Protein AF-A0A2A6PN12-F1 (afdb_monomer_lite)

pLDDT: mean 74.89, std 29.72, range [22.55, 98.88]

Foldseek 3Di:
DDDDDYDDDDDDDDDDDDDDDDDDDDDDDDDDDDDDDDDDDDDDDDDDDDDDDDDDDDDDDDDDDDDDDDDDDDDDDDDDDDDDDDDDDYDDDDDDDDDDDDDDDDDDDDDDDDDDDDPPDDPDPPPDDPPDDDDDDQDDDDPVSLVVLVVLLVLLVVLLVVCLVQWDDDDQATWHWFWDFDQDPNDTDTDTGTADLFCFFHLLVLLLLLLLSCLPPVDPSSVSNSRRSLVVLLVVLPDPDDQWLALGPGNLVSLVSQLNSCVSNVNVVSNVSSVVSNLVSLPDDWDLQQQACGTHLLVNLQSLLQCCVVPVPVSSLVSSVVSLVSNLVQWDDDPQAIAGDHPFFDVDGFPFDGRTLLSNLLSLLSSCVVPNDVSSVSHSVNSVVVQVVQQDPVVLKGWGRGDPVPDDPPPTDAALFCNHMLLRNLLSLLVVCVSCVPDPCSVVSNVSNLVSLLVQLPPDDDQVDQAPFLGRGNLVSLVSLCSVCQQVVPVVSLVSSVVSSVSCCVSDVVVPHFHHWQDPPPTATSHCRTHSSVVSLSSSCNSPCPSRPDPSNVHDDPRPDPSVVDDDDDDDDDDDD

Radius of gyration: 33.31 Å; chains: 1; bounding box: 128×83×106 Å

Sequence (577 aa):
MLGRSGGLQPHRQCGRLSRSPLPAHCVAPAGTVAGRDRGASQARYTAVQRAAAGRHGRRGRSRIRGEFRPVAQPADRGRDRRCMGGRSRGSSGPPRCGRGAIFDQGNQPAAPLPGAGARRSLWLACRQGRDMMEQPHSALPGRADVAAKVRFLTVADTIGRTLVRDAIWHEDRCNWLIWTKEPVGGAFSSVYRAAGVDFYQGVGGIALFLAQLVAFTGDRYQRETLGGAVRQVMARLREPMQDRIGLYSGMLGAAKAVISSGEIADESEWIDFGLEQLETISRSSPEPSQIDLLSGCAGAIVALVEIAQRYGRQNLLQEAHRLAEFLLSRAQHARDTVSWPTNIGEGRNLLGLSHGTAGIALALLELNAVSPDKRYLDAARGALRYERQHFNALQNNWPDYRALHGAPHDATSFPIAWCHGSTGIGLSRLRIRQLLPDDPQILPELDVAIANAIRAINAPIHPLSTDFSLCHGVTGSGDFLLLVGMLFGRADGVMAAERLGDAGIEAFDKPRLPWICGVPDAGQTSSLMIGTAGIGHFYLRLYDPVAVPSILLPIGAKGSVDLSASKPDAPVRPSAN

Secondary structure (DSSP, 8-state):
----------------------------------------------------------------PPP-PPPPPP----------------------------------------------SS--SSS---S--------PPPHHHHHHHHHHHHHHHHHHHHHHHT-EEETTEEE-EEEEEEEETTEEEEEEEE--SSSSSSHHHHHHHHHHHHHHH--HHHHHHHHHHHHHHHHHHTS-------SSSSHHHHHHHHHHHHHHHT-HHHHHHHHHHHHHHTTSPPPTT--STTTSHHHHHHHHHHHHHHHT-HHHHHHHHHHHHHHHHTPEEETTEEE---TTSSSSPPPSSSSSHHHHHHHHHHHHHHS--HHHHHHHHHHHHHHHHT-BTTTTBPPP-S--TTS-TT-----BSSSSBHHHHHHHHHHHHHH-TT-TTHHHHHHHHHHHHHHHHTSPP-TTT----TTTSHHHHHHHHHHHHHHHT-HHHHHHHHHHHHHHIIIIITTTPPPP-SSTTT-----STTSHHHHHHHHHHHH-TTTS--SSS---SSSS----TTPPPP-PPPPP-

Structure (mmCIF, N/CA/C/O backbone):
data_AF-A0A2A6PN12-F1
#
_entry.id   AF-A0A2A6PN12-F1
#
loop_
_atom_site.group_PDB
_atom_site.id
_atom_site.type_symbol
_atom_site.label_atom_id
_atom_site.label_alt_id
_atom_site.label_comp_id
_atom_site.label_asym_id
_atom_site.label_entity_id
_atom_site.label_seq_id
_atom_site.pdbx_PDB_ins_code
_atom_site.Cartn_x
_atom_site.Cartn_y
_atom_site.Cartn_z
_atom_site.occupancy
_atom_site.B_iso_or_equiv
_atom_site.auth_seq_id
_atom_site.auth_comp_id
_atom_site.auth_asym_id
_atom_site.auth_atom_id
_atom_site.pdbx_PDB_model_num
ATOM 1 N N . MET A 1 1 ? 71.017 -7.044 -52.185 1.00 35.47 1 MET A N 1
ATOM 2 C CA . MET A 1 1 ? 71.400 -5.818 -51.445 1.00 35.47 1 MET A CA 1
ATOM 3 C C . MET A 1 1 ? 71.186 -6.145 -49.965 1.00 35.47 1 MET A C 1
ATOM 5 O O . MET A 1 1 ? 70.115 -6.640 -49.656 1.00 35.47 1 MET A O 1
ATOM 9 N N . LEU A 1 2 ? 72.233 -6.303 -49.138 1.00 33.41 2 LEU A N 1
ATOM 10 C CA . LEU A 1 2 ? 72.996 -5.241 -48.436 1.00 33.41 2 LEU A CA 1
ATOM 11 C C . LEU A 1 2 ? 72.087 -4.443 -47.471 1.00 33.41 2 LEU A C 1
ATOM 13 O O . LEU A 1 2 ? 71.155 -3.826 -47.967 1.00 33.41 2 LEU A O 1
ATOM 17 N N . GLY A 1 3 ? 72.274 -4.391 -46.139 1.00 30.91 3 GLY A N 1
ATOM 18 C CA . GLY A 1 3 ? 73.212 -5.043 -45.187 1.00 30.91 3 GLY A CA 1
ATOM 19 C C . GLY A 1 3 ? 72.623 -5.001 -43.744 1.00 30.91 3 GLY A C 1
ATOM 20 O O . GLY A 1 3 ? 71.633 -4.315 -43.533 1.00 30.91 3 GLY A O 1
ATOM 21 N N . ARG A 1 4 ? 73.001 -5.876 -42.789 1.00 36.28 4 ARG A N 1
ATOM 22 C CA . ARG A 1 4 ? 74.063 -5.716 -41.745 1.00 36.28 4 ARG A CA 1
ATOM 23 C C . ARG A 1 4 ? 73.959 -4.436 -40.864 1.00 36.28 4 ARG A C 1
ATOM 25 O O . ARG A 1 4 ? 73.763 -3.372 -41.424 1.00 36.28 4 ARG A O 1
ATOM 32 N N . SER A 1 5 ? 74.181 -4.434 -39.532 1.00 33.88 5 SER A N 1
ATOM 33 C CA . SER A 1 5 ? 74.449 -5.516 -38.538 1.00 33.88 5 SER A CA 1
ATOM 34 C C . SER A 1 5 ? 74.627 -4.996 -37.081 1.00 33.88 5 SER A C 1
ATOM 36 O O . SER A 1 5 ? 75.272 -3.969 -36.912 1.00 33.88 5 SER A O 1
ATOM 38 N N . GLY A 1 6 ? 74.245 -5.787 -36.056 1.00 28.97 6 GLY A N 1
ATOM 39 C CA . GLY A 1 6 ? 74.745 -5.713 -34.652 1.00 28.97 6 GLY A CA 1
ATOM 40 C C . GLY A 1 6 ? 74.152 -4.622 -33.723 1.00 28.97 6 GLY A C 1
ATOM 41 O O . GLY A 1 6 ? 73.546 -3.677 -34.205 1.00 28.97 6 GLY A O 1
ATOM 42 N N . GLY A 1 7 ? 74.277 -4.691 -32.383 1.00 29.00 7 GLY A N 1
ATOM 43 C CA . GLY A 1 7 ? 74.707 -5.816 -31.526 1.00 29.00 7 GLY A CA 1
ATOM 44 C C . GLY A 1 7 ? 75.133 -5.443 -30.078 1.00 29.00 7 GLY A C 1
ATOM 45 O O . GLY A 1 7 ? 76.001 -4.601 -29.912 1.00 29.00 7 GLY A O 1
ATOM 46 N N . LEU A 1 8 ? 74.603 -6.172 -29.075 1.00 30.59 8 LEU A N 1
ATOM 47 C CA . LEU A 1 8 ? 75.113 -6.392 -27.690 1.00 30.59 8 LEU A CA 1
ATOM 48 C C . LEU A 1 8 ? 75.142 -5.251 -26.621 1.00 30.59 8 LEU A C 1
ATOM 50 O O . LEU A 1 8 ? 75.440 -4.093 -26.878 1.00 30.59 8 LEU A O 1
ATOM 54 N N . GLN A 1 9 ? 74.866 -5.661 -25.369 1.00 31.84 9 GLN A N 1
ATOM 55 C CA . GLN A 1 9 ? 75.169 -5.013 -24.062 1.00 31.84 9 GLN A CA 1
ATOM 56 C C . GLN A 1 9 ? 76.481 -5.649 -23.469 1.00 31.84 9 GLN A C 1
ATOM 58 O O . GLN A 1 9 ? 76.993 -6.525 -24.172 1.00 31.84 9 GLN A O 1
ATOM 63 N N . PRO A 1 10 ? 77.037 -5.370 -22.239 1.00 50.38 10 PRO A N 1
ATOM 64 C CA . PRO A 1 10 ? 76.484 -4.668 -21.048 1.00 50.38 10 PRO A CA 1
ATOM 65 C C . PRO A 1 10 ? 77.454 -3.862 -20.101 1.00 50.38 10 PRO A C 1
ATOM 67 O O . PRO A 1 10 ? 78.655 -3.780 -20.313 1.00 50.38 10 PRO A O 1
ATOM 70 N N . HIS A 1 11 ? 76.895 -3.393 -18.962 1.00 31.00 11 HIS A N 1
ATOM 71 C CA . HIS A 1 11 ? 77.486 -3.236 -17.595 1.00 31.00 11 HIS A CA 1
ATOM 72 C C . HIS A 1 11 ? 78.353 -2.023 -17.102 1.00 31.00 11 HIS A C 1
ATOM 74 O O . HIS A 1 11 ? 79.485 -1.820 -17.511 1.00 31.00 11 HIS A O 1
ATOM 80 N N . ARG A 1 12 ? 77.856 -1.430 -15.984 1.00 30.81 12 ARG A N 1
ATOM 81 C CA . ARG A 1 12 ? 78.510 -1.008 -14.696 1.00 30.81 12 ARG A CA 1
ATOM 82 C C . ARG A 1 12 ? 79.404 0.265 -14.523 1.00 30.81 12 ARG A C 1
ATOM 84 O O . ARG A 1 12 ? 80.610 0.211 -14.691 1.00 30.81 12 ARG A O 1
ATOM 91 N N . GLN A 1 13 ? 78.801 1.249 -13.821 1.00 29.42 13 GLN A N 1
ATOM 92 C CA . GLN A 1 13 ? 79.214 1.902 -12.535 1.00 29.42 13 GLN A CA 1
ATOM 93 C C . GLN A 1 13 ? 80.332 2.987 -12.395 1.00 29.42 13 GLN A C 1
ATOM 95 O O . GLN A 1 13 ? 81.370 2.950 -13.037 1.00 29.42 13 GLN A O 1
ATOM 100 N N . CYS A 1 14 ? 80.102 3.845 -11.369 1.00 27.80 14 CYS A N 1
ATOM 101 C CA . CYS A 1 14 ? 80.969 4.832 -10.665 1.00 27.80 14 CYS A CA 1
ATOM 102 C C . CYS A 1 14 ? 81.265 6.204 -11.334 1.00 27.80 14 CYS A C 1
ATOM 104 O O . CYS A 1 14 ? 81.565 6.252 -12.515 1.00 27.80 14 CYS A O 1
ATOM 106 N N . GLY A 1 15 ? 81.261 7.356 -10.623 1.00 26.86 15 GLY A N 1
ATOM 107 C CA . GLY A 1 15 ? 80.715 7.679 -9.278 1.00 26.86 15 GLY A CA 1
ATOM 108 C C . GLY A 1 15 ? 81.364 8.888 -8.542 1.00 26.86 15 GLY A C 1
ATOM 109 O O . GLY A 1 15 ? 82.475 9.267 -8.886 1.00 26.86 15 GLY A O 1
ATOM 110 N N . ARG A 1 16 ? 80.724 9.369 -7.442 1.00 31.05 16 ARG A N 1
ATOM 111 C CA . ARG A 1 16 ? 81.258 10.264 -6.352 1.00 31.05 16 ARG A CA 1
ATOM 112 C C . ARG A 1 16 ? 81.543 11.746 -6.730 1.00 31.05 16 ARG A C 1
ATOM 114 O O . ARG A 1 16 ? 81.635 12.038 -7.909 1.00 31.05 16 ARG A O 1
ATOM 121 N N . LEU A 1 17 ? 81.680 12.754 -5.839 1.00 32.53 17 LEU A N 1
ATOM 122 C CA . LEU A 1 17 ? 81.499 13.029 -4.372 1.00 32.53 17 LEU A CA 1
ATOM 123 C C . LEU A 1 17 ? 81.339 14.591 -4.226 1.00 32.53 17 LEU A C 1
ATOM 125 O O . LEU A 1 17 ? 81.471 15.265 -5.239 1.00 32.53 17 LEU A O 1
ATOM 129 N N . SER A 1 18 ? 81.101 15.326 -3.117 1.00 28.58 18 SER A N 1
ATOM 130 C CA . SER A 1 18 ? 81.025 15.170 -1.634 1.00 28.58 18 SER A CA 1
ATOM 131 C C . SER A 1 18 ? 80.002 16.216 -1.065 1.00 28.58 18 SER A C 1
ATOM 133 O O . SER A 1 18 ? 79.100 16.548 -1.822 1.00 28.58 18 SER A O 1
ATOM 135 N N . ARG A 1 19 ? 79.957 16.786 0.166 1.00 26.48 19 ARG A N 1
ATOM 136 C CA . ARG A 1 19 ? 80.819 16.880 1.382 1.00 26.48 19 ARG A CA 1
ATOM 137 C C . ARG A 1 19 ? 79.967 17.286 2.623 1.00 26.48 19 ARG A C 1
ATOM 139 O O . ARG A 1 19 ? 78.782 17.570 2.481 1.00 26.48 19 ARG A O 1
ATOM 146 N N . SER A 1 20 ? 80.570 17.363 3.817 1.00 27.56 20 SER A N 1
ATOM 147 C CA . SER A 1 20 ? 79.982 17.887 5.082 1.00 27.56 20 SER A CA 1
ATOM 148 C C . SER A 1 20 ? 81.077 18.551 5.952 1.00 27.56 20 SER A C 1
ATOM 150 O O . SER A 1 20 ? 82.234 18.544 5.515 1.00 27.56 20 SER A O 1
ATOM 152 N N . PRO A 1 21 ? 80.766 19.129 7.138 1.00 45.94 21 PRO A N 1
ATOM 153 C CA . PRO A 1 21 ? 81.088 18.412 8.395 1.00 45.94 21 PRO A CA 1
ATOM 154 C C . PRO A 1 21 ? 80.112 18.632 9.596 1.00 45.94 21 PRO A C 1
ATOM 156 O O . PRO A 1 21 ? 79.045 19.218 9.451 1.00 45.94 21 PRO A O 1
ATOM 159 N N . LEU A 1 22 ? 80.501 18.086 10.762 1.00 31.11 22 LEU A N 1
ATOM 160 C CA . LEU A 1 22 ? 79.806 17.896 12.066 1.00 31.11 22 LEU A CA 1
ATOM 161 C C . LEU A 1 22 ? 80.544 18.676 13.206 1.00 31.11 22 LEU A C 1
ATOM 163 O O . LEU A 1 22 ? 81.426 19.451 12.821 1.00 31.11 22 LEU A O 1
ATOM 167 N N . PRO A 1 23 ? 80.310 18.532 14.552 1.00 45.56 23 PRO A N 1
ATOM 168 C CA . PRO A 1 23 ? 79.522 17.572 15.382 1.00 45.56 23 PRO A CA 1
ATOM 169 C C . PRO A 1 23 ? 78.421 18.265 16.248 1.00 45.56 23 PRO A C 1
ATOM 171 O O . PRO A 1 23 ? 78.036 19.373 15.896 1.00 45.56 23 PRO A O 1
ATOM 174 N N . ALA A 1 24 ? 77.794 17.742 17.325 1.00 27.66 24 ALA A N 1
ATOM 175 C CA . ALA A 1 24 ? 77.942 16.555 18.212 1.00 27.66 24 ALA A CA 1
ATOM 176 C C . ALA A 1 24 ? 76.529 16.095 18.738 1.00 27.66 24 ALA A C 1
ATOM 178 O O . ALA A 1 24 ? 75.543 16.508 18.141 1.00 27.66 24 ALA A O 1
ATOM 179 N N . HIS A 1 25 ? 76.269 15.275 19.783 1.00 25.98 25 HIS A N 1
ATOM 180 C CA . HIS A 1 25 ? 77.086 14.619 20.831 1.00 25.98 25 HIS A CA 1
ATOM 181 C C . HIS A 1 25 ? 76.441 13.284 21.351 1.00 25.98 25 HIS A C 1
ATOM 183 O O . HIS A 1 25 ? 75.975 12.494 20.537 1.00 25.98 25 HIS A O 1
ATOM 189 N N . CYS A 1 26 ? 76.440 13.001 22.672 1.00 24.03 26 CYS A N 1
ATOM 190 C CA . CYS A 1 26 ? 75.934 11.767 23.339 1.00 24.03 26 CYS A CA 1
ATOM 191 C C . CYS A 1 26 ? 74.790 12.107 24.354 1.00 24.03 26 CYS A C 1
ATOM 193 O O . CYS A 1 26 ? 74.530 13.291 24.537 1.00 24.03 26 CYS A O 1
ATOM 195 N N . VAL A 1 27 ? 74.037 11.228 25.053 1.00 26.09 27 VAL A N 1
ATOM 196 C CA . VAL A 1 27 ? 74.222 9.865 25.637 1.00 26.09 27 VAL A CA 1
ATOM 197 C C . VAL A 1 27 ? 72.847 9.130 25.741 1.00 26.09 27 VAL A C 1
ATOM 199 O O . VAL A 1 27 ? 71.811 9.786 25.709 1.00 26.09 27 VAL A O 1
ATOM 202 N N . ALA A 1 28 ? 72.814 7.796 25.921 1.00 24.05 28 ALA A N 1
ATOM 203 C CA . ALA A 1 28 ? 71.623 6.983 26.285 1.00 24.05 28 ALA A CA 1
ATOM 204 C C . ALA A 1 28 ? 71.891 6.123 27.552 1.00 24.05 28 ALA A C 1
ATOM 206 O O . ALA A 1 28 ? 73.065 5.974 27.903 1.00 24.05 28 ALA A O 1
ATOM 207 N N . PRO A 1 29 ? 70.875 5.540 28.241 1.00 41.28 29 PRO A N 1
ATOM 208 C CA . PRO A 1 29 ? 70.599 4.102 28.006 1.00 41.28 29 PRO A CA 1
ATOM 209 C C . PRO A 1 29 ? 69.168 3.570 28.328 1.00 41.28 29 PRO A C 1
ATOM 211 O O . PRO A 1 29 ? 68.397 4.202 29.038 1.00 41.28 29 PRO A O 1
ATOM 214 N N . ALA A 1 30 ? 68.928 2.309 27.917 1.00 26.50 30 ALA A N 1
ATOM 215 C CA . ALA A 1 30 ? 67.921 1.334 28.403 1.00 26.50 30 ALA A CA 1
ATOM 216 C C . ALA A 1 30 ? 66.406 1.641 28.207 1.00 26.50 30 ALA A C 1
ATOM 218 O O . ALA A 1 30 ? 65.973 2.782 28.231 1.00 26.50 30 ALA A O 1
ATOM 219 N N . GLY A 1 31 ? 65.523 0.648 28.009 1.00 24.33 31 GLY A N 1
ATOM 220 C CA . GLY A 1 31 ? 65.714 -0.812 27.917 1.00 24.33 31 GLY A CA 1
ATOM 221 C C . GLY A 1 31 ? 64.603 -1.504 27.100 1.00 24.33 31 GLY A C 1
ATOM 222 O O . GLY A 1 31 ? 63.555 -0.920 26.840 1.00 24.33 31 GLY A O 1
ATOM 223 N N . THR A 1 32 ? 64.852 -2.729 26.627 1.00 26.06 32 THR A N 1
ATOM 224 C CA . THR A 1 32 ? 64.162 -3.324 25.462 1.00 26.06 32 THR A CA 1
ATOM 225 C C . THR A 1 32 ? 63.134 -4.427 25.757 1.00 26.06 32 THR A C 1
ATOM 227 O O . THR A 1 32 ? 63.444 -5.368 26.474 1.00 26.06 32 THR A O 1
ATOM 230 N N . VAL A 1 33 ? 62.015 -4.377 25.013 1.00 27.89 33 VAL A N 1
ATOM 231 C CA . VAL A 1 33 ? 61.374 -5.496 24.269 1.00 27.89 33 VAL A CA 1
ATOM 232 C C . VAL A 1 33 ? 60.912 -6.755 25.030 1.00 27.89 33 VAL A C 1
ATOM 234 O O . VAL A 1 33 ? 61.728 -7.543 25.487 1.00 27.89 33 VAL A O 1
ATOM 237 N N . ALA A 1 34 ? 59.610 -7.070 24.915 1.00 26.67 34 ALA A N 1
ATOM 238 C CA . ALA A 1 34 ? 59.125 -8.346 24.349 1.00 26.67 34 ALA A CA 1
ATOM 239 C C . ALA A 1 34 ? 57.596 -8.331 24.133 1.00 26.67 34 ALA A C 1
ATOM 241 O O . ALA A 1 34 ? 56.836 -8.103 25.067 1.00 26.67 34 ALA A O 1
ATOM 242 N N . GLY A 1 35 ? 57.137 -8.643 22.919 1.00 27.48 35 GLY A N 1
ATOM 243 C CA . GLY A 1 35 ? 55.735 -8.967 22.630 1.00 27.48 35 GLY A CA 1
ATOM 244 C C . GLY A 1 35 ? 55.649 -10.240 21.789 1.00 27.48 35 GLY A C 1
ATOM 245 O O . GLY A 1 35 ? 56.589 -10.535 21.049 1.00 27.48 35 GLY A O 1
ATOM 246 N N . ARG A 1 36 ? 54.553 -11.006 21.900 1.00 28.30 36 ARG A N 1
ATOM 247 C CA . ARG A 1 36 ? 54.288 -12.176 21.042 1.00 28.30 36 ARG A CA 1
ATOM 248 C C . ARG A 1 36 ? 52.798 -12.547 20.947 1.00 28.30 36 ARG A C 1
ATOM 250 O O . ARG A 1 36 ? 52.174 -12.832 21.959 1.00 28.30 36 ARG A O 1
ATOM 257 N N . ASP A 1 37 ? 52.348 -12.670 19.697 1.00 28.73 37 ASP A N 1
ATOM 258 C CA . ASP A 1 37 ? 51.466 -13.724 19.160 1.00 28.73 37 ASP A CA 1
ATOM 259 C C . ASP A 1 37 ? 49.950 -13.848 19.489 1.00 28.73 37 ASP A C 1
ATOM 261 O O . ASP A 1 37 ? 49.543 -14.039 20.630 1.00 28.73 37 ASP A O 1
ATOM 265 N N . ARG A 1 38 ? 49.190 -14.038 18.383 1.00 27.33 38 ARG A N 1
ATOM 266 C CA . ARG A 1 38 ? 47.908 -14.784 18.178 1.00 27.33 38 ARG A CA 1
ATOM 267 C C . ARG A 1 38 ? 46.552 -14.068 18.355 1.00 27.33 38 ARG A C 1
ATOM 269 O O . ARG A 1 38 ? 46.385 -13.174 19.169 1.00 27.33 38 ARG A O 1
ATOM 276 N N . GLY A 1 39 ? 45.562 -14.576 17.595 1.00 24.94 39 GLY A N 1
ATOM 277 C CA . GLY A 1 39 ? 44.144 -14.160 17.566 1.00 24.94 39 GLY A CA 1
ATOM 278 C C . GLY A 1 39 ? 43.783 -13.446 16.252 1.00 24.94 39 GLY A C 1
ATOM 279 O O . GLY A 1 39 ? 44.047 -12.261 16.135 1.00 24.94 39 GLY A O 1
ATOM 280 N N . ALA A 1 40 ? 43.291 -14.069 15.172 1.00 25.94 40 ALA A N 1
ATOM 281 C CA . ALA A 1 40 ? 42.223 -15.072 15.027 1.00 25.94 40 ALA A CA 1
ATOM 282 C C . ALA A 1 40 ? 40.842 -14.550 15.478 1.00 25.94 40 ALA A C 1
ATOM 284 O O . ALA A 1 40 ? 40.398 -14.808 16.595 1.00 25.94 40 ALA A O 1
ATOM 285 N N . SER A 1 41 ? 40.163 -13.810 14.595 1.00 25.73 41 SER A N 1
ATOM 286 C CA . SER A 1 41 ? 38.808 -13.287 14.794 1.00 25.73 41 SER A CA 1
ATOM 287 C C . SER A 1 41 ? 37.748 -14.250 14.244 1.00 25.73 41 SER A C 1
ATOM 289 O O . SER A 1 41 ? 37.584 -14.404 13.036 1.00 25.73 41 SER A O 1
ATOM 291 N N . GLN A 1 42 ? 36.982 -14.879 15.138 1.00 26.75 42 GLN A N 1
ATOM 292 C CA . GLN A 1 42 ? 35.778 -15.637 14.783 1.00 26.75 42 GLN A CA 1
ATOM 293 C C . GLN A 1 42 ? 34.645 -15.324 15.774 1.00 26.75 42 GLN A C 1
ATOM 295 O O . GLN A 1 42 ? 34.892 -14.922 16.911 1.00 26.75 42 GLN A O 1
ATOM 300 N N . ALA A 1 43 ? 33.403 -15.436 15.303 1.00 28.17 43 ALA A N 1
ATOM 301 C CA . ALA A 1 43 ? 32.213 -14.851 15.920 1.00 28.17 43 ALA A CA 1
ATOM 302 C C . ALA A 1 43 ? 31.924 -15.286 17.370 1.00 28.17 43 ALA A C 1
ATOM 304 O O . ALA A 1 43 ? 32.185 -16.426 17.756 1.00 28.17 43 ALA A O 1
ATOM 305 N N . ARG A 1 44 ? 31.241 -14.405 18.121 1.00 24.98 44 ARG A N 1
ATOM 306 C CA . ARG A 1 44 ? 30.441 -14.762 19.307 1.00 24.98 44 ARG A CA 1
ATOM 307 C C . ARG A 1 44 ? 29.252 -13.821 19.514 1.00 24.98 44 ARG A C 1
ATOM 309 O O . ARG A 1 44 ? 29.392 -12.720 20.034 1.00 24.98 44 ARG A O 1
ATOM 316 N N . TYR A 1 45 ? 28.067 -14.315 19.166 1.00 25.77 45 TYR A N 1
ATOM 317 C CA . TYR A 1 45 ? 26.838 -13.956 19.874 1.00 25.77 45 TYR A CA 1
ATOM 318 C C . TYR A 1 45 ? 26.901 -14.552 21.287 1.00 25.77 45 TYR A C 1
ATOM 320 O O . TYR A 1 45 ? 27.216 -15.733 21.428 1.00 25.77 45 TYR A O 1
ATOM 328 N N . THR A 1 46 ? 26.507 -13.790 22.308 1.00 25.19 46 THR A N 1
ATOM 329 C CA . THR A 1 46 ? 26.031 -14.362 23.580 1.00 25.19 46 THR A CA 1
ATOM 330 C C . THR A 1 46 ? 25.085 -13.387 24.269 1.00 25.19 46 THR A C 1
ATOM 332 O O . THR A 1 46 ? 25.459 -12.247 24.530 1.00 25.19 46 THR A O 1
ATOM 335 N N . ALA A 1 47 ? 23.873 -13.839 24.588 1.00 27.06 47 ALA A N 1
ATOM 336 C CA . ALA A 1 47 ? 22.970 -13.124 25.485 1.00 27.06 47 ALA A CA 1
ATOM 337 C C . ALA A 1 47 ? 23.288 -13.479 26.946 1.00 27.06 47 ALA A C 1
ATOM 339 O O . ALA A 1 47 ? 23.704 -14.603 27.230 1.00 27.06 47 ALA A O 1
ATOM 340 N N . VAL A 1 48 ? 23.032 -12.558 27.881 1.00 25.00 48 VAL A N 1
ATOM 341 C CA . VAL A 1 48 ? 23.083 -12.841 29.324 1.00 25.00 48 VAL A CA 1
ATOM 342 C C . VAL A 1 48 ? 21.869 -12.228 30.019 1.00 25.00 48 VAL A C 1
ATOM 344 O O . VAL A 1 48 ? 21.779 -11.016 30.185 1.00 25.00 48 VAL A O 1
ATOM 347 N N . GLN A 1 49 ? 20.968 -13.084 30.501 1.00 24.75 49 GLN A N 1
ATOM 348 C CA . GLN A 1 49 ? 20.180 -12.780 31.695 1.00 24.75 49 GLN A CA 1
ATOM 349 C C . GLN A 1 49 ? 20.896 -13.367 32.912 1.00 24.75 49 GLN A C 1
ATOM 351 O O . GLN A 1 49 ? 21.173 -14.567 32.923 1.00 24.75 49 GLN A O 1
ATOM 356 N N . ARG A 1 50 ? 21.076 -12.570 33.972 1.00 25.27 50 ARG A N 1
ATOM 357 C CA . ARG A 1 50 ? 20.652 -12.904 35.350 1.00 25.27 50 ARG A CA 1
ATOM 358 C C . ARG A 1 50 ? 20.922 -11.739 36.302 1.00 25.27 50 ARG A C 1
ATOM 360 O O . ARG A 1 50 ? 21.724 -10.861 36.008 1.00 25.27 50 ARG A O 1
ATOM 367 N N . ALA A 1 51 ? 20.208 -11.729 37.425 1.00 25.56 51 ALA A N 1
ATOM 368 C CA . ALA A 1 51 ? 20.181 -10.622 38.373 1.00 25.56 51 ALA A CA 1
ATOM 369 C C . ALA A 1 51 ? 20.778 -10.996 39.737 1.00 25.56 51 ALA A C 1
ATOM 371 O O . ALA A 1 51 ? 20.587 -12.115 40.213 1.00 25.56 51 ALA A O 1
ATOM 372 N N . ALA A 1 52 ? 21.410 -10.014 40.382 1.00 23.66 52 ALA A N 1
ATOM 373 C CA . ALA A 1 52 ? 21.627 -9.908 41.826 1.00 23.66 52 ALA A CA 1
ATOM 374 C C . ALA A 1 52 ? 22.084 -8.467 42.160 1.00 23.66 52 ALA A C 1
ATOM 376 O O . ALA A 1 52 ? 22.686 -7.824 41.308 1.00 23.66 52 ALA A O 1
ATOM 377 N N . ALA A 1 53 ? 21.910 -7.902 43.358 1.00 25.66 53 ALA A N 1
ATOM 378 C CA . ALA A 1 53 ? 20.873 -8.082 44.379 1.00 25.66 53 ALA A CA 1
ATOM 379 C C . ALA A 1 53 ? 21.020 -6.965 45.442 1.00 25.66 53 ALA A C 1
ATOM 381 O O . ALA A 1 53 ? 22.105 -6.782 45.981 1.00 25.66 53 ALA A O 1
ATOM 382 N N . GLY A 1 54 ? 19.919 -6.299 45.811 1.00 24.02 54 GLY A N 1
ATOM 383 C CA . GLY A 1 54 ? 19.718 -5.695 47.139 1.00 24.02 54 GLY A CA 1
ATOM 384 C C . GLY A 1 54 ? 20.461 -4.402 47.537 1.00 24.02 54 GLY A C 1
ATOM 385 O O . GLY A 1 54 ? 21.666 -4.386 47.762 1.00 24.02 54 GLY A O 1
ATOM 386 N N . ARG A 1 55 ? 19.672 -3.377 47.891 1.00 27.25 55 ARG A N 1
ATOM 387 C CA . ARG A 1 55 ? 19.745 -2.700 49.207 1.00 27.25 55 ARG A CA 1
ATOM 388 C C . ARG A 1 55 ? 18.350 -2.187 49.600 1.00 27.25 55 ARG A C 1
ATOM 390 O O . ARG A 1 55 ? 17.452 -2.135 48.765 1.00 27.25 55 ARG A O 1
ATOM 397 N N . HIS A 1 56 ? 18.127 -1.937 50.890 1.00 28.59 56 HIS A N 1
ATOM 398 C CA . HIS A 1 56 ? 16.782 -1.758 51.456 1.00 28.59 56 HIS A CA 1
ATOM 399 C C . HIS A 1 56 ? 16.304 -0.301 51.529 1.00 28.59 56 HIS A C 1
ATOM 401 O O . HIS A 1 56 ? 17.042 0.573 51.972 1.00 28.59 56 HIS A O 1
ATOM 407 N N . GLY A 1 57 ? 15.003 -0.106 51.285 1.00 26.00 57 GLY A N 1
ATOM 408 C CA . GLY A 1 57 ? 14.214 1.029 51.770 1.00 26.00 57 GLY A CA 1
ATOM 409 C C . GLY A 1 57 ? 12.876 0.537 52.337 1.00 26.00 57 GLY A C 1
ATOM 410 O O . GLY A 1 57 ? 12.114 -0.134 51.647 1.00 26.00 57 GLY A O 1
ATOM 411 N N . ARG A 1 58 ? 12.595 0.824 53.614 1.00 28.38 58 ARG A N 1
ATOM 412 C CA . ARG A 1 58 ? 11.246 0.707 54.218 1.00 28.38 58 ARG A CA 1
ATOM 413 C C . ARG A 1 58 ? 10.473 2.006 53.870 1.00 28.38 58 ARG A C 1
ATOM 415 O O . ARG A 1 58 ? 11.117 2.995 53.557 1.00 28.38 58 ARG A O 1
ATOM 422 N N . ARG A 1 59 ? 9.141 2.128 53.937 1.00 27.75 59 ARG A N 1
ATOM 423 C CA . ARG A 1 59 ? 8.114 1.429 54.738 1.00 27.75 59 ARG A CA 1
ATOM 424 C C . ARG A 1 59 ? 6.731 1.753 54.132 1.00 27.75 59 ARG A C 1
ATOM 426 O O . ARG A 1 59 ? 6.528 2.883 53.714 1.00 27.75 59 ARG A O 1
ATOM 433 N N . GLY A 1 60 ? 5.766 0.833 54.164 1.00 27.48 60 GLY A N 1
ATOM 434 C CA . GLY A 1 60 ? 4.376 1.133 53.778 1.00 27.48 60 GLY A CA 1
ATOM 435 C C . GLY A 1 60 ? 3.550 -0.133 53.558 1.00 27.48 60 GLY A C 1
ATOM 436 O O . GLY A 1 60 ? 3.885 -0.942 52.702 1.00 27.48 60 GLY A O 1
ATOM 437 N N . ARG A 1 61 ? 2.500 -0.345 54.359 1.00 27.86 61 ARG A N 1
ATOM 438 C CA . ARG A 1 61 ? 1.554 -1.463 54.202 1.00 27.86 61 ARG A CA 1
ATOM 439 C C . ARG A 1 61 ? 0.132 -0.918 54.158 1.00 27.86 61 ARG A C 1
ATOM 441 O O . ARG A 1 61 ? -0.309 -0.334 55.140 1.00 27.86 61 ARG A O 1
ATOM 448 N N . SER A 1 62 ? -0.612 -1.280 53.124 1.00 29.70 62 SER A N 1
ATOM 449 C CA . SER A 1 62 ? -2.019 -1.651 53.274 1.00 29.70 62 SER A CA 1
ATOM 450 C C . SER A 1 62 ? -2.167 -3.124 52.867 1.00 29.70 62 SER A C 1
ATOM 452 O O . SER A 1 62 ? -1.292 -3.696 52.212 1.00 29.70 62 SER A O 1
ATOM 454 N N . ARG A 1 63 ? -3.224 -3.787 53.340 1.00 28.02 63 ARG A N 1
ATOM 455 C CA . ARG A 1 63 ? -3.568 -5.166 52.973 1.00 28.02 63 ARG A CA 1
ATOM 456 C C . ARG A 1 63 ? -5.030 -5.183 52.562 1.00 28.02 63 ARG A C 1
ATOM 458 O O . ARG A 1 63 ? -5.883 -4.974 53.416 1.00 28.02 63 ARG A O 1
ATOM 465 N N . ILE A 1 64 ? -5.303 -5.535 51.314 1.00 31.02 64 ILE A N 1
ATOM 466 C CA . ILE A 1 64 ? -6.599 -6.076 50.905 1.00 31.02 64 ILE A CA 1
ATOM 467 C C . ILE A 1 64 ? -6.299 -7.399 50.199 1.00 31.02 64 ILE A C 1
ATOM 469 O O . ILE A 1 64 ? -5.458 -7.453 49.304 1.00 31.02 64 ILE A O 1
ATOM 473 N N . ARG A 1 65 ? -6.924 -8.485 50.662 1.00 27.05 65 ARG A N 1
ATOM 474 C CA . ARG A 1 65 ? -6.926 -9.781 49.973 1.00 27.05 65 ARG A CA 1
ATOM 475 C C . ARG A 1 65 ? -8.222 -9.867 49.173 1.00 27.05 65 ARG A C 1
ATOM 477 O O . ARG A 1 65 ? -9.287 -9.810 49.775 1.00 27.05 65 ARG A O 1
ATOM 484 N N . GLY A 1 66 ? -8.117 -10.029 47.858 1.00 28.06 66 GLY A N 1
ATOM 485 C CA . GLY A 1 66 ? -9.187 -10.566 47.017 1.00 28.06 66 GLY A CA 1
ATOM 486 C C . GLY A 1 66 ? -8.866 -12.022 46.687 1.00 28.06 66 GLY A C 1
ATOM 487 O O . GLY A 1 66 ? -7.707 -12.345 46.427 1.00 28.06 66 GLY A O 1
ATOM 488 N N . GLU A 1 67 ? -9.856 -12.908 46.755 1.00 27.25 67 GLU A N 1
ATOM 489 C CA . GLU A 1 67 ? -9.662 -14.350 46.573 1.00 27.25 67 GLU A CA 1
ATOM 490 C C . GLU A 1 67 ? -9.986 -14.786 45.140 1.00 27.25 67 GLU A C 1
ATOM 492 O O . GLU A 1 67 ? -11.041 -14.449 44.605 1.00 27.25 67 GLU A O 1
ATOM 497 N N . PHE A 1 68 ? -9.119 -15.603 44.536 1.00 27.23 68 PHE A N 1
ATOM 498 C CA . PHE A 1 68 ? -9.466 -16.333 43.317 1.00 27.23 68 PHE A CA 1
ATOM 499 C C . PHE A 1 68 ? -10.418 -17.485 43.666 1.00 27.23 68 PHE A C 1
ATOM 501 O O . PHE A 1 68 ? -10.023 -18.429 44.351 1.00 27.23 68 PHE A O 1
ATOM 508 N N . ARG A 1 69 ? -11.655 -17.437 43.158 1.00 26.73 69 ARG A N 1
ATOM 509 C CA . ARG A 1 69 ? -12.590 -18.572 43.179 1.00 26.73 69 ARG A CA 1
ATOM 510 C C . ARG A 1 69 ? -12.673 -19.223 41.793 1.00 26.73 69 ARG A C 1
ATOM 512 O O . ARG A 1 69 ? -13.104 -18.546 40.861 1.00 26.73 69 ARG A O 1
ATOM 519 N N . PRO A 1 70 ? -12.338 -20.515 41.634 1.00 29.34 70 PRO A N 1
ATOM 520 C CA . PRO A 1 70 ? -12.765 -21.279 40.468 1.00 29.34 70 PRO A CA 1
ATOM 521 C C . PRO A 1 70 ? -14.264 -21.601 40.581 1.00 29.34 70 PRO A C 1
ATOM 523 O O . PRO A 1 70 ? -14.759 -21.916 41.665 1.00 29.34 70 PRO A O 1
ATOM 526 N N . VAL A 1 71 ? -14.993 -21.539 39.466 1.00 27.42 71 VAL A N 1
ATOM 527 C CA . VAL A 1 71 ? -16.405 -21.953 39.402 1.00 27.42 71 VAL A CA 1
ATOM 528 C C . VAL A 1 71 ? -16.473 -23.456 39.134 1.00 27.42 71 VAL A C 1
ATOM 530 O O . VAL A 1 71 ? -15.865 -23.946 38.185 1.00 27.42 71 VAL A O 1
ATOM 533 N N . ALA A 1 72 ? -17.213 -24.190 39.965 1.00 27.70 72 ALA A N 1
ATOM 534 C CA . ALA A 1 72 ? -17.431 -25.624 39.791 1.00 27.70 72 ALA A CA 1
ATOM 535 C C . ALA A 1 72 ? -18.596 -25.906 38.828 1.00 27.70 72 ALA A C 1
ATOM 537 O O . ALA A 1 72 ? -19.629 -25.238 38.881 1.00 27.70 72 ALA A O 1
ATOM 538 N N . GLN A 1 73 ? -18.454 -26.937 37.991 1.00 29.62 73 GLN A N 1
ATOM 539 C CA . GLN A 1 73 ? -19.573 -27.524 37.250 1.00 29.62 73 GLN A CA 1
ATOM 540 C C . GLN A 1 73 ? -20.295 -28.565 38.126 1.00 29.62 73 GLN A C 1
ATOM 542 O O . GLN A 1 73 ? -19.622 -29.336 38.814 1.00 29.62 73 GLN A O 1
ATOM 547 N N . PRO A 1 74 ? -21.638 -28.635 38.102 1.00 30.72 74 PRO A N 1
ATOM 548 C CA . PRO A 1 74 ? -22.378 -29.708 38.753 1.00 30.72 74 PRO A CA 1
ATOM 549 C C . PRO A 1 74 ? -22.381 -30.976 37.888 1.00 30.72 74 PRO A C 1
ATOM 551 O O . PRO A 1 74 ? -22.595 -30.915 36.678 1.00 30.72 74 PRO A O 1
ATOM 554 N N . ALA A 1 75 ? -22.227 -32.132 38.528 1.00 28.28 75 ALA A N 1
ATOM 555 C CA . ALA A 1 75 ? -22.483 -33.435 37.928 1.00 28.28 75 ALA A CA 1
ATOM 556 C C . ALA A 1 75 ? -23.580 -34.158 38.719 1.00 28.28 75 ALA A C 1
ATOM 558 O O . ALA A 1 75 ? -23.532 -34.172 39.946 1.00 28.28 75 ALA A O 1
ATOM 559 N N . ASP A 1 76 ? -24.549 -34.748 38.015 1.00 28.61 76 ASP A N 1
ATOM 560 C CA . ASP A 1 76 ? -24.846 -36.194 38.050 1.00 28.61 76 ASP A CA 1
ATOM 561 C C . ASP A 1 76 ? -26.247 -36.502 37.479 1.00 28.61 76 ASP A C 1
ATOM 563 O O . ASP A 1 76 ? -27.211 -35.777 37.734 1.00 28.61 76 ASP A O 1
ATOM 567 N N . ARG A 1 77 ? -26.339 -37.612 36.730 1.00 28.28 77 ARG A N 1
ATOM 568 C CA . ARG A 1 77 ? -27.359 -38.673 36.869 1.00 28.28 77 ARG A CA 1
ATOM 569 C C . ARG A 1 77 ? -27.140 -39.742 35.800 1.00 28.28 77 ARG A C 1
ATOM 571 O O . ARG A 1 77 ? -27.608 -39.620 34.669 1.00 28.28 77 ARG A O 1
ATOM 578 N N . GLY A 1 78 ? -26.421 -40.800 36.163 1.00 25.53 78 GLY A N 1
ATOM 579 C CA . GLY A 1 78 ? -26.170 -41.938 35.275 1.00 25.53 78 GLY A CA 1
ATOM 580 C C . GLY A 1 78 ? -27.387 -42.844 35.018 1.00 25.53 78 GLY A C 1
ATOM 581 O O . GLY A 1 78 ? -28.386 -42.824 35.740 1.00 25.53 78 GLY A O 1
ATOM 582 N N . ARG A 1 79 ? -27.258 -43.713 34.006 1.00 29.03 79 ARG A N 1
ATOM 583 C CA . ARG A 1 79 ? -27.992 -44.985 33.885 1.00 29.03 79 ARG A CA 1
ATOM 584 C C . ARG A 1 79 ? -27.078 -46.052 33.292 1.00 29.03 79 ARG A C 1
ATOM 586 O O . ARG A 1 79 ? -26.444 -45.823 32.266 1.00 29.03 79 ARG A O 1
ATOM 593 N N . ASP A 1 80 ? -27.054 -47.226 33.912 1.00 29.62 80 ASP A N 1
ATOM 594 C CA . ASP A 1 80 ? -26.317 -48.388 33.417 1.00 29.62 80 ASP A CA 1
ATOM 595 C C . ASP A 1 80 ? -26.849 -48.902 32.072 1.00 29.62 80 ASP A C 1
ATOM 597 O O . ASP A 1 80 ? -28.067 -48.940 31.862 1.00 29.62 80 ASP A O 1
ATOM 601 N N . ARG A 1 81 ? -25.964 -49.521 31.269 1.00 29.84 81 ARG A N 1
ATOM 602 C CA . ARG A 1 81 ? -25.986 -50.996 31.134 1.00 29.84 81 ARG A CA 1
ATOM 603 C C . ARG A 1 81 ? -24.835 -51.609 30.321 1.00 29.84 81 ARG A C 1
ATOM 605 O O . ARG A 1 81 ? -24.657 -51.304 29.152 1.00 29.84 81 ARG A O 1
ATOM 612 N N . ARG A 1 82 ? -24.257 -52.654 30.936 1.00 27.17 82 ARG A N 1
ATOM 613 C CA . ARG A 1 82 ? -23.619 -53.856 30.350 1.00 27.17 82 ARG A CA 1
ATOM 614 C C . ARG A 1 82 ? -22.279 -53.688 29.619 1.00 27.17 82 ARG A C 1
ATOM 616 O O . ARG A 1 82 ? -22.194 -53.211 28.497 1.00 27.17 82 ARG A O 1
ATOM 623 N N . CYS A 1 83 ? -21.257 -54.285 30.226 1.00 26.00 83 CYS A N 1
ATOM 624 C CA . CYS A 1 83 ? -20.012 -54.674 29.574 1.00 26.00 83 CYS A CA 1
ATOM 625 C C . CYS A 1 83 ? -20.226 -55.861 28.614 1.00 26.00 83 CYS A C 1
ATOM 627 O O . CYS A 1 83 ? -20.986 -56.773 28.933 1.00 26.00 83 CYS A O 1
ATOM 629 N N . MET A 1 84 ? -19.430 -55.927 27.546 1.00 28.94 84 MET A N 1
ATOM 630 C CA . MET A 1 84 ? -18.872 -57.178 27.012 1.00 28.94 84 MET A CA 1
ATOM 631 C C . MET A 1 84 ? -17.401 -56.919 26.677 1.00 28.94 84 MET A C 1
ATOM 633 O O . MET A 1 84 ? -17.067 -55.867 26.138 1.00 28.94 84 MET A O 1
ATOM 637 N N . GLY A 1 85 ? -16.510 -57.836 27.057 1.00 26.23 85 GLY A N 1
ATOM 638 C CA . GLY A 1 85 ? -15.064 -57.661 26.909 1.00 26.23 85 GLY A CA 1
ATOM 639 C C . GLY A 1 85 ? -14.476 -58.518 25.790 1.00 26.23 85 GLY A C 1
ATOM 640 O O . GLY A 1 85 ? -14.852 -59.676 25.639 1.00 26.23 85 GLY A O 1
ATOM 641 N N . GLY A 1 86 ? -13.498 -57.973 25.064 1.00 26.23 86 GLY A N 1
ATOM 642 C CA . GLY A 1 86 ? -12.655 -58.712 24.124 1.00 26.23 86 GLY A CA 1
ATOM 643 C C . GLY A 1 86 ? -11.183 -58.392 24.376 1.00 26.23 86 GLY A C 1
ATOM 644 O O . GLY A 1 86 ? -10.785 -57.233 24.307 1.00 26.23 86 GLY A O 1
ATOM 645 N N . ARG A 1 87 ? -10.372 -59.406 24.699 1.00 29.98 87 ARG A N 1
ATOM 646 C CA . ARG A 1 87 ? -8.912 -59.284 24.846 1.00 29.98 87 ARG A CA 1
ATOM 647 C C . ARG A 1 87 ? -8.206 -60.021 23.712 1.00 29.98 87 ARG A C 1
ATOM 649 O O . ARG A 1 87 ? -8.432 -61.211 23.532 1.00 29.98 87 ARG A O 1
ATOM 656 N N . SER A 1 88 ? -7.231 -59.369 23.095 1.00 29.25 88 SER A N 1
ATOM 657 C CA . SER A 1 88 ? -6.077 -60.015 22.459 1.00 29.25 88 SER A CA 1
ATOM 658 C C . SER A 1 88 ? -4.813 -59.197 22.777 1.00 29.25 88 SER A C 1
ATOM 660 O O . SER A 1 88 ? -4.906 -58.068 23.264 1.00 29.25 88 SER A O 1
ATOM 662 N N . ARG A 1 89 ? -3.625 -59.801 22.650 1.00 30.03 89 ARG A N 1
ATOM 663 C CA . ARG A 1 89 ? -2.348 -59.260 23.155 1.00 30.03 89 ARG A CA 1
ATOM 664 C C . ARG A 1 89 ? -1.271 -59.250 22.070 1.00 30.03 89 ARG A C 1
ATOM 666 O O . ARG A 1 89 ? -1.137 -60.235 21.357 1.00 30.03 89 ARG A O 1
ATOM 673 N N . GLY A 1 90 ? -0.406 -58.235 22.132 1.00 26.33 90 GLY A N 1
ATOM 674 C CA . GLY A 1 90 ? 0.945 -58.243 21.555 1.00 26.33 90 GLY A CA 1
ATOM 675 C C . GLY A 1 90 ? 1.052 -57.788 20.091 1.00 26.33 90 GLY A C 1
ATOM 676 O O . GLY A 1 90 ? 0.068 -57.807 19.365 1.00 26.33 90 GLY A O 1
ATOM 677 N N . SER A 1 91 ? 2.227 -57.354 19.620 1.00 27.02 91 SER A N 1
ATOM 678 C CA . SER A 1 91 ? 3.447 -56.975 20.366 1.00 27.02 91 SER A CA 1
ATOM 679 C C . SER A 1 91 ? 4.465 -56.257 19.464 1.00 27.02 91 SER A C 1
ATOM 681 O O . SER A 1 91 ? 4.537 -56.555 18.280 1.00 27.02 91 SER A O 1
ATOM 683 N N . SER A 1 92 ? 5.311 -55.412 20.075 1.00 28.92 92 SER A N 1
ATOM 684 C CA . SER A 1 92 ? 6.691 -55.056 19.663 1.00 28.92 92 SER A CA 1
ATOM 685 C C . SER A 1 92 ? 6.994 -54.527 18.242 1.00 28.92 92 SER A C 1
ATOM 687 O O . SER A 1 92 ? 6.917 -55.268 17.270 1.00 28.92 92 SER A O 1
ATOM 689 N N . GLY A 1 93 ? 7.614 -53.336 18.177 1.00 27.52 93 GLY A N 1
ATOM 690 C CA . GLY A 1 93 ? 8.638 -53.010 17.163 1.00 27.52 93 GLY A CA 1
ATOM 691 C C . GLY A 1 93 ? 8.306 -51.883 16.163 1.00 27.52 93 GLY A C 1
ATOM 692 O O . GLY A 1 93 ? 7.332 -52.006 15.427 1.00 27.52 93 GLY A O 1
ATOM 693 N N . PRO A 1 94 ? 9.127 -50.813 16.074 1.00 37.28 94 PRO A N 1
ATOM 694 C CA . PRO A 1 94 ? 8.984 -49.764 15.059 1.00 37.28 94 PRO A CA 1
ATOM 695 C C . PRO A 1 94 ? 10.053 -49.824 13.937 1.00 37.28 94 PRO A C 1
ATOM 697 O O . PRO A 1 94 ? 11.248 -49.924 14.236 1.00 37.28 94 PRO A O 1
ATOM 700 N N . PRO A 1 95 ? 9.685 -49.639 12.654 1.00 32.69 95 PRO A N 1
ATOM 701 C CA . PRO A 1 95 ? 10.585 -49.111 11.622 1.00 32.69 95 PRO A CA 1
ATOM 702 C C . PRO A 1 95 ? 10.583 -47.568 11.714 1.00 32.69 95 PRO A C 1
ATOM 704 O O . PRO A 1 95 ? 9.524 -46.955 11.773 1.00 32.69 95 PRO A O 1
ATOM 707 N N . ARG A 1 96 ? 11.697 -46.854 11.923 1.00 27.70 96 ARG A N 1
ATOM 708 C CA . ARG A 1 96 ? 12.906 -46.681 11.085 1.00 27.70 96 ARG A CA 1
ATOM 709 C C . ARG A 1 96 ? 12.629 -46.168 9.668 1.00 27.70 96 ARG A C 1
ATOM 711 O O . ARG A 1 96 ? 11.890 -46.768 8.900 1.00 27.70 96 ARG A O 1
ATOM 718 N N . CYS A 1 97 ? 13.290 -45.059 9.341 1.00 26.66 97 CYS A N 1
ATOM 719 C CA . CYS A 1 97 ? 13.140 -44.309 8.098 1.00 26.66 97 CYS A CA 1
ATOM 720 C C . CYS A 1 97 ? 13.704 -45.066 6.885 1.00 26.66 97 CYS A C 1
ATOM 722 O O . CYS A 1 97 ? 14.832 -45.556 6.938 1.00 26.66 97 CYS A O 1
ATOM 724 N N . GLY A 1 98 ? 12.973 -45.054 5.769 1.00 25.50 98 GLY A N 1
ATOM 725 C CA . GLY A 1 98 ? 13.481 -45.412 4.442 1.00 25.50 98 GLY A CA 1
ATOM 726 C C . GLY A 1 98 ? 13.582 -44.172 3.551 1.00 25.50 98 GLY A C 1
ATOM 727 O O . GLY A 1 98 ? 12.689 -43.328 3.574 1.00 25.50 98 GLY A O 1
ATOM 728 N N . ARG A 1 99 ? 14.661 -44.046 2.770 1.00 29.52 99 ARG A N 1
ATOM 729 C CA . ARG A 1 99 ? 14.775 -43.024 1.715 1.00 29.52 99 ARG A CA 1
ATOM 730 C C . ARG A 1 99 ? 14.245 -43.603 0.399 1.00 29.52 99 ARG A C 1
ATOM 732 O O . ARG A 1 99 ? 14.805 -44.586 -0.072 1.00 29.52 99 ARG A O 1
ATOM 739 N N . GLY A 1 100 ? 13.241 -42.968 -0.206 1.00 25.06 100 GLY A N 1
ATOM 740 C CA . GLY A 1 100 ? 12.996 -43.034 -1.653 1.00 25.06 100 GLY A CA 1
ATOM 741 C C . GLY A 1 100 ? 13.564 -41.752 -2.273 1.00 25.06 100 GLY A C 1
ATOM 742 O O . GLY A 1 100 ? 13.244 -40.672 -1.790 1.00 25.06 100 GLY A O 1
ATOM 743 N N . ALA A 1 101 ? 14.580 -41.790 -3.136 1.00 25.64 101 ALA A N 1
ATOM 744 C CA . ALA A 1 101 ? 14.587 -42.356 -4.492 1.00 25.64 101 ALA A CA 1
ATOM 745 C C . ALA A 1 101 ? 13.837 -41.439 -5.474 1.00 25.64 101 ALA A C 1
ATOM 747 O O . ALA A 1 101 ? 12.636 -41.568 -5.687 1.00 25.64 101 ALA A O 1
ATOM 748 N N . ILE A 1 102 ? 14.588 -40.487 -6.035 1.00 24.72 102 ILE A N 1
ATOM 749 C CA . ILE A 1 102 ? 14.169 -39.621 -7.142 1.00 24.72 102 ILE A CA 1
ATOM 750 C C . ILE A 1 102 ? 14.045 -40.490 -8.398 1.00 24.72 102 ILE A C 1
ATOM 752 O O . ILE A 1 102 ? 14.954 -41.272 -8.678 1.00 24.72 102 ILE A O 1
ATOM 756 N N . PHE A 1 103 ? 12.967 -40.324 -9.164 1.00 26.28 103 PHE A N 1
ATOM 757 C CA . PHE A 1 103 ? 12.896 -40.827 -10.535 1.00 26.28 103 PHE A CA 1
ATOM 758 C C . PHE A 1 103 ? 13.228 -39.702 -11.515 1.00 26.28 103 PHE A C 1
ATOM 760 O O . PHE A 1 103 ? 12.490 -38.727 -11.629 1.00 26.28 103 PHE A O 1
ATOM 767 N N . ASP A 1 104 ? 14.357 -39.862 -12.198 1.00 24.36 104 ASP A N 1
ATOM 768 C CA . ASP A 1 104 ? 14.782 -39.056 -13.340 1.00 24.36 104 ASP A CA 1
ATOM 769 C C . ASP A 1 104 ? 14.341 -39.754 -14.637 1.00 24.36 104 ASP A C 1
ATOM 771 O O . ASP A 1 104 ? 14.539 -40.963 -14.784 1.00 24.36 104 ASP A O 1
ATOM 775 N N . GLN A 1 105 ? 13.743 -38.994 -15.557 1.00 28.72 105 GLN A N 1
ATOM 776 C CA . GLN A 1 105 ? 13.570 -39.368 -16.963 1.00 28.72 105 GLN A CA 1
ATOM 777 C C . GLN A 1 105 ? 13.674 -38.135 -17.872 1.00 28.72 105 GLN A C 1
ATOM 779 O O . GLN A 1 105 ? 12.680 -37.593 -18.357 1.00 28.72 105 GLN A O 1
ATOM 784 N N . GLY A 1 106 ? 14.905 -37.736 -18.183 1.00 22.67 106 GLY A N 1
ATOM 785 C CA . GLY A 1 106 ? 15.213 -37.313 -19.552 1.00 22.67 106 GLY A CA 1
ATOM 786 C C . GLY A 1 106 ? 15.118 -38.499 -20.542 1.00 22.67 106 GLY A C 1
ATOM 787 O O . GLY A 1 106 ? 15.057 -39.652 -20.125 1.00 22.67 106 GLY A O 1
ATOM 788 N N . ASN A 1 107 ? 15.150 -38.322 -21.866 1.00 28.56 107 ASN A N 1
ATOM 789 C CA . ASN A 1 107 ? 15.311 -37.117 -22.693 1.00 28.56 107 ASN A CA 1
ATOM 790 C C . ASN A 1 107 ? 14.994 -37.488 -24.178 1.00 28.56 107 ASN A C 1
ATOM 792 O O . ASN A 1 107 ? 14.642 -38.631 -24.456 1.00 28.56 107 ASN A O 1
ATOM 796 N N . GLN A 1 108 ? 15.284 -36.572 -25.114 1.00 27.45 108 GLN A N 1
ATOM 797 C CA . GLN A 1 108 ? 15.505 -36.735 -26.570 1.00 27.45 108 GLN A CA 1
ATOM 798 C C . GLN A 1 108 ? 14.293 -36.475 -27.507 1.00 27.45 108 GLN A C 1
ATOM 800 O O . GLN A 1 108 ? 13.146 -36.593 -27.080 1.00 27.45 108 GLN A O 1
ATOM 805 N N . PRO A 1 109 ? 14.531 -35.993 -28.756 1.00 30.45 109 PRO A N 1
ATOM 806 C CA . PRO A 1 109 ? 13.652 -34.986 -29.363 1.00 30.45 109 PRO A CA 1
ATOM 807 C C . PRO A 1 109 ? 13.040 -35.368 -30.727 1.00 30.45 109 PRO A C 1
ATOM 809 O O . PRO A 1 109 ? 13.407 -36.362 -31.349 1.00 30.45 109 PRO A O 1
ATOM 812 N N . ALA A 1 110 ? 12.177 -34.486 -31.244 1.00 26.16 110 ALA A N 1
ATOM 813 C CA . ALA A 1 110 ? 11.733 -34.473 -32.640 1.00 26.16 110 ALA A CA 1
ATOM 814 C C . ALA A 1 110 ? 12.290 -33.246 -33.395 1.00 26.16 110 ALA A C 1
ATOM 816 O O . ALA A 1 110 ? 12.465 -32.174 -32.814 1.00 26.16 110 ALA A O 1
ATOM 817 N N . ALA A 1 111 ? 12.549 -33.404 -34.695 1.00 26.45 111 ALA A N 1
ATOM 818 C CA . ALA A 1 111 ? 13.057 -32.370 -35.605 1.00 26.45 111 ALA A CA 1
ATOM 819 C C . ALA A 1 111 ? 12.362 -32.507 -36.994 1.00 26.45 111 ALA A C 1
ATOM 821 O O . ALA A 1 111 ? 11.492 -33.365 -37.133 1.00 26.45 111 ALA A O 1
ATOM 822 N N . PRO A 1 112 ? 12.628 -31.646 -37.997 1.00 40.38 112 PRO A N 1
ATOM 823 C CA . PRO A 1 112 ? 11.848 -30.422 -38.209 1.00 40.38 112 PRO A CA 1
ATOM 824 C C . PRO A 1 112 ? 11.193 -30.370 -39.616 1.00 40.38 112 PRO A C 1
ATOM 826 O O . PRO A 1 112 ? 11.111 -31.399 -40.278 1.00 40.38 112 PRO A O 1
ATOM 829 N N . LEU A 1 113 ? 10.829 -29.153 -40.079 1.00 25.98 113 LEU A N 1
ATOM 830 C CA . LEU A 1 113 ? 10.300 -28.730 -41.408 1.00 25.98 113 LEU A CA 1
ATOM 831 C C . LEU A 1 113 ? 8.772 -28.471 -41.463 1.00 25.98 113 LEU A C 1
ATOM 833 O O . LEU A 1 113 ? 8.026 -29.118 -40.734 1.00 25.98 113 LEU A O 1
ATOM 837 N N . PRO A 1 114 ? 8.269 -27.623 -42.395 1.00 29.77 114 PRO A N 1
ATOM 838 C CA . PRO A 1 114 ? 8.884 -26.421 -42.991 1.00 29.77 114 PRO A CA 1
ATOM 839 C C . PRO A 1 114 ? 7.921 -25.206 -43.102 1.00 29.77 114 PRO A C 1
ATOM 841 O O . PRO A 1 114 ? 6.721 -25.315 -42.887 1.00 29.77 114 PRO A O 1
ATOM 844 N N . GLY A 1 115 ? 8.438 -24.077 -43.610 1.00 22.55 115 GLY A N 1
ATOM 845 C CA . GLY A 1 115 ? 7.659 -23.179 -44.485 1.00 22.55 115 GLY A CA 1
ATOM 846 C C . GLY A 1 115 ? 6.935 -21.995 -43.827 1.00 22.55 115 GLY A C 1
ATOM 847 O O . GLY A 1 115 ? 6.112 -22.146 -42.933 1.00 22.55 115 GLY A O 1
ATOM 848 N N . ALA A 1 116 ? 7.215 -20.784 -44.319 1.00 25.45 116 ALA A N 1
ATOM 849 C CA . ALA A 1 116 ? 6.575 -19.552 -43.859 1.00 25.45 116 ALA A CA 1
ATOM 850 C C . ALA A 1 116 ? 5.182 -19.330 -44.485 1.00 25.45 116 ALA A C 1
ATOM 852 O O . ALA A 1 116 ? 4.996 -19.538 -45.682 1.00 25.45 116 ALA A O 1
ATOM 853 N N . GLY A 1 117 ? 4.234 -18.801 -43.703 1.00 24.84 117 GLY A N 1
ATOM 854 C CA . GLY A 1 117 ? 2.926 -18.365 -44.202 1.00 24.84 117 GLY A CA 1
ATOM 855 C C . GLY A 1 117 ? 2.047 -17.686 -43.141 1.00 24.84 117 GLY A C 1
ATOM 856 O O . GLY A 1 117 ? 2.083 -18.043 -41.969 1.00 24.84 117 GLY A O 1
ATOM 857 N N . ALA A 1 118 ? 1.260 -16.694 -43.569 1.00 27.53 118 ALA A N 1
ATOM 858 C CA . ALA A 1 118 ? 0.062 -16.167 -42.897 1.00 27.53 118 ALA A CA 1
ATOM 859 C C . ALA A 1 118 ? 0.105 -15.890 -41.365 1.00 27.53 118 ALA A C 1
ATOM 861 O O . ALA A 1 118 ? -0.636 -16.487 -40.589 1.00 27.53 118 ALA A O 1
ATOM 862 N N . ARG A 1 119 ? 0.830 -14.844 -40.934 1.00 29.73 119 ARG A N 1
ATOM 863 C CA . ARG A 1 119 ? 0.493 -14.083 -39.704 1.00 29.73 119 ARG A CA 1
ATOM 864 C C . ARG A 1 119 ? 0.131 -12.626 -40.033 1.00 29.73 119 ARG A C 1
ATOM 866 O O . ARG A 1 119 ? 0.952 -11.728 -39.876 1.00 29.73 119 ARG A O 1
ATOM 873 N N . ARG A 1 120 ? -1.099 -12.392 -40.514 1.00 29.67 120 ARG A N 1
ATOM 874 C CA . ARG A 1 120 ? -1.666 -11.053 -40.804 1.00 29.67 120 ARG A CA 1
ATOM 875 C C . ARG A 1 120 ? -3.198 -11.005 -40.625 1.00 29.67 120 ARG A C 1
ATOM 877 O O . ARG A 1 120 ? -3.924 -10.962 -41.610 1.00 29.67 120 ARG A O 1
ATOM 884 N N . SER A 1 121 ? -3.692 -10.986 -39.384 1.00 31.42 121 SER A N 1
ATOM 885 C CA . SER A 1 121 ? -5.137 -10.807 -39.109 1.00 31.42 121 SER A CA 1
ATOM 886 C C . SER A 1 121 ? -5.478 -10.404 -37.659 1.00 31.42 121 SER A C 1
ATOM 888 O O . SER A 1 121 ? -6.474 -10.859 -37.112 1.00 31.42 121 SER A O 1
ATOM 890 N N . LEU A 1 122 ? -4.667 -9.550 -37.016 1.00 28.59 122 LEU A N 1
ATOM 891 C CA . LEU A 1 122 ? -4.990 -8.985 -35.682 1.00 28.59 122 LEU A CA 1
ATOM 892 C C . LEU A 1 122 ? -4.444 -7.558 -35.430 1.00 28.59 122 LEU A C 1
ATOM 894 O O . LEU A 1 122 ? -4.569 -7.029 -34.334 1.00 28.59 122 LEU A O 1
ATOM 898 N N . TRP A 1 123 ? -3.856 -6.916 -36.446 1.00 28.25 123 TRP A N 1
ATOM 899 C CA . TRP A 1 123 ? -3.218 -5.592 -36.355 1.00 28.25 123 TRP A CA 1
ATOM 900 C C . TRP A 1 123 ? -3.855 -4.602 -37.342 1.00 28.25 123 TRP A C 1
ATOM 902 O O . TRP A 1 123 ? -3.254 -4.275 -38.363 1.00 28.25 123 TRP A O 1
ATOM 912 N N . LEU A 1 124 ? -5.087 -4.150 -37.070 1.00 26.30 124 LEU A N 1
ATOM 913 C CA . LEU A 1 124 ? -5.720 -3.068 -37.854 1.00 26.30 124 LEU A CA 1
ATOM 914 C C . LEU A 1 124 ? -6.829 -2.258 -37.145 1.00 26.30 124 LEU A C 1
ATOM 916 O O . LEU A 1 124 ? -7.373 -1.345 -37.752 1.00 26.30 124 LEU A O 1
ATOM 920 N N . ALA A 1 125 ? -7.122 -2.508 -35.861 1.00 27.20 125 ALA A N 1
ATOM 921 C CA . ALA A 1 125 ? -8.124 -1.742 -35.099 1.00 27.20 125 ALA A CA 1
ATOM 922 C C . ALA A 1 125 ? -7.566 -0.495 -34.369 1.00 27.20 125 ALA A C 1
ATOM 924 O O . ALA A 1 125 ? -8.328 0.330 -33.880 1.00 27.20 125 ALA A O 1
ATOM 925 N N . CYS A 1 126 ? -6.242 -0.319 -34.294 1.00 31.22 126 CYS A N 1
ATOM 926 C CA . CYS A 1 126 ? -5.600 0.708 -33.453 1.00 31.22 126 CYS A CA 1
ATOM 927 C C . CYS A 1 126 ? -5.211 2.005 -34.199 1.00 31.22 126 CYS A C 1
ATOM 929 O O . CYS A 1 126 ? -4.241 2.660 -33.816 1.00 31.22 126 CYS A O 1
ATOM 931 N N . ARG A 1 127 ? -5.902 2.368 -35.293 1.00 28.84 127 ARG A N 1
ATOM 932 C CA . ARG A 1 127 ? -5.613 3.589 -36.085 1.00 28.84 127 ARG A CA 1
ATOM 933 C C . ARG A 1 127 ? -6.847 4.324 -36.639 1.00 28.84 127 ARG A C 1
ATOM 935 O O . ARG A 1 127 ? -6.809 4.827 -37.755 1.00 28.84 127 ARG A O 1
ATOM 942 N N . GLN A 1 128 ? -7.894 4.474 -35.833 1.00 28.39 128 GLN A N 1
ATOM 943 C CA . GLN A 1 128 ? -8.865 5.572 -35.957 1.00 28.39 128 GLN A CA 1
ATOM 944 C C . GLN A 1 128 ? -9.405 5.866 -34.552 1.00 28.39 128 GLN A C 1
ATOM 946 O O . GLN A 1 128 ? -10.105 5.054 -33.961 1.00 28.39 128 GLN A O 1
ATOM 951 N N . GLY A 1 129 ? -8.930 6.969 -33.973 1.00 27.98 129 GLY A N 1
ATOM 952 C CA . GLY A 1 129 ? -9.003 7.252 -32.532 1.00 27.98 129 GLY A CA 1
ATOM 953 C C . GLY A 1 129 ? -8.286 8.554 -32.167 1.00 27.98 129 GLY A C 1
ATOM 954 O O . GLY A 1 129 ? -7.597 8.643 -31.155 1.00 27.98 129 GLY A O 1
ATOM 955 N N . ARG A 1 130 ? -8.385 9.538 -33.061 1.00 31.20 130 ARG A N 1
ATOM 956 C CA . ARG A 1 130 ? -8.224 10.963 -32.761 1.00 31.20 130 ARG A CA 1
ATOM 957 C C . ARG A 1 130 ? -9.596 11.591 -33.014 1.00 31.20 130 ARG A C 1
ATOM 959 O O . ARG A 1 130 ? -10.383 11.008 -33.757 1.00 31.20 130 ARG A O 1
ATOM 966 N N . ASP A 1 131 ? -9.864 12.722 -32.378 1.00 30.06 131 ASP A N 1
ATOM 967 C CA . ASP A 1 131 ? -11.102 13.496 -32.530 1.00 30.06 131 ASP A CA 1
ATOM 968 C C . ASP A 1 131 ? -12.374 12.824 -31.965 1.00 30.06 131 ASP A C 1
ATOM 970 O O . ASP A 1 131 ? -13.416 12.757 -32.607 1.00 30.06 131 ASP A O 1
ATOM 974 N N . MET A 1 132 ? -12.301 12.397 -30.699 1.00 27.98 132 MET A N 1
ATOM 975 C CA . MET A 1 132 ? -13.410 12.531 -29.737 1.00 27.98 132 MET A CA 1
ATOM 976 C C . MET A 1 132 ? -12.827 12.781 -28.341 1.00 27.98 132 MET A C 1
ATOM 978 O O . MET A 1 132 ? -12.485 11.845 -27.623 1.00 27.98 132 MET A O 1
ATOM 982 N N . MET A 1 133 ? -12.677 14.055 -27.972 1.00 32.44 133 MET A N 1
ATOM 983 C CA . MET A 1 133 ? -12.176 14.479 -26.656 1.00 32.44 133 MET A CA 1
ATOM 984 C C . MET A 1 133 ? -13.093 15.537 -26.025 1.00 32.44 133 MET A C 1
ATOM 986 O O . MET A 1 133 ? -12.629 16.517 -25.457 1.00 32.44 133 MET A O 1
ATOM 990 N N . GLU A 1 134 ? -14.409 15.342 -26.151 1.00 32.91 134 GLU A N 1
ATOM 991 C CA . GLU A 1 134 ? -15.412 16.240 -25.571 1.00 32.91 134 GLU A CA 1
ATOM 992 C C . GLU A 1 134 ? -16.763 15.517 -25.370 1.00 32.91 134 GLU A C 1
ATOM 994 O O . GLU A 1 134 ? -17.651 15.604 -26.208 1.00 32.91 134 GLU A O 1
ATOM 999 N N . GLN A 1 135 ? -16.912 14.770 -24.265 1.00 28.41 135 GLN A N 1
ATOM 1000 C CA . GLN A 1 135 ? -18.192 14.522 -23.565 1.00 28.41 135 GLN A CA 1
ATOM 1001 C C . GLN A 1 135 ? -17.920 14.173 -22.083 1.00 28.41 135 GLN A C 1
ATOM 1003 O O . GLN A 1 135 ? -16.898 13.549 -21.787 1.00 28.41 135 GLN A O 1
ATOM 1008 N N . PRO A 1 136 ? -18.795 14.571 -21.136 1.00 34.19 136 PRO A N 1
ATOM 1009 C CA . PRO A 1 136 ? -18.580 14.346 -19.708 1.00 34.19 136 PRO A CA 1
ATOM 1010 C C . PRO A 1 136 ? -19.047 12.951 -19.259 1.00 34.19 136 PRO A C 1
ATOM 1012 O O . PRO A 1 136 ? -20.211 12.589 -19.420 1.00 34.19 136 PRO A O 1
ATOM 1015 N N . HIS A 1 137 ? -18.162 12.188 -18.614 1.00 33.12 137 HIS A N 1
ATOM 1016 C CA . HIS A 1 137 ? -18.500 10.900 -17.999 1.00 33.12 137 HIS A CA 1
ATOM 1017 C C . HIS A 1 137 ? -18.602 10.999 -16.471 1.00 33.12 137 HIS A C 1
ATOM 1019 O O . HIS A 1 137 ? -17.687 10.617 -15.746 1.00 33.12 137 HIS A O 1
ATOM 1025 N N . SER A 1 138 ? -19.759 11.451 -15.983 1.00 42.28 138 SER A N 1
ATOM 1026 C CA . SER A 1 138 ? -20.208 11.240 -14.602 1.00 42.28 138 SER A CA 1
ATOM 1027 C C . SER A 1 138 ? -21.485 10.392 -14.596 1.00 42.28 138 SER A C 1
ATOM 1029 O O . SER A 1 138 ? -22.602 10.886 -14.719 1.00 42.28 138 SER A O 1
ATOM 1031 N N . ALA A 1 139 ? -21.311 9.077 -14.463 1.00 37.66 139 ALA A N 1
ATOM 1032 C CA . ALA A 1 139 ? -22.402 8.124 -14.280 1.00 37.66 139 ALA A CA 1
ATOM 1033 C C . ALA A 1 139 ? -22.173 7.363 -12.971 1.00 37.66 139 ALA A C 1
ATOM 1035 O O . ALA A 1 139 ? -21.335 6.464 -12.904 1.00 37.66 139 ALA A O 1
ATOM 1036 N N . LEU A 1 140 ? -22.902 7.749 -11.920 1.00 39.06 140 LEU A N 1
ATOM 1037 C CA . LEU A 1 140 ? -22.907 7.017 -10.654 1.00 39.06 140 LEU A CA 1
ATOM 1038 C C . LEU A 1 140 ? -23.420 5.580 -10.865 1.00 39.06 140 LEU A C 1
ATOM 1040 O O . LEU A 1 140 ? -24.306 5.371 -11.703 1.00 39.06 140 LEU A O 1
ATOM 1044 N N . PRO A 1 141 ? -22.934 4.595 -10.087 1.00 42.62 141 PRO A N 1
ATOM 1045 C CA . PRO A 1 141 ? -23.482 3.245 -10.113 1.00 42.62 141 PRO A CA 1
ATOM 1046 C C . PRO A 1 141 ? -24.975 3.286 -9.767 1.00 42.62 141 PRO A C 1
ATOM 1048 O O . PRO A 1 141 ? -25.382 3.751 -8.700 1.00 42.62 141 PRO A O 1
ATOM 1051 N N . GLY A 1 142 ? -25.814 2.819 -10.694 1.00 41.59 142 GLY A N 1
ATOM 1052 C CA . GLY A 1 142 ? -27.262 2.815 -10.508 1.00 41.59 142 GLY A CA 1
ATOM 1053 C C . GLY A 1 142 ? -27.681 1.962 -9.307 1.00 41.59 142 GLY A C 1
ATOM 1054 O O . GLY A 1 142 ? -26.978 1.039 -8.903 1.00 41.59 142 GLY A O 1
ATOM 1055 N N . ARG A 1 143 ? -28.878 2.210 -8.760 1.00 44.06 143 ARG A N 1
ATOM 1056 C CA . ARG A 1 143 ? -29.391 1.534 -7.547 1.00 44.06 143 ARG A CA 1
ATOM 1057 C C . ARG A 1 143 ? -29.352 -0.008 -7.610 1.00 44.06 143 ARG A C 1
ATOM 1059 O O . ARG A 1 143 ? -29.273 -0.651 -6.568 1.00 44.06 143 ARG A O 1
ATOM 1066 N N . ALA A 1 144 ? -29.385 -0.591 -8.811 1.00 44.34 144 ALA A N 1
ATOM 1067 C CA . ALA A 1 144 ? -29.225 -2.029 -9.039 1.00 44.34 144 ALA A CA 1
ATOM 1068 C C . ALA A 1 144 ? -27.770 -2.532 -8.892 1.00 44.34 144 ALA A C 1
ATOM 1070 O O . ALA A 1 144 ? -27.565 -3.629 -8.382 1.00 44.34 144 ALA A O 1
ATOM 1071 N N . ASP A 1 145 ? -26.770 -1.736 -9.283 1.00 63.19 145 ASP A N 1
ATOM 1072 C CA . ASP A 1 145 ? -25.344 -2.070 -9.133 1.00 63.19 145 ASP A CA 1
ATOM 1073 C C . ASP A 1 145 ? -24.922 -2.008 -7.657 1.00 63.19 145 ASP A C 1
ATOM 1075 O O . ASP A 1 145 ? -24.325 -2.948 -7.133 1.00 63.19 145 ASP A O 1
ATOM 1079 N N . VAL A 1 146 ? -25.367 -0.971 -6.934 1.00 63.12 146 VAL A N 1
ATOM 1080 C CA . VAL A 1 146 ? -25.201 -0.884 -5.470 1.00 63.12 146 VAL A CA 1
ATOM 1081 C C . VAL A 1 146 ? -25.796 -2.118 -4.782 1.00 63.12 146 VAL A C 1
ATOM 1083 O O . VAL A 1 146 ? -25.131 -2.746 -3.962 1.00 63.12 146 VAL A O 1
ATOM 1086 N N . ALA A 1 147 ? -27.019 -2.521 -5.156 1.00 64.06 147 ALA A N 1
ATOM 1087 C CA . ALA A 1 147 ? -27.670 -3.711 -4.607 1.00 64.06 147 ALA A CA 1
ATOM 1088 C C . ALA A 1 147 ? -26.907 -5.014 -4.916 1.00 64.06 147 ALA A C 1
ATOM 1090 O O . ALA A 1 147 ? -26.820 -5.885 -4.052 1.00 64.06 147 ALA A O 1
ATOM 1091 N N . ALA A 1 148 ? -26.307 -5.141 -6.105 1.00 75.31 148 ALA A N 1
ATOM 1092 C CA . ALA A 1 148 ? -25.443 -6.272 -6.435 1.00 75.31 148 ALA A CA 1
ATOM 1093 C C . ALA A 1 148 ? -24.159 -6.281 -5.584 1.00 75.31 148 ALA A C 1
ATOM 1095 O O . ALA A 1 148 ? -23.703 -7.344 -5.153 1.00 75.31 148 ALA A O 1
ATOM 1096 N N . LYS A 1 149 ? -23.565 -5.113 -5.320 1.00 89.81 149 LYS A N 1
ATOM 1097 C CA . LYS A 1 149 ? -22.280 -4.964 -4.616 1.00 89.81 149 LYS A CA 1
ATOM 1098 C C . LYS A 1 149 ? -22.342 -5.203 -3.107 1.00 89.81 149 LYS A C 1
ATOM 1100 O O . LYS A 1 149 ? -21.312 -5.540 -2.526 1.00 89.81 149 LYS A O 1
ATOM 1105 N N . VAL A 1 150 ? -23.526 -5.172 -2.481 1.00 95.06 150 VAL A N 1
ATOM 1106 C CA . VAL A 1 150 ? -23.744 -5.523 -1.052 1.00 95.06 150 VAL A CA 1
ATOM 1107 C C . VAL A 1 150 ? -23.080 -6.851 -0.648 1.00 95.06 150 VAL A C 1
ATOM 1109 O O . VAL A 1 150 ? -22.616 -6.994 0.486 1.00 95.06 150 VAL A O 1
ATOM 1112 N N . ARG A 1 151 ? -22.959 -7.814 -1.575 1.00 96.25 151 ARG A N 1
ATOM 1113 C CA . ARG A 1 151 ? -22.256 -9.087 -1.340 1.00 96.25 151 ARG A CA 1
ATOM 1114 C C . ARG A 1 151 ? -20.796 -8.903 -0.905 1.00 96.25 151 ARG A C 1
ATOM 1116 O O . ARG A 1 151 ? -20.342 -9.614 -0.017 1.00 96.25 151 ARG A O 1
ATOM 1123 N N . PHE A 1 152 ? -20.086 -7.914 -1.447 1.00 98.38 152 PHE A N 1
ATOM 1124 C CA . PHE A 1 152 ? -18.693 -7.637 -1.096 1.00 98.38 152 PHE A CA 1
ATOM 1125 C C . PHE A 1 152 ? -18.569 -6.981 0.288 1.00 98.38 152 PHE A C 1
ATOM 1127 O O . PHE A 1 152 ? -17.773 -7.438 1.109 1.00 98.38 152 PHE A O 1
ATOM 1134 N N . LEU A 1 153 ? -19.434 -6.010 0.611 1.00 98.31 153 LEU A N 1
ATOM 1135 C CA . LEU A 1 153 ? -19.527 -5.450 1.969 1.00 98.31 153 LEU A CA 1
ATOM 1136 C C . LEU A 1 153 ? -19.836 -6.540 3.012 1.00 98.31 153 LEU A C 1
ATOM 1138 O O . LEU A 1 153 ? -19.288 -6.514 4.109 1.00 98.31 153 LEU A O 1
ATOM 1142 N N . THR A 1 154 ? -20.647 -7.541 2.655 1.00 98.12 154 THR A N 1
ATOM 1143 C CA . THR A 1 154 ? -20.972 -8.684 3.531 1.00 98.12 154 THR A CA 1
ATOM 1144 C C . THR A 1 154 ? -19.736 -9.533 3.876 1.00 98.12 154 THR A C 1
ATOM 1146 O O . THR A 1 154 ? -19.591 -9.975 5.020 1.00 98.12 154 THR A O 1
ATOM 1149 N N . VAL A 1 155 ? -18.808 -9.731 2.929 1.00 98.56 155 VAL A N 1
ATOM 1150 C CA . VAL A 1 155 ? -17.526 -10.421 3.186 1.00 98.56 155 VAL A CA 1
ATOM 1151 C C . VAL A 1 155 ? -16.613 -9.561 4.056 1.00 98.56 155 VAL A C 1
ATOM 1153 O O . VAL A 1 155 ? -16.041 -10.056 5.027 1.00 98.56 155 VAL A O 1
ATOM 1156 N N . ALA A 1 156 ? -16.504 -8.265 3.752 1.00 98.69 156 ALA A N 1
ATOM 1157 C CA . ALA A 1 156 ? -15.702 -7.332 4.539 1.00 98.69 156 ALA A CA 1
ATOM 1158 C C . ALA A 1 156 ? -16.178 -7.243 6.001 1.00 98.69 156 ALA A C 1
ATOM 1160 O O . ALA A 1 156 ? -15.361 -7.309 6.916 1.00 98.69 156 ALA A O 1
ATOM 1161 N N . ASP A 1 157 ? -17.491 -7.186 6.232 1.00 98.69 157 ASP A N 1
ATOM 1162 C CA . ASP A 1 157 ? -18.099 -7.228 7.564 1.00 98.69 157 ASP A CA 1
ATOM 1163 C C . ASP A 1 157 ? -17.861 -8.578 8.269 1.00 98.69 157 ASP A C 1
ATOM 1165 O O . ASP A 1 157 ? -17.476 -8.613 9.437 1.00 98.69 157 ASP A O 1
ATOM 1169 N N . THR A 1 158 ? -17.969 -9.704 7.557 1.00 98.56 158 THR A N 1
ATOM 1170 C CA . THR A 1 158 ? -17.630 -11.038 8.098 1.00 98.56 158 THR A CA 1
ATOM 1171 C C . THR A 1 158 ? -16.163 -11.121 8.546 1.00 98.56 158 THR A C 1
ATOM 1173 O O . THR A 1 158 ? -15.859 -11.648 9.625 1.00 98.56 158 THR A O 1
ATOM 1176 N N . ILE A 1 159 ? -15.244 -10.545 7.768 1.00 98.62 159 ILE A N 1
ATOM 1177 C CA . ILE A 1 159 ? -13.826 -10.423 8.121 1.00 98.62 159 ILE A CA 1
ATOM 1178 C C . ILE A 1 159 ? -13.647 -9.487 9.328 1.00 98.62 159 ILE A C 1
ATOM 1180 O O . ILE A 1 159 ? -12.978 -9.857 10.291 1.00 98.62 159 ILE A O 1
ATOM 1184 N N . GLY A 1 160 ? -14.291 -8.318 9.338 1.00 98.69 160 GLY A N 1
ATOM 1185 C CA . GLY A 1 160 ? -14.238 -7.363 10.447 1.00 98.69 160 GLY A CA 1
ATOM 1186 C C . GLY A 1 160 ? -14.733 -7.944 11.770 1.00 98.69 160 GLY A C 1
ATOM 1187 O O . GLY A 1 160 ? -14.047 -7.844 12.783 1.00 98.69 160 GLY A O 1
ATOM 1188 N N . ARG A 1 161 ? -15.870 -8.647 11.762 1.00 98.56 161 ARG A N 1
ATOM 1189 C CA . ARG A 1 161 ? -16.394 -9.391 12.924 1.00 98.56 161 ARG A CA 1
ATOM 1190 C C . ARG A 1 161 ? -15.429 -10.476 13.405 1.00 98.56 161 ARG A C 1
ATOM 1192 O O . ARG A 1 161 ? -15.343 -10.722 14.605 1.00 98.56 161 ARG A O 1
ATOM 1199 N N . THR A 1 162 ? -14.681 -11.099 12.494 1.00 98.25 162 THR A N 1
ATOM 1200 C CA . THR A 1 162 ? -13.629 -12.065 12.845 1.00 98.25 162 THR A CA 1
ATOM 1201 C C . THR A 1 162 ? -12.454 -11.373 13.545 1.00 98.25 162 THR A C 1
ATOM 1203 O O . THR A 1 162 ? -12.007 -11.848 14.585 1.00 98.25 162 THR A O 1
ATOM 1206 N N . LEU A 1 163 ? -12.014 -10.207 13.057 1.00 98.62 163 LEU A N 1
ATOM 1207 C CA . LEU A 1 163 ? -10.983 -9.397 13.721 1.00 98.62 163 LEU A CA 1
ATOM 1208 C C . LEU A 1 163 ? -11.434 -8.913 15.109 1.00 98.62 163 LEU A C 1
ATOM 1210 O O . LEU A 1 163 ? -10.664 -9.020 16.056 1.00 98.62 163 LEU A O 1
ATOM 1214 N N . VAL A 1 164 ? -12.680 -8.450 15.252 1.00 98.81 164 VAL A N 1
ATOM 1215 C CA . VAL A 1 164 ? -13.280 -8.063 16.545 1.00 98.81 164 VAL A CA 1
ATOM 1216 C C . VAL A 1 164 ? -13.293 -9.237 17.531 1.00 98.81 164 VAL A C 1
ATOM 1218 O O . VAL A 1 164 ? -12.914 -9.071 18.687 1.00 98.81 164 VAL A O 1
ATOM 1221 N N . ARG A 1 165 ? -13.681 -10.439 17.079 1.00 98.25 165 ARG A N 1
ATOM 1222 C CA . ARG A 1 165 ? -13.680 -11.666 17.898 1.00 98.25 165 ARG A CA 1
ATOM 1223 C C . ARG A 1 165 ? -12.274 -12.060 18.364 1.00 98.25 165 ARG A C 1
ATOM 1225 O O . ARG A 1 165 ? -12.117 -12.513 19.493 1.00 98.25 165 ARG A O 1
ATOM 1232 N N . ASP A 1 166 ? -11.277 -11.910 17.494 1.00 97.75 166 ASP A N 1
ATOM 1233 C CA . ASP A 1 166 ? -9.898 -12.355 17.733 1.00 97.75 166 ASP A CA 1
ATOM 1234 C C . ASP A 1 166 ? -9.010 -11.273 18.386 1.00 97.75 166 ASP A C 1
ATOM 1236 O O . ASP A 1 166 ? -7.807 -11.479 18.566 1.00 97.75 166 ASP A O 1
ATOM 1240 N N . ALA A 1 167 ? -9.586 -10.119 18.743 1.00 98.62 167 ALA A N 1
ATOM 1241 C CA . ALA A 1 167 ? -8.896 -9.028 19.421 1.00 98.62 167 ALA A CA 1
ATOM 1242 C C . ALA A 1 167 ? -8.596 -9.379 20.889 1.00 98.62 167 ALA A C 1
ATOM 1244 O O . ALA A 1 167 ? -9.490 -9.669 21.685 1.00 98.62 167 ALA A O 1
ATOM 1245 N N . ILE A 1 168 ? -7.321 -9.310 21.272 1.00 98.56 168 ILE A N 1
ATOM 1246 C CA . ILE A 1 168 ? -6.857 -9.529 22.645 1.00 98.56 168 ILE A CA 1
ATOM 1247 C C . ILE A 1 168 ? -6.786 -8.178 23.352 1.00 98.56 168 ILE A C 1
ATOM 1249 O O . ILE A 1 168 ? -5.986 -7.316 22.984 1.00 98.56 168 ILE A O 1
ATOM 1253 N N . TRP A 1 169 ? -7.618 -8.012 24.376 1.00 98.62 169 TRP A N 1
ATOM 1254 C CA . TRP A 1 169 ? -7.788 -6.760 25.108 1.00 98.62 169 TRP A CA 1
ATOM 1255 C C . TRP A 1 169 ? -6.942 -6.677 26.380 1.00 98.62 169 TRP A C 1
ATOM 1257 O O . TRP A 1 169 ? -6.787 -7.653 27.116 1.00 98.62 169 TRP A O 1
ATOM 1267 N N . HIS A 1 170 ? -6.452 -5.474 26.670 1.00 97.62 170 HIS A N 1
ATOM 1268 C CA . HIS A 1 170 ? -5.879 -5.095 27.954 1.00 97.62 170 HIS A CA 1
ATOM 1269 C C . HIS A 1 170 ? -6.231 -3.633 28.242 1.00 97.62 170 HIS A C 1
ATOM 1271 O O . HIS A 1 170 ? -5.817 -2.736 27.508 1.00 97.62 170 HIS A O 1
ATOM 1277 N N . GLU A 1 171 ? -6.998 -3.414 29.313 1.00 96.88 171 GLU A N 1
ATOM 1278 C CA . GLU A 1 171 ? -7.573 -2.106 29.652 1.00 96.88 171 GLU A CA 1
ATOM 1279 C C . GLU A 1 171 ? -8.382 -1.545 28.467 1.00 96.88 171 GLU A C 1
ATOM 1281 O O . GLU A 1 171 ? -9.309 -2.200 27.995 1.00 96.88 171 GLU A O 1
ATOM 1286 N N . ASP A 1 172 ? -8.036 -0.359 27.977 1.00 97.69 172 ASP A N 1
ATOM 1287 C CA . ASP A 1 172 ? -8.688 0.343 26.874 1.00 97.69 172 ASP A CA 1
ATOM 1288 C C . ASP A 1 172 ? -8.083 0.031 25.491 1.00 97.69 172 ASP A C 1
ATOM 1290 O O . ASP A 1 172 ? -8.474 0.658 24.503 1.00 97.69 172 ASP A O 1
ATOM 1294 N N . ARG A 1 173 ? -7.126 -0.902 25.402 1.00 98.38 173 ARG A N 1
ATOM 1295 C CA . ARG A 1 173 ? -6.326 -1.206 24.202 1.00 98.38 173 ARG A CA 1
ATOM 1296 C C . ARG A 1 173 ? -6.492 -2.652 23.746 1.00 98.38 173 ARG A C 1
ATOM 1298 O O . ARG A 1 173 ? -6.710 -3.546 24.563 1.00 98.38 173 ARG A O 1
ATOM 1305 N N . CYS A 1 174 ? -6.309 -2.902 22.448 1.00 98.56 174 CYS A N 1
ATOM 1306 C CA . CYS A 1 174 ? -6.318 -4.256 21.891 1.00 98.56 174 CYS A CA 1
ATOM 1307 C C . CYS A 1 174 ? -5.165 -4.522 20.910 1.00 98.56 174 CYS A C 1
ATOM 1309 O O . CYS A 1 174 ? -4.609 -3.612 20.296 1.00 98.56 174 CYS A O 1
ATOM 1311 N N . ASN A 1 175 ? -4.797 -5.795 20.767 1.00 98.50 175 ASN A N 1
ATOM 1312 C CA . ASN A 1 175 ? -3.794 -6.286 19.819 1.00 98.50 175 ASN A CA 1
ATOM 1313 C C . ASN A 1 175 ? -4.203 -7.691 19.319 1.00 98.50 175 ASN A C 1
ATOM 1315 O O . ASN A 1 175 ? -5.093 -8.321 19.883 1.00 98.50 175 ASN A O 1
ATOM 1319 N N . TRP A 1 176 ? -3.545 -8.204 18.283 1.00 98.31 176 TRP A N 1
ATOM 1320 C CA . TRP A 1 176 ? -3.781 -9.527 17.703 1.00 98.31 176 TRP A CA 1
ATOM 1321 C C . TRP A 1 176 ? -2.514 -10.376 17.754 1.00 98.31 176 TRP A C 1
ATOM 1323 O O . TRP A 1 176 ? -1.396 -9.857 17.718 1.00 98.31 176 TRP A O 1
ATOM 1333 N N . LEU A 1 177 ? -2.684 -11.698 17.784 1.00 96.81 177 LEU A N 1
ATOM 1334 C CA . LEU A 1 177 ? -1.613 -12.619 17.415 1.00 96.81 177 LEU A CA 1
ATOM 1335 C C . LEU A 1 177 ? -1.635 -12.808 15.894 1.00 96.81 177 LEU A C 1
ATOM 1337 O O . LEU A 1 177 ? -2.689 -13.022 15.300 1.00 96.81 177 LEU A O 1
ATOM 1341 N N . ILE A 1 178 ? -0.466 -12.706 15.271 1.00 96.25 178 ILE A N 1
ATOM 1342 C CA . ILE A 1 178 ? -0.275 -12.819 13.827 1.00 96.25 178 ILE A CA 1
ATOM 1343 C C . ILE A 1 178 ? 0.829 -13.822 13.514 1.00 96.25 178 ILE A C 1
ATOM 1345 O O . ILE A 1 178 ? 1.794 -13.974 14.268 1.00 96.25 178 ILE A O 1
ATOM 1349 N N . TRP A 1 179 ? 0.709 -14.463 12.356 1.00 95.06 179 TRP A N 1
ATOM 1350 C CA . TRP A 1 179 ? 1.836 -15.139 11.728 1.00 95.06 179 TRP A CA 1
ATOM 1351 C C . TRP A 1 179 ? 2.700 -14.137 10.969 1.00 95.06 179 TRP A C 1
ATOM 1353 O O . TRP A 1 179 ? 2.181 -13.235 10.308 1.00 95.06 179 TRP A O 1
ATOM 1363 N N . THR A 1 180 ? 4.016 -14.322 11.042 1.00 90.12 180 THR A N 1
ATOM 1364 C CA . THR A 1 180 ? 5.016 -13.559 10.284 1.00 90.12 180 THR A CA 1
ATOM 1365 C C . THR A 1 180 ? 6.296 -14.385 10.075 1.00 90.12 180 THR A C 1
ATOM 1367 O O . THR A 1 180 ? 6.459 -15.440 10.692 1.00 90.12 180 THR A O 1
ATOM 1370 N N . LYS A 1 181 ? 7.182 -13.956 9.167 1.00 88.25 181 LYS A N 1
ATOM 1371 C CA . LYS A 1 181 ? 8.483 -14.597 8.899 1.00 88.25 181 LYS A CA 1
ATOM 1372 C C . LYS A 1 181 ? 9.581 -13.829 9.637 1.00 88.25 181 LYS A C 1
ATOM 1374 O O . LYS A 1 181 ? 9.861 -12.687 9.291 1.00 88.25 181 LYS A O 1
ATOM 1379 N N . GLU A 1 182 ? 10.226 -14.468 10.609 1.00 84.88 182 GLU A N 1
ATOM 1380 C CA . GLU A 1 182 ? 11.299 -13.871 11.424 1.00 84.88 182 GLU A CA 1
ATOM 1381 C C . GLU A 1 182 ? 12.599 -14.687 11.305 1.00 84.88 182 GLU A C 1
ATOM 1383 O O . GLU A 1 182 ? 12.536 -15.906 11.103 1.00 84.88 182 GLU A O 1
ATOM 1388 N N . PRO A 1 183 ? 13.785 -14.066 11.449 1.00 83.31 183 PRO A N 1
ATOM 1389 C CA . PRO A 1 183 ? 15.063 -14.773 11.441 1.00 83.31 183 PRO A CA 1
ATOM 1390 C C . PRO A 1 183 ? 15.280 -15.530 12.763 1.00 83.31 183 PRO A C 1
ATOM 1392 O O . PRO A 1 183 ? 15.729 -14.971 13.764 1.00 83.31 183 PRO A O 1
ATOM 1395 N N . VAL A 1 184 ? 14.998 -16.833 12.765 1.00 84.19 184 VAL A N 1
ATOM 1396 C CA . VAL A 1 184 ? 15.163 -17.729 13.919 1.00 84.19 184 VAL A CA 1
ATOM 1397 C C . VAL A 1 184 ? 16.354 -18.652 13.671 1.00 84.19 184 VAL A C 1
ATOM 1399 O O . VAL A 1 184 ? 16.386 -19.400 12.699 1.00 84.19 184 VAL A O 1
ATOM 1402 N N . GLY A 1 185 ? 17.374 -18.587 14.531 1.00 82.25 185 GLY A N 1
ATOM 1403 C CA . GLY A 1 185 ? 18.570 -19.437 14.411 1.00 82.25 185 GLY A CA 1
ATOM 1404 C C . GLY A 1 185 ? 19.394 -19.228 13.129 1.00 82.25 185 GLY A C 1
ATOM 1405 O O . GLY A 1 185 ? 20.204 -20.084 12.791 1.00 82.25 185 GLY A O 1
ATOM 1406 N N . GLY A 1 186 ? 19.189 -18.113 12.418 1.00 79.44 186 GLY A N 1
ATOM 1407 C CA . GLY A 1 186 ? 19.811 -17.827 11.119 1.00 79.44 186 GLY A CA 1
ATOM 1408 C C . GLY A 1 186 ? 18.962 -18.195 9.894 1.00 79.44 186 GLY A C 1
ATOM 1409 O O . GLY A 1 186 ? 19.403 -17.940 8.779 1.00 79.44 186 GLY A O 1
ATOM 1410 N N . ALA A 1 187 ? 17.751 -18.739 10.073 1.00 80.69 187 ALA A N 1
ATOM 1411 C CA . ALA A 1 187 ? 16.823 -19.061 8.986 1.00 80.69 187 ALA A CA 1
ATOM 1412 C C . ALA A 1 187 ? 15.464 -18.359 9.167 1.00 80.69 187 ALA A C 1
ATOM 1414 O O . ALA A 1 187 ? 14.958 -18.237 10.284 1.00 80.69 187 ALA A O 1
ATOM 1415 N N . PHE A 1 188 ? 14.840 -17.918 8.071 1.00 82.44 188 PHE A N 1
ATOM 1416 C CA . PHE A 1 188 ? 13.501 -17.322 8.124 1.00 82.44 188 PHE A CA 1
ATOM 1417 C C . PHE A 1 188 ? 12.438 -18.383 8.420 1.00 82.44 188 PHE A C 1
ATOM 1419 O O . PHE A 1 188 ? 12.164 -19.255 7.598 1.00 82.44 188 PHE A O 1
ATOM 1426 N N . SER A 1 189 ? 11.816 -18.282 9.593 1.00 87.19 189 SER A N 1
ATOM 1427 C CA . SER A 1 189 ? 10.813 -19.227 10.094 1.00 87.19 189 SER A CA 1
ATOM 1428 C C . SER A 1 189 ? 9.452 -18.548 10.232 1.00 87.19 189 SER A C 1
ATOM 1430 O O . SER A 1 189 ? 9.389 -17.377 10.605 1.00 87.19 189 SER A O 1
ATOM 1432 N N . SER A 1 190 ? 8.359 -19.273 9.969 1.00 91.44 190 SER A N 1
ATOM 1433 C CA . SER A 1 190 ? 7.013 -18.818 10.353 1.00 91.44 190 SER A CA 1
ATOM 1434 C C . SER A 1 190 ? 6.897 -18.829 11.877 1.00 91.44 190 SER A C 1
ATOM 1436 O O . SER A 1 190 ? 7.051 -19.882 12.491 1.00 91.44 190 SER A O 1
ATOM 1438 N N . VAL A 1 191 ? 6.610 -17.681 12.488 1.00 91.31 191 VAL A N 1
ATOM 1439 C CA . VAL A 1 191 ? 6.379 -17.561 13.935 1.00 91.31 191 VAL A CA 1
ATOM 1440 C C . VAL A 1 191 ? 5.048 -16.879 14.216 1.00 91.31 191 VAL A C 1
ATOM 1442 O O . VAL A 1 191 ? 4.614 -16.014 13.454 1.00 91.31 191 VAL A O 1
ATOM 1445 N N . TYR A 1 192 ? 4.417 -17.264 15.324 1.00 93.44 192 TYR A N 1
ATOM 1446 C CA . TYR A 1 192 ? 3.163 -16.689 15.800 1.00 93.44 192 TYR A CA 1
ATOM 1447 C C . TYR A 1 192 ? 3.452 -15.771 16.991 1.00 93.44 192 TYR A C 1
ATOM 1449 O O . TYR A 1 192 ? 3.997 -16.223 18.001 1.00 93.44 192 TYR A O 1
ATOM 1457 N N . ARG A 1 193 ? 3.156 -14.473 16.867 1.00 94.50 193 ARG A N 1
ATOM 1458 C CA . ARG A 1 193 ? 3.474 -13.466 17.895 1.00 94.50 193 ARG A CA 1
ATOM 1459 C C . ARG A 1 193 ? 2.489 -12.302 17.894 1.00 94.50 193 ARG A C 1
ATOM 1461 O O . ARG A 1 193 ? 1.748 -12.124 16.936 1.00 94.50 193 ARG A O 1
ATOM 1468 N N . ALA A 1 194 ? 2.506 -11.489 18.950 1.00 96.12 194 ALA A N 1
ATOM 1469 C CA . ALA A 1 194 ? 1.753 -10.235 18.976 1.00 96.12 194 ALA A CA 1
ATOM 1470 C C . ALA A 1 194 ? 2.177 -9.320 17.815 1.00 96.12 194 ALA A C 1
ATOM 1472 O O . ALA A 1 194 ? 3.373 -9.231 17.495 1.00 96.12 194 ALA A O 1
ATOM 1473 N N . ALA A 1 195 ? 1.204 -8.655 17.193 1.00 96.75 195 ALA A N 1
ATOM 1474 C CA . ALA A 1 195 ? 1.452 -7.753 16.080 1.00 96.75 195 ALA A CA 1
ATOM 1475 C C . ALA A 1 195 ? 2.271 -6.526 16.516 1.00 96.75 195 ALA A C 1
ATOM 1477 O O . ALA A 1 195 ? 2.230 -6.092 17.674 1.00 96.75 195 ALA A O 1
ATOM 1478 N N . GLY A 1 196 ? 3.037 -5.977 15.566 1.00 94.75 196 GLY A N 1
ATOM 1479 C CA . GLY A 1 196 ? 3.657 -4.657 15.701 1.00 94.75 196 GLY A CA 1
ATOM 1480 C C . GLY A 1 196 ? 2.610 -3.541 15.668 1.00 94.75 196 GLY A C 1
ATOM 1481 O O . GLY A 1 196 ? 1.413 -3.799 15.743 1.00 94.75 196 GLY A O 1
ATOM 1482 N N . VAL A 1 197 ? 3.041 -2.291 15.516 1.00 94.88 197 VAL A N 1
ATOM 1483 C CA . VAL A 1 197 ? 2.127 -1.142 15.312 1.00 94.88 197 VAL A CA 1
ATOM 1484 C C . VAL A 1 197 ? 2.236 -0.524 13.920 1.00 94.88 197 VAL A C 1
ATOM 1486 O O . VAL A 1 197 ? 1.502 0.403 13.605 1.00 94.88 197 VAL A O 1
ATOM 1489 N N . ASP A 1 198 ? 3.128 -1.060 13.089 1.00 94.25 198 ASP A N 1
ATOM 1490 C CA . ASP A 1 198 ? 3.326 -0.667 11.699 1.00 94.25 198 ASP A CA 1
ATOM 1491 C C . ASP A 1 198 ? 2.073 -0.877 10.826 1.00 94.25 198 ASP A C 1
ATOM 1493 O O . ASP A 1 198 ? 1.094 -1.519 11.213 1.00 94.25 198 ASP A O 1
ATOM 1497 N N . PHE A 1 199 ? 2.117 -0.310 9.624 1.00 91.00 199 PHE A N 1
ATOM 1498 C CA . PHE A 1 199 ? 1.019 -0.321 8.661 1.00 91.00 199 PHE A CA 1
ATOM 1499 C C . PHE A 1 199 ? 0.908 -1.653 7.894 1.00 91.00 199 PHE A C 1
ATOM 1501 O O . PHE A 1 199 ? -0.170 -2.046 7.457 1.00 91.00 199 PHE A O 1
ATOM 1508 N N . TYR A 1 200 ? 2.024 -2.362 7.719 1.00 96.25 200 TYR A N 1
ATOM 1509 C CA . TYR A 1 200 ? 2.135 -3.545 6.863 1.00 96.25 200 TYR A CA 1
ATOM 1510 C C . TYR A 1 200 ? 1.597 -4.820 7.525 1.00 96.25 200 TYR A C 1
ATOM 1512 O O . TYR A 1 200 ? 0.731 -5.502 6.972 1.00 96.25 200 TYR A O 1
ATOM 1520 N N . GLN A 1 201 ? 2.116 -5.139 8.711 1.00 94.94 201 GLN A N 1
ATOM 1521 C CA . GLN A 1 201 ? 1.742 -6.303 9.518 1.00 94.94 201 GLN A CA 1
ATOM 1522 C C . GLN A 1 201 ? 1.092 -5.926 10.851 1.00 94.94 201 GLN A C 1
ATOM 1524 O O . GLN A 1 201 ? 0.365 -6.740 11.420 1.00 94.94 201 GLN A O 1
ATOM 1529 N N . GLY A 1 202 ? 1.377 -4.727 11.356 1.00 96.44 202 GLY A N 1
ATOM 1530 C CA . GLY A 1 202 ? 0.967 -4.271 12.674 1.00 96.44 202 GLY A CA 1
ATOM 1531 C C . GLY A 1 202 ? -0.494 -3.835 12.823 1.00 96.44 202 GLY A C 1
ATOM 1532 O O . GLY A 1 202 ? -1.298 -3.807 11.889 1.00 96.44 202 GLY A O 1
ATOM 1533 N N . VAL A 1 203 ? -0.808 -3.448 14.061 1.00 98.19 203 VAL A N 1
ATOM 1534 C CA . VAL A 1 203 ? -2.105 -2.923 14.502 1.00 98.19 203 VAL A CA 1
ATOM 1535 C C . VAL A 1 203 ? -2.520 -1.673 13.721 1.00 98.19 203 VAL A C 1
ATOM 1537 O O . VAL A 1 203 ? -3.711 -1.502 13.488 1.00 98.19 203 VAL A O 1
ATOM 1540 N N . GLY A 1 204 ? -1.583 -0.837 13.254 1.00 97.75 204 GLY A N 1
ATOM 1541 C CA . GLY A 1 204 ? -1.904 0.350 12.451 1.00 97.75 204 GLY A CA 1
ATOM 1542 C C . GLY A 1 204 ? -2.619 0.008 11.142 1.00 97.75 204 GLY A C 1
ATOM 1543 O O . GLY A 1 204 ? -3.584 0.674 10.772 1.00 97.75 204 GLY A O 1
ATOM 1544 N N . GLY A 1 205 ? -2.215 -1.082 10.483 1.00 97.94 205 GLY A N 1
ATOM 1545 C CA . GLY A 1 205 ? -2.908 -1.568 9.291 1.00 97.94 205 GLY A CA 1
ATOM 1546 C C . GLY A 1 205 ? -4.297 -2.150 9.590 1.00 97.94 205 GLY A C 1
ATOM 1547 O O . GLY A 1 205 ? -5.245 -1.931 8.836 1.00 97.94 205 GLY A O 1
ATOM 1548 N N . ILE A 1 206 ? -4.439 -2.856 10.716 1.00 98.69 206 ILE A N 1
ATOM 1549 C CA . ILE A 1 206 ? -5.727 -3.411 11.169 1.00 98.69 206 ILE A CA 1
ATOM 1550 C C . ILE A 1 206 ? -6.700 -2.279 11.543 1.00 98.69 206 ILE A C 1
ATOM 1552 O O . ILE A 1 206 ? -7.872 -2.332 11.174 1.00 98.69 206 ILE A O 1
ATOM 1556 N N . ALA A 1 207 ? -6.208 -1.231 12.212 1.00 98.62 207 ALA A N 1
ATOM 1557 C CA . ALA A 1 207 ? -6.979 -0.045 12.571 1.00 98.62 207 ALA A CA 1
ATOM 1558 C C . ALA A 1 207 ? -7.535 0.675 11.333 1.00 98.62 207 ALA A C 1
ATOM 1560 O O . ALA A 1 207 ? -8.732 0.945 11.294 1.00 98.62 207 ALA A O 1
ATOM 1561 N N . LEU A 1 208 ? -6.725 0.898 10.286 1.00 98.19 208 LEU A N 1
ATOM 1562 C CA . LEU A 1 208 ? -7.219 1.537 9.059 1.00 98.19 208 LEU A CA 1
ATOM 1563 C C . LEU A 1 208 ? -8.354 0.733 8.402 1.00 98.19 208 LEU A C 1
ATOM 1565 O O . LEU A 1 208 ? -9.359 1.320 8.003 1.00 98.19 208 LEU A O 1
ATOM 1569 N N . PHE A 1 209 ? -8.233 -0.597 8.314 1.00 98.62 209 PHE A N 1
ATOM 1570 C CA . PHE A 1 209 ? -9.317 -1.427 7.777 1.00 98.62 209 PHE A CA 1
ATOM 1571 C C . PHE A 1 209 ? -10.586 -1.347 8.643 1.00 98.62 209 PHE A C 1
ATOM 1573 O O . PHE A 1 209 ? -11.684 -1.207 8.106 1.00 98.62 209 PHE A O 1
ATOM 1580 N N . LEU A 1 210 ? -10.455 -1.381 9.975 1.00 98.81 210 LEU A N 1
ATOM 1581 C CA . LEU A 1 210 ? -11.603 -1.227 10.874 1.00 98.81 210 LEU A CA 1
ATOM 1582 C C . LEU A 1 210 ? -12.254 0.160 10.750 1.00 98.81 210 LEU A C 1
ATOM 1584 O O . LEU A 1 210 ? -13.479 0.235 10.753 1.00 98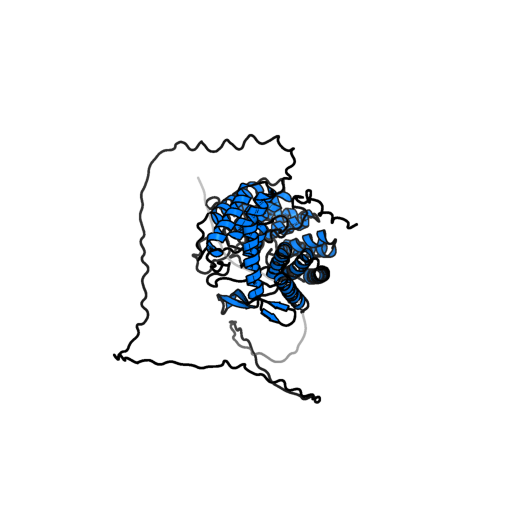.81 210 LEU A O 1
ATOM 1588 N N . ALA A 1 211 ? -11.481 1.235 10.571 1.00 98.56 211 ALA A N 1
ATOM 1589 C CA . ALA A 1 211 ? -12.019 2.574 10.321 1.00 98.56 211 ALA A CA 1
ATOM 1590 C C . ALA A 1 211 ? -12.835 2.612 9.021 1.00 98.56 211 ALA A C 1
ATOM 1592 O O . ALA A 1 211 ? -13.996 3.022 9.028 1.00 98.56 211 ALA A O 1
ATOM 1593 N N . GLN A 1 212 ? -12.258 2.103 7.928 1.00 98.12 212 GLN A N 1
ATOM 1594 C CA . GLN A 1 212 ? -12.928 1.995 6.628 1.00 98.12 212 GLN A CA 1
ATOM 1595 C C . GLN A 1 212 ? -14.222 1.176 6.713 1.00 98.12 212 GLN A C 1
ATOM 1597 O O . GLN A 1 212 ? -15.228 1.570 6.134 1.00 98.12 212 GLN A O 1
ATOM 1602 N N . LEU A 1 213 ? -14.227 0.064 7.455 1.00 98.62 213 LEU A N 1
ATOM 1603 C CA . LEU A 1 213 ? -15.410 -0.779 7.622 1.00 98.62 213 LEU A CA 1
ATOM 1604 C C . LEU A 1 213 ? -16.507 -0.096 8.457 1.00 98.62 213 LEU A C 1
ATOM 1606 O O . LEU A 1 213 ? -17.672 -0.103 8.057 1.00 98.62 213 LEU A O 1
ATOM 1610 N N . VAL A 1 214 ? -16.140 0.526 9.584 1.00 98.06 214 VAL A N 1
ATOM 1611 C CA . VAL A 1 214 ? -17.067 1.223 10.498 1.00 98.06 214 VAL A CA 1
ATOM 1612 C C . VAL A 1 214 ? -17.824 2.354 9.799 1.00 98.06 214 VAL A C 1
ATOM 1614 O O . VAL A 1 214 ? -18.979 2.606 10.146 1.00 98.06 214 VAL A O 1
ATOM 1617 N N . ALA A 1 215 ? -17.224 2.993 8.790 1.00 97.06 215 ALA A N 1
ATOM 1618 C CA . ALA A 1 215 ? -17.880 4.014 7.973 1.00 97.06 215 ALA A CA 1
ATOM 1619 C C . ALA A 1 215 ? -19.080 3.480 7.157 1.00 97.06 215 ALA A C 1
ATOM 1621 O O . ALA A 1 215 ? -19.987 4.250 6.845 1.00 97.06 215 ALA A O 1
ATOM 1622 N N . PHE A 1 216 ? -19.126 2.175 6.852 1.00 97.25 216 PHE A N 1
ATOM 1623 C CA . PHE A 1 216 ? -20.251 1.532 6.155 1.00 97.25 216 PHE A CA 1
ATOM 1624 C C . PHE A 1 216 ? -21.177 0.738 7.081 1.00 97.25 216 PHE A C 1
ATOM 1626 O O . PHE A 1 216 ? -22.384 0.707 6.849 1.00 97.25 216 PHE A O 1
ATOM 1633 N N . THR A 1 217 ? -20.639 0.064 8.103 1.00 97.25 217 THR A N 1
ATOM 1634 C CA . THR A 1 217 ? -21.433 -0.811 8.985 1.00 97.25 217 THR A CA 1
ATOM 1635 C C . THR A 1 217 ? -22.104 -0.056 10.128 1.00 97.25 217 THR A C 1
ATOM 1637 O O . THR A 1 217 ? -23.168 -0.469 10.590 1.00 97.25 217 THR A O 1
ATOM 1640 N N . GLY A 1 218 ? -21.469 1.008 10.633 1.00 96.00 218 GLY A N 1
ATOM 1641 C CA . GLY A 1 218 ? -21.851 1.663 11.885 1.00 96.00 218 GLY A CA 1
ATOM 1642 C C . GLY A 1 218 ? -21.756 0.764 13.129 1.00 96.00 218 GLY A C 1
ATOM 1643 O O . GLY A 1 218 ? -22.264 1.152 14.181 1.00 96.00 218 GLY A O 1
ATOM 1644 N N . ASP A 1 219 ? -21.149 -0.428 13.042 1.00 98.19 219 ASP A N 1
ATOM 1645 C CA . ASP A 1 219 ? -21.190 -1.401 14.139 1.00 98.19 219 ASP A CA 1
ATOM 1646 C C . ASP A 1 219 ? -20.400 -0.934 15.371 1.00 98.19 219 ASP A C 1
ATOM 1648 O O . ASP A 1 219 ? -19.251 -0.483 15.294 1.00 98.19 219 ASP A O 1
ATOM 1652 N N . ARG A 1 220 ? -21.023 -1.090 16.544 1.00 98.25 220 ARG A N 1
ATOM 1653 C CA . ARG A 1 220 ? -20.471 -0.608 17.813 1.00 98.25 220 ARG A CA 1
ATOM 1654 C C . ARG A 1 220 ? -19.214 -1.358 18.244 1.00 98.25 220 ARG A C 1
ATOM 1656 O O . ARG A 1 220 ? -18.322 -0.732 18.802 1.00 98.25 220 ARG A O 1
ATOM 1663 N N . TYR A 1 221 ? -19.129 -2.663 17.986 1.00 98.56 221 TYR A N 1
ATOM 1664 C CA . TYR A 1 221 ? -18.000 -3.485 18.421 1.00 98.56 221 TYR A CA 1
ATOM 1665 C C . TYR A 1 221 ? -16.797 -3.297 17.493 1.00 98.56 221 TYR A C 1
ATOM 1667 O O . TYR A 1 221 ? -15.655 -3.275 17.952 1.00 98.56 221 TYR A O 1
ATOM 1675 N N . GLN A 1 222 ? -17.045 -3.085 16.198 1.00 98.62 222 GLN A N 1
ATOM 1676 C CA . GLN A 1 222 ? -16.029 -2.649 15.241 1.00 98.62 222 GLN A CA 1
ATOM 1677 C C . GLN A 1 222 ? -15.488 -1.257 15.612 1.00 98.62 222 GLN A C 1
ATOM 1679 O O . GLN A 1 222 ? -14.270 -1.085 15.644 1.00 98.62 222 GLN A O 1
ATOM 1684 N N . ARG A 1 223 ? -16.348 -0.294 15.990 1.00 98.62 223 ARG A N 1
ATOM 1685 C CA . ARG A 1 223 ? -15.920 1.042 16.464 1.00 98.62 223 ARG A CA 1
ATOM 1686 C C . ARG A 1 223 ? -15.166 0.994 17.801 1.00 98.62 223 ARG A C 1
ATOM 1688 O O . ARG A 1 223 ? -14.151 1.669 17.953 1.00 98.62 223 ARG A O 1
ATOM 1695 N N . GLU A 1 224 ? -15.615 0.178 18.751 1.00 98.69 224 GLU A N 1
ATOM 1696 C CA . GLU A 1 224 ? -14.923 -0.054 20.026 1.00 98.69 224 GLU A CA 1
ATOM 1697 C C . GLU A 1 224 ? -13.514 -0.627 19.789 1.00 98.69 224 GLU A C 1
ATOM 1699 O O . GLU A 1 224 ? -12.524 -0.070 20.268 1.00 98.69 224 GLU A O 1
ATOM 1704 N N . THR A 1 225 ? -13.414 -1.672 18.959 1.00 98.88 225 THR A N 1
ATOM 1705 C CA . THR A 1 225 ? -12.149 -2.331 18.588 1.00 98.88 225 THR A CA 1
ATOM 1706 C C . THR A 1 225 ? -11.221 -1.415 17.790 1.00 98.88 225 THR A C 1
ATOM 1708 O O . THR A 1 225 ? -10.014 -1.427 18.023 1.00 98.88 225 THR A O 1
ATOM 1711 N N . LEU A 1 226 ? -11.757 -0.566 16.907 1.00 98.81 226 LEU A N 1
ATOM 1712 C CA . LEU A 1 226 ? -11.000 0.500 16.246 1.00 98.81 226 LEU A CA 1
ATOM 1713 C C . LEU A 1 226 ? -10.341 1.429 17.274 1.00 98.81 226 LEU A C 1
ATOM 1715 O O . LEU A 1 226 ? -9.132 1.643 17.214 1.00 98.81 226 LEU A O 1
ATOM 1719 N N . GLY A 1 227 ? -11.104 1.925 18.252 1.00 98.81 227 GLY A N 1
ATOM 1720 C CA . GLY A 1 227 ? -10.564 2.764 19.323 1.00 98.81 227 GLY A CA 1
ATOM 1721 C C . GLY A 1 227 ? -9.477 2.051 20.137 1.00 98.81 227 GLY A C 1
ATOM 1722 O O . GLY A 1 227 ? -8.438 2.643 20.428 1.00 98.81 227 GLY A O 1
ATOM 1723 N N . GLY A 1 228 ? -9.671 0.766 20.454 1.00 98.81 228 GLY A N 1
ATOM 1724 C CA . GLY A 1 228 ? -8.666 -0.055 21.140 1.00 98.81 228 GLY A CA 1
ATOM 1725 C C . GLY A 1 228 ? -7.381 -0.263 20.331 1.00 98.81 228 GLY A C 1
ATOM 1726 O O . GLY A 1 228 ? -6.283 -0.231 20.895 1.00 98.81 228 GLY A O 1
ATOM 1727 N N . ALA A 1 229 ? -7.503 -0.419 19.011 1.00 98.81 229 ALA A N 1
ATOM 1728 C CA . ALA A 1 229 ? -6.383 -0.570 18.090 1.00 98.81 229 ALA A CA 1
ATOM 1729 C C . ALA A 1 229 ? -5.603 0.743 17.931 1.00 98.81 229 ALA A C 1
ATOM 1731 O O . ALA A 1 229 ? -4.378 0.760 18.070 1.00 98.81 229 ALA A O 1
ATOM 1732 N N . VAL A 1 230 ? -6.302 1.862 17.715 1.00 98.81 230 VAL A N 1
ATOM 1733 C CA . VAL A 1 230 ? -5.677 3.186 17.592 1.00 98.81 230 VAL A CA 1
ATOM 1734 C C . VAL A 1 230 ? -4.962 3.566 18.887 1.00 98.81 230 VAL A C 1
ATOM 1736 O O . VAL A 1 230 ? -3.783 3.916 18.839 1.00 98.81 230 VAL A O 1
ATOM 1739 N N . ARG A 1 231 ? -5.585 3.385 20.061 1.00 98.69 231 ARG A N 1
ATOM 1740 C CA . ARG A 1 231 ? -4.921 3.646 21.353 1.00 98.69 231 ARG A CA 1
ATOM 1741 C C . ARG A 1 231 ? -3.697 2.754 21.585 1.00 98.69 231 ARG A C 1
ATOM 1743 O O . ARG A 1 231 ? -2.725 3.217 22.180 1.00 98.69 231 ARG A O 1
ATOM 1750 N N . GLN A 1 232 ? -3.679 1.519 21.073 1.00 98.19 232 GLN A N 1
ATOM 1751 C CA . GLN A 1 232 ? -2.490 0.659 21.119 1.00 98.19 232 GLN A CA 1
ATOM 1752 C C . GLN A 1 232 ? -1.350 1.180 20.222 1.00 98.19 232 GLN A C 1
ATOM 1754 O O . GLN A 1 232 ? -0.184 1.105 20.616 1.00 98.19 232 GLN A O 1
ATOM 1759 N N . VAL A 1 233 ? -1.662 1.747 19.051 1.00 97.75 233 VAL A N 1
ATOM 1760 C CA . VAL A 1 233 ? -0.669 2.413 18.187 1.00 97.75 233 VAL A CA 1
ATOM 1761 C C . VAL A 1 233 ? -0.152 3.696 18.846 1.00 97.75 233 VAL A C 1
ATOM 1763 O O . VAL A 1 233 ? 1.060 3.868 18.975 1.00 97.75 233 VAL A O 1
ATOM 1766 N N . MET A 1 234 ? -1.048 4.557 19.343 1.00 97.56 234 MET A N 1
ATOM 1767 C CA . MET A 1 234 ? -0.690 5.806 20.029 1.00 97.56 234 MET A CA 1
ATOM 1768 C C . MET A 1 234 ? 0.192 5.557 21.258 1.00 97.56 234 MET A C 1
ATOM 1770 O O . MET A 1 234 ? 1.202 6.235 21.439 1.00 97.56 234 MET A O 1
ATOM 1774 N N . ALA A 1 235 ? -0.144 4.558 22.081 1.00 96.00 235 ALA A N 1
ATOM 1775 C CA . ALA A 1 235 ? 0.656 4.181 23.245 1.00 96.00 235 ALA A CA 1
ATOM 1776 C C . ALA A 1 235 ? 2.085 3.768 22.857 1.00 96.00 235 ALA A C 1
ATOM 1778 O O . ALA A 1 235 ? 3.032 4.158 23.536 1.00 96.00 235 ALA A O 1
ATOM 1779 N N . ARG A 1 236 ? 2.255 3.037 21.745 1.00 93.44 236 ARG A N 1
ATOM 1780 C CA . ARG A 1 236 ? 3.576 2.598 21.275 1.00 93.44 236 ARG A CA 1
ATOM 1781 C C . ARG A 1 236 ? 4.409 3.729 20.674 1.00 93.44 236 ARG A C 1
ATOM 1783 O O . ARG A 1 236 ? 5.627 3.693 20.830 1.00 93.44 236 ARG A O 1
ATOM 1790 N N . LEU A 1 237 ? 3.767 4.696 20.010 1.00 93.75 237 LEU A N 1
ATOM 1791 C CA . LEU A 1 237 ? 4.413 5.888 19.444 1.00 93.75 237 LEU A CA 1
ATOM 1792 C C . LEU A 1 237 ? 4.936 6.840 20.535 1.00 93.75 237 LEU A C 1
ATOM 1794 O O . LEU A 1 237 ? 5.997 7.426 20.366 1.00 93.75 237 LEU A O 1
ATOM 1798 N N . ARG A 1 238 ? 4.252 6.925 21.687 1.00 92.31 238 ARG A N 1
ATOM 1799 C CA . ARG A 1 238 ? 4.694 7.716 22.857 1.00 92.31 238 ARG A CA 1
ATOM 1800 C C . ARG A 1 238 ? 5.944 7.171 23.562 1.00 92.31 238 ARG A C 1
ATOM 1802 O O . ARG A 1 238 ? 6.519 7.867 24.397 1.00 92.31 238 ARG A O 1
ATOM 1809 N N . GLU A 1 239 ? 6.354 5.933 23.293 1.00 88.00 239 GLU A N 1
ATOM 1810 C CA . GLU A 1 239 ? 7.601 5.386 23.835 1.00 88.00 239 GLU A CA 1
ATOM 1811 C C . GLU A 1 239 ? 8.814 5.872 23.017 1.00 88.00 239 GLU A C 1
ATOM 1813 O O . GLU A 1 239 ? 8.751 5.844 21.789 1.00 88.00 239 GLU A O 1
ATOM 1818 N N . PRO A 1 240 ? 9.959 6.208 23.647 1.00 71.12 240 PRO A N 1
ATOM 1819 C CA . PRO A 1 240 ? 11.205 6.489 22.931 1.00 71.12 240 PRO A CA 1
ATOM 1820 C C . PRO A 1 240 ? 11.649 5.294 22.065 1.00 71.12 240 PRO A C 1
ATOM 1822 O O . PRO A 1 240 ? 12.180 4.297 22.559 1.00 71.12 240 PRO A O 1
ATOM 1825 N N . MET A 1 241 ? 11.386 5.386 20.761 1.00 64.06 241 MET A N 1
ATOM 1826 C CA . MET A 1 241 ? 11.576 4.319 19.776 1.00 64.06 241 MET A CA 1
ATOM 1827 C C . MET A 1 241 ? 12.875 4.484 18.982 1.00 64.06 241 MET A C 1
ATOM 1829 O O . MET A 1 241 ? 13.371 5.589 18.800 1.00 64.06 241 MET A O 1
ATOM 1833 N N . GLN A 1 242 ? 13.401 3.372 18.459 1.00 58.00 242 GLN A N 1
ATOM 1834 C CA . GLN A 1 242 ? 14.460 3.407 17.445 1.00 58.00 242 GLN A CA 1
ATOM 1835 C C . GLN A 1 242 ? 13.902 3.859 16.091 1.00 58.00 242 GLN A C 1
ATOM 1837 O O . GLN A 1 242 ? 12.837 3.402 15.664 1.00 58.00 242 GLN A O 1
ATOM 1842 N N . ASP A 1 243 ? 14.659 4.710 15.407 1.00 62.81 243 ASP A N 1
ATOM 1843 C CA . ASP A 1 243 ? 14.234 5.454 14.224 1.00 62.81 243 ASP A CA 1
ATOM 1844 C C . ASP A 1 243 ? 13.868 4.554 13.031 1.00 62.81 243 ASP A C 1
ATOM 1846 O O . ASP A 1 243 ? 14.708 3.933 12.371 1.00 62.81 243 ASP A O 1
ATOM 1850 N N . ARG A 1 244 ? 12.565 4.477 12.736 1.00 76.62 244 ARG A N 1
ATOM 1851 C CA . ARG A 1 244 ? 12.018 3.740 11.588 1.00 76.62 244 ARG A CA 1
ATOM 1852 C C . ARG A 1 244 ? 11.014 4.597 10.833 1.00 76.62 244 ARG A C 1
ATOM 1854 O O . ARG A 1 244 ? 9.814 4.544 11.092 1.00 76.62 244 ARG A O 1
ATOM 1861 N N . ILE A 1 245 ? 11.527 5.349 9.866 1.00 89.75 245 ILE A N 1
ATOM 1862 C CA . ILE A 1 245 ? 10.773 6.285 9.019 1.00 89.75 245 ILE A CA 1
ATOM 1863 C C . ILE A 1 245 ? 9.899 5.618 7.936 1.00 89.75 245 ILE A C 1
ATOM 1865 O O . ILE A 1 245 ? 9.207 6.313 7.203 1.00 89.75 245 ILE A O 1
ATOM 1869 N N . GLY A 1 246 ? 9.926 4.288 7.804 1.00 92.50 246 GLY A N 1
ATOM 1870 C CA . GLY A 1 246 ? 9.184 3.568 6.764 1.00 92.50 246 GLY A CA 1
ATOM 1871 C C . GLY A 1 246 ? 7.665 3.781 6.799 1.00 92.50 246 GLY A C 1
ATOM 1872 O O . GLY A 1 246 ? 7.053 3.850 7.869 1.00 92.50 246 GLY A O 1
ATOM 1873 N N . LEU A 1 247 ? 7.057 3.833 5.609 1.00 95.06 247 LEU A N 1
ATOM 1874 C CA . LEU A 1 247 ? 5.612 4.000 5.416 1.00 95.06 247 LEU A CA 1
ATOM 1875 C C . LEU A 1 247 ? 4.823 2.711 5.665 1.00 95.06 247 LEU A C 1
ATOM 1877 O O . LEU A 1 247 ? 3.737 2.749 6.229 1.00 95.06 247 LEU A O 1
ATOM 1881 N N . TYR A 1 248 ? 5.361 1.560 5.270 1.00 95.69 248 TYR A N 1
ATOM 1882 C CA . TYR A 1 248 ? 4.690 0.280 5.476 1.00 95.69 248 TYR A CA 1
ATOM 1883 C C . TYR A 1 248 ? 5.205 -0.397 6.751 1.00 95.69 248 TYR A C 1
ATOM 1885 O O . TYR A 1 248 ? 4.417 -0.752 7.623 1.00 95.69 248 TYR A O 1
ATOM 1893 N N . SER A 1 249 ? 6.525 -0.524 6.908 1.00 93.19 249 SER A N 1
ATOM 1894 C CA . SER A 1 249 ? 7.168 -1.224 8.031 1.00 93.19 249 SER A CA 1
ATOM 1895 C C . SER A 1 249 ? 7.901 -0.277 9.000 1.00 93.19 249 SER A C 1
ATOM 1897 O O . SER A 1 249 ? 9.029 -0.557 9.419 1.00 93.19 249 SER A O 1
ATOM 1899 N N . GLY A 1 250 ? 7.287 0.862 9.336 1.00 92.56 250 GLY A N 1
ATOM 1900 C CA . GLY A 1 250 ? 7.863 1.882 10.221 1.00 92.56 250 GLY A CA 1
ATOM 1901 C C . GLY A 1 250 ? 6.831 2.672 11.034 1.00 92.56 250 GLY A C 1
ATOM 1902 O O . GLY A 1 250 ? 5.620 2.493 10.897 1.00 92.56 250 GLY A O 1
ATOM 1903 N N . MET A 1 251 ? 7.338 3.539 11.911 1.00 93.69 251 MET A N 1
ATOM 1904 C CA . MET A 1 251 ? 6.546 4.342 12.849 1.00 93.69 251 MET A CA 1
ATOM 1905 C C . MET A 1 251 ? 5.911 5.564 12.181 1.00 93.69 251 MET A C 1
ATOM 1907 O O . MET A 1 251 ? 4.834 5.982 12.588 1.00 93.69 251 MET A O 1
ATOM 1911 N N . LEU A 1 252 ? 6.515 6.089 11.109 1.00 94.62 252 LEU A N 1
ATOM 1912 C CA . LEU A 1 252 ? 5.896 7.123 10.271 1.00 94.62 252 LEU A CA 1
ATOM 1913 C C . LEU A 1 252 ? 4.618 6.581 9.608 1.00 94.62 252 LEU A C 1
ATOM 1915 O O . LEU A 1 252 ? 3.578 7.235 9.631 1.00 94.62 252 LEU A O 1
ATOM 1919 N N . GLY A 1 253 ? 4.670 5.340 9.109 1.00 95.12 253 GLY A N 1
ATOM 1920 C CA . GLY A 1 253 ? 3.498 4.591 8.656 1.00 95.12 253 GLY A CA 1
ATOM 1921 C C . GLY A 1 253 ? 2.427 4.406 9.730 1.00 95.12 253 GLY A C 1
ATOM 1922 O O . GLY A 1 253 ? 1.245 4.622 9.472 1.00 95.12 253 GLY A O 1
ATOM 1923 N N . ALA A 1 254 ? 2.840 4.059 10.952 1.00 95.88 254 ALA A N 1
ATOM 1924 C CA . ALA A 1 254 ? 1.937 3.935 12.094 1.00 95.88 254 ALA A CA 1
ATOM 1925 C C . ALA A 1 254 ? 1.264 5.276 12.455 1.00 95.88 254 ALA A C 1
ATOM 1927 O O . ALA A 1 254 ? 0.053 5.313 12.661 1.00 95.88 254 ALA A O 1
ATOM 1928 N N . ALA A 1 255 ? 2.008 6.388 12.453 1.00 96.56 255 ALA A N 1
ATOM 1929 C CA . ALA A 1 255 ? 1.458 7.728 12.664 1.00 96.56 255 ALA A CA 1
ATOM 1930 C C . ALA A 1 255 ? 0.459 8.116 11.556 1.00 96.56 255 ALA A C 1
ATOM 1932 O O . ALA A 1 255 ? -0.647 8.562 11.860 1.00 96.56 255 ALA A O 1
ATOM 1933 N N . LYS A 1 256 ? 0.779 7.848 10.279 1.00 96.25 256 LYS A N 1
ATOM 1934 C CA . LYS A 1 256 ? -0.154 8.039 9.152 1.00 96.25 256 LYS A CA 1
ATOM 1935 C C . LYS A 1 256 ? -1.429 7.196 9.300 1.00 96.25 256 LYS A C 1
ATOM 1937 O O . LYS A 1 256 ? -2.513 7.685 8.993 1.00 96.25 256 LYS A O 1
ATOM 1942 N N . ALA A 1 257 ? -1.322 5.959 9.792 1.00 96.06 257 ALA A N 1
ATOM 1943 C CA . ALA A 1 257 ? -2.481 5.116 10.099 1.00 96.06 257 ALA A CA 1
ATOM 1944 C C . ALA A 1 257 ? -3.389 5.739 11.168 1.00 96.06 257 ALA A C 1
ATOM 1946 O O . ALA A 1 257 ? -4.608 5.659 11.027 1.00 96.06 257 ALA A O 1
ATOM 1947 N N . VAL A 1 258 ? -2.828 6.380 12.199 1.00 98.31 258 VAL A N 1
ATOM 1948 C CA . VAL A 1 258 ? -3.619 7.104 13.210 1.00 98.31 258 VAL A CA 1
ATOM 1949 C C . VAL A 1 258 ? -4.316 8.321 12.588 1.00 98.31 258 VAL A C 1
ATOM 1951 O O . VAL A 1 258 ? -5.524 8.452 12.775 1.00 98.31 258 VAL A O 1
ATOM 1954 N N . ILE A 1 259 ? -3.613 9.132 11.778 1.00 98.12 259 ILE A N 1
ATOM 1955 C CA . ILE A 1 259 ? -4.221 10.265 11.048 1.00 98.12 259 ILE A CA 1
ATOM 1956 C C . ILE A 1 259 ? -5.412 9.777 10.219 1.00 98.12 259 ILE A C 1
ATOM 1958 O O . ILE A 1 259 ? -6.534 10.216 10.450 1.00 98.12 259 ILE A O 1
ATOM 1962 N N . SER A 1 260 ? -5.205 8.822 9.307 1.00 96.56 260 SER A N 1
ATOM 1963 C CA . SER A 1 260 ? -6.271 8.381 8.400 1.00 96.56 260 SER A CA 1
ATOM 1964 C C . SER A 1 260 ? -7.348 7.518 9.060 1.00 96.56 260 SER A C 1
ATOM 1966 O O . SER A 1 260 ? -8.450 7.431 8.529 1.00 96.56 260 SER A O 1
ATOM 1968 N N . SER A 1 261 ? -7.096 6.945 10.240 1.00 97.94 261 SER A N 1
ATOM 1969 C CA . SER A 1 261 ? -8.176 6.400 11.075 1.00 97.94 261 SER A CA 1
ATOM 1970 C C . SER A 1 261 ? -9.036 7.524 11.663 1.00 97.94 261 SER A C 1
ATOM 1972 O O . SER A 1 261 ? -10.256 7.398 11.674 1.00 97.94 261 SER A O 1
ATOM 1974 N N . GLY A 1 262 ? -8.422 8.632 12.097 1.00 98.00 262 GLY A N 1
ATOM 1975 C CA . GLY A 1 262 ? -9.125 9.817 12.601 1.00 98.00 262 GLY A CA 1
ATOM 1976 C C . GLY A 1 262 ? -9.930 10.543 11.522 1.00 98.00 262 GLY A C 1
ATOM 1977 O O . GLY A 1 262 ? -11.088 10.872 11.755 1.00 98.00 262 GLY A O 1
ATOM 1978 N N . GLU A 1 263 ? -9.368 10.694 10.316 1.00 96.62 263 GLU A N 1
ATOM 1979 C CA . GLU A 1 263 ? -10.054 11.264 9.140 1.00 96.62 263 GLU A CA 1
ATOM 1980 C C . GLU A 1 263 ? -11.335 10.499 8.762 1.00 96.62 263 GLU A C 1
ATOM 1982 O O . GLU A 1 263 ? -12.289 11.100 8.277 1.00 96.62 263 GLU A O 1
ATOM 1987 N N . ILE A 1 264 ? -11.359 9.176 8.966 1.00 96.50 264 ILE A N 1
ATOM 1988 C CA . ILE A 1 264 ? -12.505 8.313 8.633 1.00 96.50 264 ILE A CA 1
ATOM 1989 C C . ILE A 1 264 ? -13.486 8.187 9.813 1.00 96.50 264 ILE A C 1
ATOM 1991 O O . ILE A 1 264 ? -14.687 8.017 9.602 1.00 96.50 264 ILE A O 1
ATOM 1995 N N . ALA A 1 265 ? -12.995 8.257 11.053 1.00 95.62 265 ALA A N 1
ATOM 1996 C CA . ALA A 1 265 ? -13.813 8.128 12.260 1.00 95.62 265 ALA A CA 1
ATOM 1997 C C . ALA A 1 265 ? -14.469 9.444 12.731 1.00 95.62 265 ALA A C 1
ATOM 1999 O O . ALA A 1 265 ? -15.415 9.360 13.520 1.00 95.62 265 ALA A O 1
ATOM 2000 N N . ASP A 1 266 ? -13.996 10.590 12.218 1.00 96.00 266 ASP A N 1
ATOM 2001 C CA . ASP A 1 266 ? -14.258 11.974 12.666 1.00 96.00 266 ASP A CA 1
ATOM 2002 C C . ASP A 1 266 ? -13.676 12.287 14.065 1.00 96.00 266 ASP A C 1
ATOM 2004 O O . ASP A 1 266 ? -14.293 12.932 14.908 1.00 96.00 266 ASP A O 1
ATOM 2008 N N . GLU A 1 267 ? -12.461 11.784 14.325 1.00 97.94 267 GLU A N 1
ATOM 2009 C CA . GLU A 1 267 ? -11.780 11.830 15.632 1.00 97.94 267 GLU A CA 1
ATOM 2010 C C . GLU A 1 267 ? -10.544 12.752 15.564 1.00 97.94 267 GLU A C 1
ATOM 2012 O O . GLU A 1 267 ? -9.431 12.327 15.228 1.00 97.94 267 GLU A O 1
ATOM 2017 N N . SER A 1 268 ? -10.726 14.043 15.870 1.00 97.88 268 SER A N 1
ATOM 2018 C CA . SER A 1 268 ? -9.677 15.071 15.728 1.00 97.88 268 SER A CA 1
ATOM 2019 C C . SER A 1 268 ? -8.443 14.834 16.607 1.00 97.88 268 SER A C 1
ATOM 2021 O O . SER A 1 268 ? -7.324 15.058 16.148 1.00 97.88 268 SER A O 1
ATOM 2023 N N . GLU A 1 269 ? -8.609 14.297 17.822 1.00 98.31 269 GLU A N 1
ATOM 2024 C CA . GLU A 1 269 ? -7.487 13.966 18.716 1.00 98.31 269 GLU A CA 1
ATOM 2025 C C . GLU A 1 269 ? -6.499 12.972 18.080 1.00 98.31 269 GLU A C 1
ATOM 2027 O O . GLU A 1 269 ? -5.299 13.009 18.362 1.00 98.31 269 GLU A O 1
ATOM 2032 N N . TRP A 1 270 ? -6.986 12.078 17.211 1.00 98.50 270 TRP A N 1
ATOM 2033 C CA . TRP A 1 270 ? -6.146 11.107 16.508 1.00 98.50 270 TRP A CA 1
ATOM 2034 C C . TRP A 1 270 ? -5.378 11.792 15.371 1.00 98.50 270 TRP A C 1
ATOM 2036 O O . TRP A 1 270 ? -4.189 11.531 15.187 1.00 98.50 270 TRP A O 1
ATOM 2046 N N . ILE A 1 271 ? -6.025 12.716 14.654 1.00 98.62 271 ILE A N 1
ATOM 2047 C CA . ILE A 1 271 ? -5.392 13.530 13.608 1.00 98.62 271 ILE A CA 1
ATOM 2048 C C . ILE A 1 271 ? -4.255 14.372 14.200 1.00 98.62 271 ILE A C 1
ATOM 2050 O O . ILE A 1 271 ? -3.123 14.279 13.724 1.00 98.62 271 ILE A O 1
ATOM 2054 N N . ASP A 1 272 ? -4.522 15.140 15.258 1.00 98.44 272 ASP A N 1
ATOM 2055 C CA . ASP A 1 272 ? -3.534 16.047 15.856 1.00 98.44 272 ASP A CA 1
ATOM 2056 C C . ASP A 1 272 ? -2.348 15.289 16.473 1.00 98.44 272 ASP A C 1
ATOM 2058 O O . ASP A 1 272 ? -1.191 15.632 16.212 1.00 98.44 272 ASP A O 1
ATOM 2062 N N . PHE A 1 273 ? -2.606 14.201 17.210 1.00 98.31 273 PHE A N 1
ATOM 2063 C CA . PHE A 1 273 ? -1.539 13.332 17.716 1.00 98.31 273 PHE A CA 1
ATOM 2064 C C . PHE A 1 273 ? -0.740 12.690 16.571 1.00 98.31 273 PHE A C 1
ATOM 2066 O O . PHE A 1 273 ? 0.489 12.655 16.604 1.00 98.31 273 PHE A O 1
ATOM 2073 N N . GLY A 1 274 ? -1.414 12.197 15.529 1.00 97.31 274 GLY A N 1
ATOM 2074 C CA . GLY A 1 274 ? -0.756 11.606 14.368 1.00 97.31 274 GLY A CA 1
ATOM 2075 C C . GLY A 1 274 ? 0.165 12.595 13.644 1.00 97.31 274 GLY A C 1
ATOM 2076 O O . GLY A 1 274 ? 1.267 12.217 13.247 1.00 97.31 274 GLY A O 1
ATOM 2077 N N . LEU A 1 275 ? -0.241 13.865 13.536 1.00 97.94 275 LEU A N 1
ATOM 2078 C CA . LEU A 1 275 ? 0.577 14.950 12.986 1.00 97.94 275 LEU A CA 1
ATOM 2079 C C . LEU A 1 275 ? 1.801 15.255 13.864 1.00 97.94 275 LEU A C 1
ATOM 2081 O O . LEU A 1 275 ? 2.906 15.334 13.331 1.00 97.94 275 LEU A O 1
ATOM 2085 N N . GLU A 1 276 ? 1.641 15.361 15.188 1.00 96.50 276 GLU A N 1
ATOM 2086 C CA . GLU A 1 276 ? 2.749 15.568 16.141 1.00 96.50 276 GLU A CA 1
ATOM 2087 C C . GLU A 1 276 ? 3.807 14.453 16.040 1.00 96.50 276 GLU A C 1
ATOM 2089 O O . GLU A 1 276 ? 5.011 14.718 15.941 1.00 96.50 276 GLU A O 1
ATOM 2094 N N . GLN A 1 277 ? 3.367 13.191 16.021 1.00 95.25 277 GLN A N 1
ATOM 2095 C CA . GLN A 1 277 ? 4.274 12.048 15.914 1.00 95.25 277 GLN A CA 1
ATOM 2096 C C . GLN A 1 277 ? 4.971 12.012 14.551 1.00 95.25 277 GLN A C 1
ATOM 2098 O O . GLN A 1 277 ? 6.177 11.773 14.478 1.00 95.25 277 GLN A O 1
ATOM 2103 N N . LEU A 1 278 ? 4.246 12.300 13.468 1.00 93.94 278 LEU A N 1
ATOM 2104 C CA . LEU A 1 278 ? 4.795 12.327 12.115 1.00 93.94 278 LEU A CA 1
ATOM 2105 C C . LEU A 1 278 ? 5.817 13.468 11.944 1.00 93.94 278 LEU A C 1
ATOM 2107 O O . LEU A 1 278 ? 6.884 13.226 11.385 1.00 93.94 278 LEU A O 1
ATOM 2111 N N . GLU A 1 279 ? 5.563 14.657 12.505 1.00 93.62 279 GLU A N 1
ATOM 2112 C CA . GLU A 1 279 ? 6.533 15.762 12.601 1.00 93.62 279 GLU A CA 1
ATOM 2113 C C . GLU A 1 279 ? 7.771 15.436 13.445 1.00 93.62 279 GLU A C 1
ATOM 2115 O O . GLU A 1 279 ? 8.814 16.059 13.251 1.00 93.62 279 GLU A O 1
ATOM 2120 N N . THR A 1 280 ? 7.657 14.518 14.403 1.00 93.00 280 THR A N 1
ATOM 2121 C CA . THR A 1 280 ? 8.756 14.117 15.291 1.00 93.00 280 THR A CA 1
ATOM 2122 C C . THR A 1 280 ? 9.641 13.073 14.611 1.00 93.00 280 THR A C 1
ATOM 2124 O O . THR A 1 280 ? 10.852 13.257 14.501 1.00 93.00 280 THR A O 1
ATOM 2127 N N . ILE A 1 281 ? 9.024 12.011 14.083 1.00 93.25 281 ILE A N 1
ATOM 2128 C CA . ILE A 1 281 ? 9.693 10.885 13.412 1.00 93.25 281 ILE A CA 1
ATOM 2129 C C . ILE A 1 281 ? 10.344 11.321 12.092 1.00 93.25 281 ILE A C 1
ATOM 2131 O O . ILE A 1 281 ? 11.374 10.773 11.699 1.00 93.25 281 ILE A O 1
ATOM 2135 N N . SER A 1 282 ? 9.774 12.309 11.395 1.00 93.25 282 SER A N 1
ATOM 2136 C CA . SER A 1 282 ? 10.316 12.789 10.120 1.00 93.25 282 SER A CA 1
ATOM 2137 C C . SER A 1 282 ? 11.690 13.445 10.240 1.00 93.25 282 SER A C 1
ATOM 2139 O O . SER A 1 282 ? 12.420 13.424 9.257 1.00 93.25 282 SER A O 1
ATOM 2141 N N . ARG A 1 283 ? 12.069 13.967 11.418 1.00 92.44 283 ARG A N 1
ATOM 2142 C CA . ARG A 1 283 ? 13.358 14.646 11.677 1.00 92.44 283 ARG A CA 1
ATOM 2143 C C . ARG A 1 283 ? 14.524 13.679 11.895 1.00 92.44 283 ARG A C 1
ATOM 2145 O O . ARG A 1 283 ? 15.683 14.087 11.836 1.00 92.44 283 ARG A O 1
ATOM 2152 N N . SER A 1 284 ? 14.239 12.402 12.142 1.00 89.25 284 SER A N 1
ATOM 2153 C CA . SER A 1 284 ? 15.251 11.386 12.430 1.00 89.25 284 SER A CA 1
ATOM 2154 C C . SER A 1 284 ? 16.220 11.161 11.264 1.00 89.25 284 SER A C 1
ATOM 2156 O O . SER A 1 284 ? 15.879 11.304 10.083 1.00 89.25 284 SER A O 1
ATOM 2158 N N . SER A 1 285 ? 17.462 10.794 11.581 1.00 89.50 285 SER A N 1
ATOM 2159 C CA . SER A 1 285 ? 18.469 10.433 10.577 1.00 89.50 285 SER A CA 1
ATOM 2160 C C . SER A 1 285 ? 18.183 9.038 10.006 1.00 89.50 285 SER A C 1
ATOM 2162 O O . SER A 1 285 ? 18.138 8.088 10.784 1.00 89.50 285 SER A O 1
ATOM 2164 N N . PRO A 1 286 ? 18.019 8.878 8.679 1.00 90.44 286 PRO A N 1
ATOM 2165 C CA . PRO A 1 286 ? 17.843 7.561 8.076 1.00 90.44 286 PRO A CA 1
ATOM 2166 C C . PRO A 1 286 ? 19.132 6.731 8.122 1.00 90.44 286 PRO A C 1
ATOM 2168 O O . PRO A 1 286 ? 20.221 7.215 7.799 1.00 90.44 286 PRO A O 1
ATOM 2171 N N . GLU A 1 287 ? 18.993 5.449 8.450 1.00 89.31 287 GLU A N 1
ATOM 2172 C CA . GLU A 1 287 ? 20.078 4.471 8.335 1.00 89.31 287 GLU A CA 1
ATOM 2173 C C . GLU A 1 287 ? 20.488 4.268 6.859 1.00 89.31 287 GLU A C 1
ATOM 2175 O O . GLU A 1 287 ? 19.638 4.377 5.971 1.00 89.31 287 GLU A O 1
ATOM 2180 N N . PRO A 1 288 ? 21.754 3.917 6.542 1.00 88.00 288 PRO A N 1
ATOM 2181 C CA . PRO A 1 288 ? 22.262 3.812 5.166 1.00 88.00 288 PRO A CA 1
ATOM 2182 C C . PRO A 1 288 ? 21.439 2.955 4.193 1.00 88.00 288 PRO A C 1
ATOM 2184 O O . PRO A 1 288 ? 21.523 3.177 2.987 1.00 88.00 288 PRO A O 1
ATOM 2187 N N . SER A 1 289 ? 20.671 1.991 4.707 1.00 86.69 289 SER A N 1
ATOM 2188 C CA . SER A 1 289 ? 19.816 1.072 3.950 1.00 86.69 289 SER A CA 1
ATOM 2189 C C . SER A 1 289 ? 18.325 1.435 3.943 1.00 86.69 289 SER A C 1
ATOM 2191 O O . SER A 1 289 ? 17.564 0.817 3.200 1.00 86.69 289 SER A O 1
ATOM 2193 N N . GLN A 1 290 ? 17.884 2.428 4.725 1.00 91.38 290 GLN A N 1
ATOM 2194 C CA . GLN A 1 290 ? 16.491 2.896 4.781 1.00 91.38 290 GLN A CA 1
ATOM 2195 C C . GLN A 1 290 ? 16.169 3.798 3.578 1.00 91.38 290 GLN A C 1
ATOM 2197 O O . GLN A 1 290 ? 15.836 4.969 3.724 1.00 91.38 290 GLN A O 1
ATOM 2202 N N . ILE A 1 291 ? 16.254 3.253 2.366 1.00 94.94 291 ILE A N 1
ATOM 2203 C CA . ILE A 1 291 ? 16.077 4.000 1.108 1.00 94.94 291 ILE A CA 1
ATOM 2204 C C . ILE A 1 291 ? 14.783 3.663 0.350 1.00 94.94 291 ILE A C 1
ATOM 2206 O O . ILE A 1 291 ? 14.375 4.417 -0.525 1.00 94.94 291 ILE A O 1
ATOM 2210 N N . ASP A 1 292 ? 14.116 2.558 0.670 1.00 95.38 292 ASP A N 1
ATOM 2211 C CA . ASP A 1 292 ? 12.996 2.046 -0.129 1.00 95.38 292 ASP A CA 1
ATOM 2212 C C . ASP A 1 292 ? 11.597 2.538 0.298 1.00 95.38 292 ASP A C 1
ATOM 2214 O O . ASP A 1 292 ? 11.450 3.353 1.214 1.00 95.38 292 ASP A O 1
ATOM 2218 N N . LEU A 1 293 ? 10.557 2.089 -0.421 1.00 95.56 293 LEU A N 1
ATOM 2219 C CA . LEU A 1 293 ? 9.166 2.487 -0.185 1.00 95.56 293 LEU A CA 1
ATOM 2220 C C . LEU A 1 293 ? 8.580 1.808 1.060 1.00 95.56 293 LEU A C 1
ATOM 2222 O O . LEU A 1 293 ? 7.816 2.422 1.805 1.00 95.56 293 LEU A O 1
ATOM 2226 N N . LEU A 1 294 ? 8.931 0.541 1.297 1.00 94.81 294 LEU A N 1
ATOM 2227 C CA . LEU A 1 294 ? 8.389 -0.227 2.415 1.00 94.81 294 LEU A CA 1
ATOM 2228 C C . LEU A 1 294 ? 8.866 0.324 3.767 1.00 94.81 294 LEU A C 1
ATOM 2230 O O . LEU A 1 294 ? 8.074 0.533 4.689 1.00 94.81 294 LEU A O 1
ATOM 2234 N N . SER A 1 295 ? 10.174 0.543 3.877 1.00 93.12 295 SER A N 1
ATOM 2235 C CA . SER A 1 295 ? 10.900 0.631 5.144 1.00 93.12 295 SER A CA 1
ATOM 2236 C C . SER A 1 295 ? 11.719 1.913 5.319 1.00 93.12 295 SER A C 1
ATOM 2238 O O . SER A 1 295 ? 12.192 2.174 6.428 1.00 93.12 295 SER A O 1
ATOM 2240 N N . GLY A 1 296 ? 11.862 2.722 4.262 1.00 94.69 296 GLY A N 1
ATOM 2241 C CA . GLY A 1 296 ? 12.809 3.834 4.209 1.00 94.69 296 GLY A CA 1
ATOM 2242 C C . GLY A 1 296 ? 12.282 5.158 3.648 1.00 94.69 296 GLY A C 1
ATOM 2243 O O . GLY A 1 296 ? 11.080 5.438 3.636 1.00 94.69 296 GLY A O 1
ATOM 2244 N N . CYS A 1 297 ? 13.229 5.993 3.206 1.00 96.44 297 CYS A N 1
ATOM 2245 C CA . CYS A 1 297 ? 13.011 7.373 2.778 1.00 96.44 297 CYS A CA 1
ATOM 2246 C C . CYS A 1 297 ? 11.980 7.531 1.659 1.00 96.44 297 CYS A C 1
ATOM 2248 O O . CYS A 1 297 ? 11.229 8.499 1.693 1.00 96.44 297 CYS A O 1
ATOM 2250 N N . ALA A 1 298 ? 11.916 6.630 0.673 1.00 97.31 298 ALA A N 1
ATOM 2251 C CA . ALA A 1 298 ? 10.959 6.788 -0.423 1.00 97.31 298 ALA A CA 1
ATOM 2252 C C . ALA A 1 298 ? 9.507 6.686 0.079 1.00 97.31 298 ALA A C 1
ATOM 2254 O O . ALA A 1 298 ? 8.659 7.482 -0.321 1.00 97.31 298 ALA A O 1
ATOM 2255 N N . GLY A 1 299 ? 9.237 5.775 1.019 1.00 96.69 299 GLY A N 1
ATOM 2256 C CA . GLY A 1 299 ? 7.929 5.668 1.669 1.00 96.69 299 GLY A CA 1
ATOM 2257 C C . GLY A 1 299 ? 7.614 6.902 2.507 1.00 96.69 299 GLY A C 1
ATOM 2258 O O . GLY A 1 299 ? 6.526 7.466 2.397 1.00 96.69 299 GLY A O 1
ATOM 2259 N N . ALA A 1 300 ? 8.592 7.350 3.298 1.00 96.81 300 ALA A N 1
ATOM 2260 C CA . ALA A 1 300 ? 8.475 8.573 4.082 1.00 96.81 300 ALA A CA 1
ATOM 2261 C C . ALA A 1 300 ? 8.103 9.773 3.197 1.00 96.81 300 ALA A C 1
ATOM 2263 O O . ALA A 1 300 ? 7.082 10.400 3.443 1.00 96.81 300 ALA A O 1
ATOM 2264 N N . ILE A 1 301 ? 8.863 10.051 2.131 1.00 97.81 301 ILE A N 1
ATOM 2265 C CA . ILE A 1 301 ? 8.648 11.194 1.224 1.00 97.81 301 ILE A CA 1
ATOM 2266 C C . ILE A 1 301 ? 7.222 11.227 0.669 1.00 97.81 301 ILE A C 1
ATOM 2268 O O . ILE A 1 301 ? 6.596 12.282 0.711 1.00 97.81 301 ILE A O 1
ATOM 2272 N N . VAL A 1 302 ? 6.687 10.095 0.194 1.00 96.94 302 VAL A N 1
ATOM 2273 C CA . VAL A 1 302 ? 5.319 10.033 -0.353 1.00 96.94 302 VAL A CA 1
ATOM 2274 C C . VAL A 1 302 ? 4.283 10.451 0.699 1.00 96.94 302 VAL A C 1
ATOM 2276 O O . VAL A 1 302 ? 3.439 11.306 0.431 1.00 96.94 302 VAL A O 1
ATOM 2279 N N . ALA A 1 303 ? 4.388 9.923 1.921 1.00 96.06 303 ALA A N 1
ATOM 2280 C CA . ALA A 1 303 ? 3.480 10.272 3.011 1.00 96.06 303 ALA A CA 1
ATOM 2281 C C . ALA A 1 303 ? 3.691 11.701 3.545 1.00 96.06 303 ALA A C 1
ATOM 2283 O O . ALA A 1 303 ? 2.717 12.384 3.860 1.00 96.06 303 ALA A O 1
ATOM 2284 N N . LEU A 1 304 ? 4.937 12.179 3.616 1.00 97.06 304 LEU A N 1
ATOM 2285 C CA . LEU A 1 304 ? 5.252 13.558 3.992 1.00 97.06 304 LEU A CA 1
ATOM 2286 C C . LEU A 1 304 ? 4.659 14.549 2.983 1.00 97.06 304 LEU A C 1
ATOM 2288 O O . LEU A 1 304 ? 4.054 15.529 3.402 1.00 97.06 304 LEU A O 1
ATOM 2292 N N . VAL A 1 305 ? 4.764 14.277 1.678 1.00 96.69 305 VAL A N 1
ATOM 2293 C CA . VAL A 1 305 ? 4.174 15.103 0.610 1.00 96.69 305 VAL A CA 1
ATOM 2294 C C . VAL A 1 305 ? 2.642 15.104 0.682 1.00 96.69 305 VAL A C 1
ATOM 2296 O O . VAL A 1 305 ? 2.039 16.178 0.639 1.00 96.69 305 VAL A O 1
ATOM 2299 N N . GLU A 1 306 ? 2.005 13.940 0.858 1.00 94.62 306 GLU A N 1
ATOM 2300 C CA . GLU A 1 306 ? 0.548 13.825 1.032 1.00 94.62 306 GLU A CA 1
ATOM 2301 C C . GLU A 1 306 ? 0.042 14.673 2.212 1.00 94.62 306 GLU A C 1
ATOM 2303 O O . GLU A 1 306 ? -0.865 15.495 2.053 1.00 94.62 306 GLU A O 1
ATOM 2308 N N . ILE A 1 307 ? 0.637 14.492 3.394 1.00 95.50 307 ILE A N 1
ATOM 2309 C CA . ILE A 1 307 ? 0.200 15.152 4.629 1.00 95.50 307 ILE A CA 1
ATOM 2310 C C . ILE A 1 307 ? 0.580 16.645 4.626 1.00 95.50 307 ILE A C 1
ATOM 2312 O O . ILE A 1 307 ? -0.221 17.475 5.063 1.00 95.50 307 ILE A O 1
ATOM 2316 N N . ALA A 1 308 ? 1.730 17.022 4.051 1.00 95.56 308 ALA A N 1
ATOM 2317 C CA . ALA A 1 308 ? 2.109 18.422 3.843 1.00 95.56 308 ALA A CA 1
ATOM 2318 C C . ALA A 1 308 ? 1.095 19.169 2.969 1.00 95.56 308 ALA A C 1
ATOM 2320 O O . ALA A 1 308 ? 0.692 20.280 3.318 1.00 95.56 308 ALA A O 1
ATOM 2321 N N . GLN A 1 309 ? 0.645 18.561 1.863 1.00 93.69 309 GLN A N 1
ATOM 2322 C CA . GLN A 1 309 ? -0.374 19.164 1.002 1.00 93.69 309 GLN A CA 1
ATOM 2323 C C . GLN A 1 309 ? -1.756 19.214 1.658 1.00 93.69 309 GLN A C 1
ATOM 2325 O O . GLN A 1 309 ? -2.456 20.209 1.479 1.00 93.69 309 GLN A O 1
ATOM 2330 N N . ARG A 1 310 ? -2.153 18.179 2.412 1.00 93.44 310 ARG A N 1
ATOM 2331 C CA . ARG A 1 310 ? -3.479 18.116 3.052 1.00 93.44 310 ARG A CA 1
ATOM 2332 C C . ARG A 1 310 ? -3.628 19.093 4.222 1.00 93.44 310 ARG A C 1
ATOM 2334 O O . ARG A 1 310 ? -4.662 19.739 4.335 1.00 93.44 310 ARG A O 1
ATOM 2341 N N . TYR A 1 311 ? -2.595 19.233 5.057 1.00 94.81 311 TYR A N 1
ATOM 2342 C CA . TYR A 1 311 ? -2.638 20.021 6.300 1.00 94.81 311 TYR A CA 1
ATOM 2343 C C . TYR A 1 311 ? -1.779 21.303 6.271 1.00 94.81 311 TYR A C 1
ATOM 2345 O O . TYR A 1 311 ? -1.525 21.907 7.318 1.00 94.81 311 TYR A O 1
ATOM 2353 N N . GLY A 1 312 ? -1.286 21.712 5.095 1.00 93.38 312 GLY A N 1
ATOM 2354 C CA . GLY A 1 312 ? -0.479 22.929 4.907 1.00 93.38 312 GLY A CA 1
ATOM 2355 C C . GLY A 1 312 ? 0.892 22.916 5.603 1.00 93.38 312 GLY A C 1
ATOM 2356 O O . GLY A 1 312 ? 1.485 23.971 5.829 1.00 93.38 312 GLY A O 1
ATOM 2357 N N . ARG A 1 313 ? 1.393 21.736 5.983 1.00 93.69 313 ARG A N 1
ATOM 2358 C CA . ARG A 1 313 ? 2.567 21.553 6.852 1.00 93.69 313 ARG A CA 1
ATOM 2359 C C . ARG A 1 313 ? 3.890 21.651 6.076 1.00 93.69 313 ARG A C 1
ATOM 2361 O O . ARG A 1 313 ? 4.452 20.653 5.633 1.00 93.69 313 ARG A O 1
ATOM 2368 N N . GLN A 1 314 ? 4.398 22.875 5.915 1.00 94.25 314 GLN A N 1
ATOM 2369 C CA . GLN A 1 314 ? 5.634 23.171 5.164 1.00 94.25 314 GLN A CA 1
ATOM 2370 C C . GLN A 1 314 ? 6.907 22.551 5.772 1.00 94.25 314 GLN A C 1
ATOM 2372 O O . GLN A 1 314 ? 7.831 22.188 5.050 1.00 94.25 314 GLN A O 1
ATOM 2377 N N . ASN A 1 315 ? 6.940 22.374 7.090 1.00 96.06 315 ASN A N 1
ATOM 2378 C CA . ASN A 1 315 ? 7.954 21.607 7.817 1.00 96.06 315 ASN A CA 1
ATOM 2379 C C . ASN A 1 315 ? 8.052 20.146 7.332 1.00 96.06 315 ASN A C 1
ATOM 2381 O O . ASN A 1 315 ? 9.153 19.642 7.130 1.00 96.06 315 ASN A O 1
ATOM 2385 N N . LEU A 1 316 ? 6.926 19.478 7.065 1.00 96.81 316 LEU A N 1
ATOM 2386 C CA . LEU A 1 316 ? 6.934 18.111 6.528 1.00 96.81 316 LEU A CA 1
ATOM 2387 C C . LEU A 1 316 ? 7.485 18.053 5.096 1.00 96.81 316 LEU A C 1
ATOM 2389 O O . LEU A 1 316 ? 8.175 17.099 4.740 1.00 96.81 316 LEU A O 1
ATOM 2393 N N . LEU A 1 317 ? 7.248 19.095 4.293 1.00 96.44 317 LEU A N 1
ATOM 2394 C CA . LEU A 1 317 ? 7.830 19.219 2.955 1.00 96.44 317 LEU A CA 1
ATOM 2395 C C . LEU A 1 317 ? 9.354 19.450 3.007 1.00 96.44 317 LEU A C 1
ATOM 2397 O O . LEU A 1 317 ? 10.087 18.892 2.194 1.00 96.44 317 LEU A O 1
ATOM 2401 N N . GLN A 1 318 ? 9.850 20.209 3.990 1.00 97.38 318 GLN A N 1
ATOM 2402 C CA . GLN A 1 318 ? 11.292 20.388 4.228 1.00 97.38 318 GLN A CA 1
ATOM 2403 C C . GLN A 1 318 ? 11.974 19.067 4.618 1.00 97.38 318 GLN A C 1
ATOM 2405 O O . GLN A 1 318 ? 13.041 18.744 4.093 1.00 97.38 318 GLN A O 1
ATOM 2410 N N . GLU A 1 319 ? 11.335 18.257 5.466 1.00 97.62 319 GLU A N 1
ATOM 2411 C CA . GLU A 1 319 ? 11.823 16.910 5.785 1.00 97.62 319 GLU A CA 1
ATOM 2412 C C . GLU A 1 319 ? 11.773 15.976 4.564 1.00 97.62 319 GLU A C 1
ATOM 2414 O O . GLU A 1 319 ? 12.725 15.234 4.323 1.00 97.62 319 GLU A O 1
ATOM 2419 N N . ALA A 1 320 ? 10.743 16.070 3.714 1.00 97.94 320 ALA A N 1
ATOM 2420 C CA . ALA A 1 320 ? 10.703 15.338 2.445 1.00 97.94 320 ALA A CA 1
ATOM 2421 C C . ALA A 1 320 ? 11.892 15.697 1.531 1.00 97.94 320 ALA A C 1
ATOM 2423 O O . ALA A 1 320 ? 12.515 14.795 0.968 1.00 97.94 320 ALA A O 1
ATOM 2424 N N . HIS A 1 321 ? 12.280 16.977 1.446 1.00 98.31 321 HIS A N 1
ATOM 2425 C CA . HIS A 1 321 ? 13.516 17.385 0.767 1.00 98.31 321 HIS A CA 1
ATOM 2426 C C . HIS A 1 321 ? 14.766 16.774 1.411 1.00 98.31 321 HIS A C 1
ATOM 2428 O O . HIS A 1 321 ? 15.576 16.187 0.696 1.00 98.31 321 HIS A O 1
ATOM 2434 N N . ARG A 1 322 ? 14.923 16.826 2.742 1.00 98.00 322 ARG A N 1
ATOM 2435 C CA . ARG A 1 322 ? 16.085 16.223 3.430 1.00 98.00 322 ARG A CA 1
ATOM 2436 C C . ARG A 1 322 ? 16.215 14.723 3.133 1.00 98.00 322 ARG A C 1
ATOM 2438 O O . ARG A 1 322 ? 17.319 14.235 2.877 1.00 98.00 322 ARG A O 1
ATOM 2445 N N . LEU A 1 323 ? 15.100 13.994 3.124 1.00 97.94 323 LEU A N 1
ATOM 2446 C CA . LEU A 1 323 ? 15.078 12.571 2.782 1.00 97.94 323 LEU A CA 1
ATOM 2447 C C . LEU A 1 323 ? 15.334 12.326 1.282 1.00 97.94 323 LEU A C 1
ATOM 2449 O O . LEU A 1 323 ? 15.974 11.332 0.935 1.00 97.94 323 LEU A O 1
ATOM 2453 N N . ALA A 1 324 ? 14.916 13.229 0.390 1.00 98.50 324 ALA A N 1
ATOM 2454 C CA . ALA A 1 324 ? 15.226 13.152 -1.039 1.00 98.50 324 ALA A CA 1
ATOM 2455 C C . ALA A 1 324 ? 16.714 13.418 -1.334 1.00 98.50 324 ALA A C 1
ATOM 2457 O O . ALA A 1 324 ? 17.309 12.693 -2.130 1.00 98.50 324 ALA A O 1
ATOM 2458 N N . GLU A 1 325 ? 17.356 14.369 -0.646 1.00 98.25 325 GLU A N 1
ATOM 2459 C CA . GLU A 1 325 ? 18.813 14.568 -0.718 1.00 98.25 325 GLU A CA 1
ATOM 2460 C C . GLU A 1 325 ? 19.575 13.321 -0.253 1.00 98.25 325 GLU A C 1
ATOM 2462 O O . GLU A 1 325 ? 20.552 12.912 -0.884 1.00 98.25 325 GLU A O 1
ATOM 2467 N N . PHE A 1 326 ? 19.096 12.656 0.805 1.00 97.75 326 PHE A N 1
ATOM 2468 C CA . PHE A 1 326 ? 19.652 11.372 1.226 1.00 97.75 326 PHE A CA 1
ATOM 2469 C C . PHE A 1 326 ? 19.517 10.308 0.127 1.00 97.75 326 PHE A C 1
ATOM 2471 O O . PHE A 1 326 ? 20.504 9.638 -0.176 1.00 97.75 326 PHE A O 1
ATOM 2478 N N . LEU A 1 327 ? 18.355 10.185 -0.529 1.00 98.25 327 LEU A N 1
ATOM 2479 C CA . LEU A 1 327 ? 18.179 9.270 -1.665 1.00 98.25 327 LEU A CA 1
ATOM 2480 C C . LEU A 1 327 ? 19.120 9.598 -2.828 1.00 98.25 327 LEU A C 1
ATOM 2482 O O . LEU A 1 327 ? 19.754 8.685 -3.357 1.00 98.25 327 LEU A O 1
ATOM 2486 N N . LEU A 1 328 ? 19.277 10.873 -3.195 1.00 98.38 328 LEU A N 1
ATOM 2487 C CA . LEU A 1 328 ? 20.247 11.283 -4.215 1.00 98.38 328 LEU A CA 1
ATOM 2488 C C . LEU A 1 328 ? 21.684 10.907 -3.809 1.00 98.38 328 LEU A C 1
ATOM 2490 O O . LEU A 1 328 ? 22.423 10.375 -4.632 1.00 98.38 328 LEU A O 1
ATOM 2494 N N . SER A 1 329 ? 22.067 11.074 -2.537 1.00 97.06 329 SER A N 1
ATOM 2495 C CA . SER A 1 329 ? 23.401 10.686 -2.036 1.00 97.06 329 SER A CA 1
ATOM 2496 C C . SER A 1 329 ? 23.687 9.174 -2.093 1.00 97.06 329 SER A C 1
ATOM 2498 O O . SER A 1 329 ? 24.843 8.755 -2.030 1.00 97.06 329 SER A O 1
ATOM 2500 N N . ARG A 1 330 ? 22.640 8.345 -2.218 1.00 96.19 330 ARG A N 1
ATOM 2501 C CA . ARG A 1 330 ? 22.711 6.876 -2.326 1.00 96.19 330 ARG A CA 1
ATOM 2502 C C . ARG A 1 330 ? 22.543 6.363 -3.762 1.00 96.19 330 ARG A C 1
ATOM 2504 O O . ARG A 1 330 ? 22.610 5.153 -3.974 1.00 96.19 330 ARG A O 1
ATOM 2511 N N . ALA A 1 331 ? 22.318 7.250 -4.730 1.00 96.94 331 ALA A N 1
ATOM 2512 C CA . ALA A 1 331 ? 22.079 6.890 -6.120 1.00 96.94 331 ALA A CA 1
ATOM 2513 C C . ALA A 1 331 ? 23.352 6.358 -6.801 1.00 96.94 331 ALA A C 1
ATOM 2515 O O . ALA A 1 331 ? 24.415 6.979 -6.773 1.00 96.94 331 ALA A O 1
ATOM 2516 N N . GLN A 1 332 ? 23.237 5.208 -7.462 1.00 96.06 332 GLN A N 1
ATOM 2517 C CA . GLN A 1 332 ? 24.276 4.637 -8.312 1.00 96.06 332 GLN A CA 1
ATOM 2518 C C . GLN A 1 332 ? 23.977 4.965 -9.774 1.00 96.06 332 GLN A C 1
ATOM 2520 O O . GLN A 1 332 ? 22.966 4.534 -10.333 1.00 96.06 332 GLN A O 1
ATOM 2525 N N . HIS A 1 333 ? 24.875 5.732 -10.389 1.00 96.19 333 HIS A N 1
ATOM 2526 C CA . HIS A 1 333 ? 24.775 6.175 -11.777 1.00 96.19 333 HIS A CA 1
ATOM 2527 C C . HIS A 1 333 ? 25.580 5.248 -12.694 1.00 96.19 333 HIS A C 1
ATOM 2529 O O . HIS A 1 333 ? 26.773 5.035 -12.476 1.00 96.19 333 HIS A O 1
ATOM 2535 N N . ALA A 1 334 ? 24.948 4.724 -13.746 1.00 94.25 334 ALA A N 1
ATOM 2536 C CA . ALA A 1 334 ? 25.594 3.862 -14.732 1.00 94.25 334 ALA A CA 1
ATOM 2537 C C . ALA A 1 334 ? 25.152 4.257 -16.148 1.00 94.25 334 ALA A C 1
ATOM 2539 O O . ALA A 1 334 ? 24.026 3.976 -16.563 1.00 94.25 334 ALA A O 1
ATOM 2540 N N . ARG A 1 335 ? 26.054 4.911 -16.895 1.00 91.94 335 ARG A N 1
ATOM 2541 C CA . ARG A 1 335 ? 25.746 5.601 -18.163 1.00 91.94 335 ARG A CA 1
ATOM 2542 C C . ARG A 1 335 ? 24.624 6.625 -17.944 1.00 91.94 335 ARG A C 1
ATOM 2544 O O . ARG A 1 335 ? 24.811 7.574 -17.193 1.00 91.94 335 ARG A O 1
ATOM 2551 N N . ASP A 1 336 ? 23.477 6.422 -18.576 1.00 93.88 336 ASP A N 1
ATOM 2552 C CA . ASP A 1 336 ? 22.261 7.217 -18.454 1.00 93.88 336 ASP A CA 1
ATOM 2553 C C . ASP A 1 336 ? 21.246 6.628 -17.453 1.00 93.88 336 ASP A C 1
ATOM 2555 O O . ASP A 1 336 ? 20.194 7.230 -17.236 1.00 93.88 336 ASP A O 1
ATOM 2559 N N . THR A 1 337 ? 21.530 5.480 -16.831 1.00 97.75 337 THR A N 1
ATOM 2560 C CA . THR A 1 337 ? 20.657 4.851 -15.826 1.00 97.75 337 THR A CA 1
ATOM 2561 C C . THR A 1 337 ? 21.018 5.269 -14.400 1.00 97.75 337 THR A C 1
ATOM 2563 O O . THR A 1 337 ? 22.165 5.622 -14.108 1.00 97.75 337 THR A O 1
ATOM 2566 N N . VAL A 1 338 ? 20.028 5.222 -13.507 1.00 98.19 338 VAL A N 1
ATOM 2567 C CA . VAL A 1 338 ? 20.172 5.490 -12.068 1.00 98.19 338 VAL A CA 1
ATOM 2568 C C . VAL A 1 338 ? 19.448 4.389 -11.297 1.00 98.19 338 VAL A C 1
ATOM 2570 O O . VAL A 1 338 ? 18.360 3.982 -11.688 1.00 98.19 338 VAL A O 1
ATOM 2573 N N . SER A 1 339 ? 20.053 3.874 -10.231 1.00 97.12 339 SER A N 1
ATOM 2574 C CA . SER A 1 339 ? 19.492 2.792 -9.407 1.00 97.12 339 SER A CA 1
ATOM 2575 C C . SER A 1 339 ? 20.035 2.857 -7.975 1.00 97.12 339 SER A C 1
ATOM 2577 O O . SER A 1 339 ? 20.934 3.653 -7.707 1.00 97.12 339 SER A O 1
ATOM 2579 N N . TRP A 1 340 ? 19.506 2.054 -7.044 1.00 95.44 340 TRP A N 1
ATOM 2580 C CA . TRP A 1 340 ? 19.856 2.166 -5.619 1.00 95.44 340 TRP A CA 1
ATOM 2581 C C . TRP A 1 340 ? 20.184 0.825 -4.931 1.00 95.44 340 TRP A C 1
ATOM 2583 O O . TRP A 1 340 ? 19.452 -0.149 -5.118 1.00 95.44 340 TRP A O 1
ATOM 2593 N N . PRO A 1 341 ? 21.238 0.771 -4.088 1.00 90.81 341 PRO A N 1
ATOM 2594 C CA . PRO A 1 341 ? 21.700 -0.452 -3.435 1.00 90.81 341 PRO A CA 1
ATOM 2595 C C . PRO A 1 341 ? 20.901 -0.776 -2.167 1.00 90.81 341 PRO A C 1
ATOM 2597 O O . PRO A 1 341 ? 21.278 -0.425 -1.051 1.00 90.81 341 PRO A O 1
ATOM 2600 N N . THR A 1 342 ? 19.787 -1.480 -2.336 1.00 80.06 342 THR A N 1
ATOM 2601 C CA . THR A 1 342 ? 18.995 -2.054 -1.236 1.00 80.06 342 THR A CA 1
ATOM 2602 C C . THR A 1 342 ? 19.612 -3.363 -0.736 1.00 80.06 342 THR A C 1
ATOM 2604 O O . THR A 1 342 ? 19.928 -4.229 -1.553 1.00 80.06 342 THR A O 1
ATOM 2607 N N . ASN A 1 343 ? 19.689 -3.561 0.586 1.00 69.31 343 ASN A N 1
ATOM 2608 C CA . ASN A 1 343 ? 20.358 -4.687 1.278 1.00 69.31 343 ASN A CA 1
ATOM 2609 C C . ASN A 1 343 ? 19.832 -6.120 0.977 1.00 69.31 343 ASN A C 1
ATOM 2611 O O . ASN A 1 343 ? 20.174 -7.053 1.700 1.00 69.31 343 ASN A O 1
ATOM 2615 N N . ILE A 1 344 ? 18.976 -6.308 -0.030 1.00 64.81 344 ILE A N 1
ATOM 2616 C CA . ILE A 1 344 ? 18.247 -7.558 -0.319 1.00 64.81 344 ILE A CA 1
ATOM 2617 C C . ILE A 1 344 ? 18.563 -8.098 -1.738 1.00 64.81 344 ILE A C 1
ATOM 2619 O O . ILE A 1 344 ? 18.186 -9.220 -2.067 1.00 64.81 344 ILE A O 1
ATOM 2623 N N . GLY A 1 345 ? 19.254 -7.330 -2.592 1.00 58.28 345 GLY A N 1
ATOM 2624 C CA . GLY A 1 345 ? 19.642 -7.754 -3.948 1.00 58.28 345 GLY A CA 1
ATOM 2625 C C . GLY A 1 345 ? 21.053 -8.348 -4.019 1.00 58.28 345 GLY A C 1
ATOM 2626 O O . GLY A 1 345 ? 21.985 -7.811 -3.420 1.00 58.28 345 GLY A O 1
ATOM 2627 N N . GLU A 1 346 ? 21.241 -9.427 -4.787 1.00 61.44 346 GLU A N 1
ATOM 2628 C CA . GLU A 1 346 ? 22.570 -10.019 -5.000 1.00 61.44 346 GLU A CA 1
ATOM 2629 C C . GLU A 1 346 ? 23.298 -9.364 -6.180 1.00 61.44 346 GLU A C 1
ATOM 2631 O O . GLU A 1 346 ? 23.038 -9.649 -7.349 1.00 61.44 346 GLU A O 1
ATOM 2636 N N . GLY A 1 347 ? 24.224 -8.448 -5.876 1.00 69.69 347 GLY A N 1
ATOM 2637 C CA . GLY A 1 347 ? 25.098 -7.806 -6.871 1.00 69.69 347 GLY A CA 1
ATOM 2638 C C . GLY A 1 347 ? 24.385 -6.919 -7.903 1.00 69.69 347 GLY A C 1
ATOM 2639 O O . GLY A 1 347 ? 25.032 -6.412 -8.820 1.00 69.69 347 GLY A O 1
ATOM 2640 N N . ARG A 1 348 ? 23.066 -6.729 -7.772 1.00 85.25 348 ARG A N 1
ATOM 2641 C CA . ARG A 1 348 ? 22.221 -5.874 -8.612 1.00 85.25 348 ARG A CA 1
ATOM 2642 C C . ARG A 1 348 ? 21.197 -5.142 -7.755 1.00 85.25 348 ARG A C 1
ATOM 2644 O O . ARG A 1 348 ? 20.701 -5.679 -6.766 1.00 85.25 348 ARG A O 1
ATOM 2651 N N . ASN A 1 349 ? 20.859 -3.933 -8.180 1.00 91.94 349 ASN A N 1
ATOM 2652 C CA . ASN A 1 349 ? 19.877 -3.088 -7.516 1.00 91.94 349 ASN A CA 1
ATOM 2653 C C . ASN A 1 349 ? 18.461 -3.556 -7.880 1.00 91.94 349 ASN A C 1
ATOM 2655 O O . ASN A 1 349 ? 18.215 -4.009 -8.998 1.00 91.94 349 ASN A O 1
ATOM 2659 N N . LEU A 1 350 ? 17.529 -3.499 -6.928 1.00 92.88 350 LEU A N 1
ATOM 2660 C CA . LEU A 1 350 ? 16.212 -4.107 -7.110 1.00 92.88 350 LEU A CA 1
ATOM 2661 C C . LEU A 1 350 ? 15.289 -3.282 -8.021 1.00 92.88 350 LEU A C 1
ATOM 2663 O O . LEU A 1 350 ? 15.368 -2.053 -8.107 1.00 92.88 350 LEU A O 1
ATOM 2667 N N . LEU A 1 351 ? 14.373 -3.994 -8.675 1.00 93.94 351 LEU A N 1
ATOM 2668 C CA . LEU A 1 351 ? 13.289 -3.462 -9.504 1.00 93.94 351 LEU A CA 1
ATOM 2669 C C . LEU A 1 351 ? 11.966 -3.512 -8.722 1.00 93.94 351 LEU A C 1
ATOM 2671 O O . LEU A 1 351 ? 11.849 -4.240 -7.733 1.00 93.94 351 LEU A O 1
ATOM 2675 N N . GLY A 1 352 ? 10.950 -2.779 -9.173 1.00 93.62 352 GLY A N 1
ATOM 2676 C CA . GLY A 1 352 ? 9.620 -2.800 -8.564 1.00 93.62 352 GLY A CA 1
ATOM 2677 C C . GLY A 1 352 ? 9.421 -1.824 -7.406 1.00 93.62 352 GLY A C 1
ATOM 2678 O O . GLY A 1 352 ? 10.214 -0.909 -7.184 1.00 93.62 352 GLY A O 1
ATOM 2679 N N . LEU A 1 353 ? 8.284 -1.970 -6.722 1.00 95.19 353 LEU A N 1
ATOM 2680 C CA . LEU A 1 353 ? 7.681 -0.892 -5.933 1.00 95.19 353 LEU A CA 1
ATOM 2681 C C . LEU A 1 353 ? 8.094 -0.893 -4.454 1.00 95.19 353 LEU A C 1
ATOM 2683 O O . LEU A 1 353 ? 8.424 0.165 -3.934 1.00 95.19 353 LEU A O 1
ATOM 2687 N N . SER A 1 354 ? 8.113 -2.052 -3.784 1.00 93.81 354 SER A N 1
ATOM 2688 C CA . SER A 1 354 ? 8.340 -2.137 -2.326 1.00 93.81 354 SER A CA 1
ATOM 2689 C C . SER A 1 354 ? 9.791 -1.837 -1.927 1.00 93.81 354 SER A C 1
ATOM 2691 O O . SER A 1 354 ? 10.059 -0.868 -1.216 1.00 93.81 354 SER A O 1
ATOM 2693 N N . HIS A 1 355 ? 10.727 -2.646 -2.432 1.00 93.44 355 HIS A N 1
ATOM 2694 C CA . HIS A 1 355 ? 12.167 -2.543 -2.164 1.00 93.44 355 HIS A CA 1
ATOM 2695 C C . HIS A 1 355 ? 12.963 -2.125 -3.408 1.00 93.44 355 HIS A C 1
ATOM 2697 O O . HIS A 1 355 ? 14.139 -2.448 -3.512 1.00 93.44 355 HIS A O 1
ATOM 2703 N N . GLY A 1 356 ? 12.325 -1.511 -4.407 1.00 93.69 356 GLY A N 1
ATOM 2704 C CA . GLY A 1 356 ? 12.904 -1.378 -5.742 1.00 93.69 356 GLY A CA 1
ATOM 2705 C C . GLY A 1 356 ? 12.973 0.042 -6.290 1.00 93.69 356 GLY A C 1
ATOM 2706 O O . GLY A 1 356 ? 12.449 1.011 -5.735 1.00 93.69 356 GLY A O 1
ATOM 2707 N N . THR A 1 357 ? 13.635 0.132 -7.440 1.00 95.38 357 THR A N 1
ATOM 2708 C CA . THR A 1 357 ? 13.911 1.371 -8.170 1.00 95.38 357 THR A CA 1
ATOM 2709 C C . THR A 1 357 ? 12.629 2.115 -8.584 1.00 95.38 357 THR A C 1
ATOM 2711 O O . THR A 1 357 ? 12.635 3.347 -8.590 1.00 95.38 357 THR A O 1
ATOM 2714 N N . ALA A 1 358 ? 11.505 1.423 -8.834 1.00 96.12 358 ALA A N 1
ATOM 2715 C CA . ALA A 1 358 ? 10.227 2.075 -9.151 1.00 96.12 358 ALA A CA 1
ATOM 2716 C C . ALA A 1 358 ? 9.659 2.889 -7.976 1.00 96.12 358 ALA A C 1
ATOM 2718 O O . ALA A 1 358 ? 9.147 3.987 -8.189 1.00 96.12 358 ALA A O 1
ATOM 2719 N N . GLY A 1 359 ? 9.755 2.377 -6.743 1.00 96.81 359 GLY A N 1
ATOM 2720 C CA . GLY A 1 359 ? 9.263 3.076 -5.548 1.00 96.81 359 GLY A CA 1
ATOM 2721 C C . GLY A 1 359 ? 10.053 4.348 -5.241 1.00 96.81 359 GLY A C 1
ATOM 2722 O O . GLY A 1 359 ? 9.473 5.376 -4.896 1.00 96.81 359 GLY A O 1
ATOM 2723 N N . ILE A 1 360 ? 11.369 4.308 -5.458 1.00 97.94 360 ILE A N 1
ATOM 2724 C CA . ILE A 1 360 ? 12.249 5.474 -5.308 1.00 97.94 360 ILE A CA 1
ATOM 2725 C C . ILE A 1 360 ? 11.985 6.505 -6.419 1.00 97.94 360 ILE A C 1
ATOM 2727 O O . ILE A 1 360 ? 11.865 7.696 -6.133 1.00 97.94 360 ILE A O 1
ATOM 2731 N N . ALA A 1 361 ? 11.813 6.061 -7.670 1.00 97.88 361 ALA A N 1
ATOM 2732 C CA . ALA A 1 361 ? 11.440 6.935 -8.786 1.00 97.88 361 ALA A CA 1
ATOM 2733 C C . ALA A 1 361 ? 10.102 7.652 -8.540 1.00 97.88 361 ALA A C 1
ATOM 2735 O O . ALA A 1 361 ? 9.993 8.858 -8.762 1.00 97.88 361 ALA A O 1
ATOM 2736 N N . LEU A 1 362 ? 9.104 6.912 -8.049 1.00 97.75 362 LEU A N 1
ATOM 2737 C CA . LEU A 1 362 ? 7.783 7.424 -7.698 1.00 97.75 362 LEU A CA 1
ATOM 2738 C C . LEU A 1 362 ? 7.866 8.485 -6.591 1.00 97.75 362 LEU A C 1
ATOM 2740 O O . LEU A 1 362 ? 7.316 9.566 -6.760 1.00 97.75 362 LEU A O 1
ATOM 2744 N N . ALA A 1 363 ? 8.609 8.230 -5.511 1.00 98.06 363 ALA A N 1
ATOM 2745 C CA . ALA A 1 363 ? 8.775 9.187 -4.413 1.00 98.06 363 ALA A CA 1
ATOM 2746 C C . ALA A 1 363 ? 9.464 10.498 -4.840 1.00 98.06 363 ALA A C 1
ATOM 2748 O O . ALA A 1 363 ? 9.048 11.582 -4.428 1.00 98.06 363 ALA A O 1
ATOM 2749 N N . LEU A 1 364 ? 10.487 10.413 -5.699 1.00 98.62 364 LEU A N 1
ATOM 2750 C CA . LEU A 1 364 ? 11.186 11.586 -6.239 1.00 98.62 364 LEU A CA 1
ATOM 2751 C C . LEU A 1 364 ? 10.302 12.405 -7.194 1.00 98.62 364 LEU A C 1
ATOM 2753 O O . LEU A 1 364 ? 10.357 13.635 -7.172 1.00 98.62 364 LEU A O 1
ATOM 2757 N N . LEU A 1 365 ? 9.461 11.749 -8.001 1.00 98.12 365 LEU A N 1
ATOM 2758 C CA . LEU A 1 365 ? 8.457 12.439 -8.820 1.00 98.12 365 LEU A CA 1
ATOM 2759 C C . LEU A 1 365 ? 7.339 13.042 -7.956 1.00 98.12 365 LEU A C 1
ATOM 2761 O O . LEU A 1 365 ? 6.891 14.141 -8.264 1.00 98.12 365 LEU A O 1
ATOM 2765 N N . GLU A 1 366 ? 6.978 12.374 -6.857 1.00 97.38 366 GLU A N 1
ATOM 2766 C CA . GLU A 1 366 ? 6.195 12.895 -5.727 1.00 97.38 366 GLU A CA 1
ATOM 2767 C C . GLU A 1 366 ? 6.616 14.303 -5.319 1.00 97.38 366 GLU A C 1
ATOM 2769 O O . GLU A 1 366 ? 5.901 15.291 -5.495 1.00 97.38 366 GLU A O 1
ATOM 2774 N N . LEU A 1 367 ? 7.837 14.394 -4.795 1.00 97.81 367 LEU A N 1
ATOM 2775 C CA . LEU A 1 367 ? 8.373 15.659 -4.319 1.00 97.81 367 LEU A CA 1
ATOM 2776 C C . LEU A 1 367 ? 8.503 16.685 -5.456 1.00 97.81 367 LEU A C 1
ATOM 2778 O O . LEU A 1 367 ? 8.089 17.829 -5.295 1.00 97.81 367 LEU A O 1
ATOM 2782 N N . ASN A 1 368 ? 8.985 16.271 -6.632 1.00 97.75 368 ASN A N 1
ATOM 2783 C CA . ASN A 1 368 ? 9.134 17.160 -7.786 1.00 97.75 368 ASN A CA 1
ATOM 2784 C C . ASN A 1 368 ? 7.800 17.735 -8.306 1.00 97.75 368 ASN A C 1
ATOM 2786 O O . ASN A 1 368 ? 7.786 18.836 -8.848 1.00 97.75 368 ASN A O 1
ATOM 2790 N N . ALA A 1 369 ? 6.681 17.020 -8.163 1.00 95.88 369 ALA A N 1
ATOM 2791 C CA . ALA A 1 369 ? 5.367 17.500 -8.593 1.00 95.88 369 ALA A CA 1
ATOM 2792 C C . ALA A 1 369 ? 4.811 18.627 -7.703 1.00 95.88 369 ALA A C 1
ATOM 2794 O O . ALA A 1 369 ? 3.908 19.352 -8.123 1.00 95.88 369 ALA A O 1
ATOM 2795 N N . VAL A 1 370 ? 5.335 18.773 -6.481 1.00 95.50 370 VAL A N 1
ATOM 2796 C CA . VAL A 1 370 ? 4.863 19.753 -5.487 1.00 95.50 370 VAL A CA 1
ATOM 2797 C C . VAL A 1 370 ? 5.911 20.821 -5.154 1.00 95.50 370 VAL A C 1
ATOM 2799 O O . VAL A 1 370 ? 5.549 21.924 -4.756 1.00 95.50 370 VAL A O 1
ATOM 2802 N N . SER A 1 371 ? 7.191 20.495 -5.340 1.00 94.62 371 SER A N 1
ATOM 2803 C CA . SER A 1 371 ? 8.362 21.346 -5.130 1.00 94.62 371 SER A CA 1
ATOM 2804 C C . SER A 1 371 ? 9.446 20.951 -6.153 1.00 94.62 371 SER A C 1
ATOM 2806 O O . SER A 1 371 ? 10.250 20.050 -5.892 1.00 94.62 371 SER A O 1
ATOM 2808 N N . PRO A 1 372 ? 9.425 21.534 -7.370 1.00 96.12 372 PRO A N 1
ATOM 2809 C CA . PRO A 1 372 ? 10.239 21.053 -8.485 1.00 96.12 372 PRO A CA 1
ATOM 2810 C C . PRO A 1 372 ? 11.751 21.202 -8.272 1.00 96.12 372 PRO A C 1
ATOM 2812 O O . PRO A 1 372 ? 12.253 22.302 -8.048 1.00 96.12 372 PRO A O 1
ATOM 2815 N N . ASP A 1 373 ? 12.490 20.108 -8.468 1.00 97.44 373 ASP A N 1
ATOM 2816 C CA . ASP A 1 373 ? 13.949 20.111 -8.587 1.00 97.44 373 ASP A CA 1
ATOM 2817 C C . ASP A 1 373 ? 14.355 19.173 -9.729 1.00 97.44 373 ASP A C 1
ATOM 2819 O O . ASP A 1 373 ? 14.053 17.974 -9.738 1.00 97.44 373 ASP A O 1
ATOM 2823 N N . LYS A 1 374 ? 15.098 19.721 -10.697 1.00 97.69 374 LYS A N 1
ATOM 2824 C CA . LYS A 1 374 ? 15.574 18.984 -11.871 1.00 97.69 374 LYS A CA 1
ATOM 2825 C C . LYS A 1 374 ? 16.341 17.710 -11.487 1.00 97.69 374 LYS A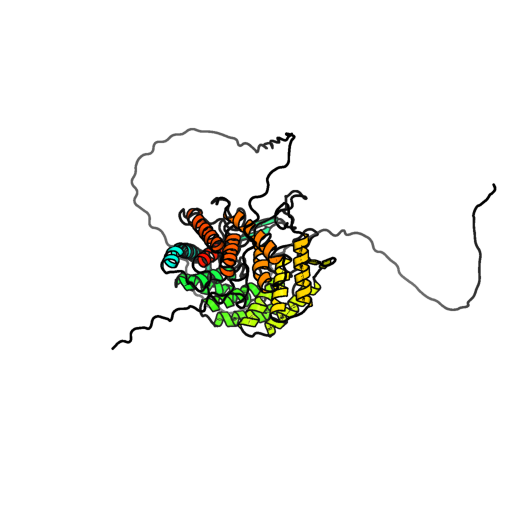 C 1
ATOM 2827 O O . LYS A 1 374 ? 16.273 16.733 -12.224 1.00 97.69 374 LYS A O 1
ATOM 2832 N N . ARG A 1 375 ? 17.027 17.683 -10.341 1.00 98.44 375 ARG A N 1
ATOM 2833 C CA . ARG A 1 375 ? 17.788 16.525 -9.846 1.00 98.44 375 ARG A CA 1
ATOM 2834 C C . ARG A 1 375 ? 16.874 15.346 -9.508 1.00 98.44 375 ARG A C 1
ATOM 2836 O O . ARG A 1 375 ? 17.204 14.217 -9.863 1.00 98.44 375 ARG A O 1
ATOM 2843 N N . TYR A 1 376 ? 15.710 15.596 -8.903 1.00 98.50 376 TYR A N 1
ATOM 2844 C CA . TYR A 1 376 ? 14.712 14.557 -8.620 1.00 98.50 376 TYR A CA 1
ATOM 2845 C C . TYR A 1 376 ? 14.113 14.011 -9.926 1.00 98.50 376 TYR A C 1
ATOM 2847 O O . TYR A 1 376 ? 14.035 12.796 -10.115 1.00 98.50 376 TYR A O 1
ATOM 2855 N N . LEU A 1 377 ? 13.777 14.901 -10.869 1.00 98.31 377 LEU A N 1
ATOM 2856 C CA . LEU A 1 377 ? 13.266 14.542 -12.197 1.00 98.31 377 LEU A CA 1
ATOM 2857 C C . LEU A 1 377 ? 14.282 13.742 -13.036 1.00 98.31 377 LEU A C 1
ATOM 2859 O O . LEU A 1 377 ? 13.924 12.734 -13.649 1.00 98.31 377 LEU A O 1
ATOM 2863 N N . ASP A 1 378 ? 15.546 14.168 -13.068 1.00 98.38 378 ASP A N 1
ATOM 2864 C CA . ASP A 1 378 ? 16.626 13.496 -13.797 1.00 98.38 378 ASP A CA 1
ATOM 2865 C C . ASP A 1 378 ? 16.906 12.103 -13.212 1.00 98.38 378 ASP A C 1
ATOM 2867 O O . ASP A 1 378 ? 17.011 11.131 -13.968 1.00 98.38 378 ASP A O 1
ATOM 2871 N N . ALA A 1 379 ? 16.971 11.991 -11.878 1.00 98.56 379 ALA A N 1
ATOM 2872 C CA . ALA A 1 379 ? 17.173 10.726 -11.177 1.00 98.56 379 ALA A CA 1
ATOM 2873 C C . ALA A 1 379 ? 16.015 9.749 -11.426 1.00 98.56 379 ALA A C 1
ATOM 2875 O O . ALA A 1 379 ? 16.259 8.606 -11.807 1.00 98.56 379 ALA A O 1
ATOM 2876 N N . ALA A 1 380 ? 14.759 10.197 -11.314 1.00 98.50 380 ALA A N 1
ATOM 2877 C CA . ALA A 1 380 ? 13.595 9.360 -11.601 1.00 98.50 380 ALA A CA 1
ATOM 2878 C C . ALA A 1 380 ? 13.509 8.942 -13.082 1.00 98.50 380 ALA A C 1
ATOM 2880 O O . ALA A 1 380 ? 13.176 7.798 -13.390 1.00 98.50 380 ALA A O 1
ATOM 2881 N N . ARG A 1 381 ? 13.886 9.814 -14.027 1.00 98.50 381 ARG A N 1
ATOM 2882 C CA . ARG A 1 381 ? 14.000 9.431 -15.447 1.00 98.50 381 ARG A CA 1
ATOM 2883 C C . ARG A 1 381 ? 15.130 8.418 -15.683 1.00 98.50 381 ARG A C 1
ATOM 2885 O O . ARG A 1 381 ? 14.978 7.534 -16.523 1.00 98.50 381 ARG A O 1
ATOM 2892 N N . GLY A 1 382 ? 16.237 8.504 -14.942 1.00 98.56 382 GLY A N 1
ATOM 2893 C CA . GLY A 1 382 ? 17.300 7.491 -14.933 1.00 98.56 382 GLY A CA 1
ATOM 2894 C C . GLY A 1 382 ? 16.868 6.152 -14.327 1.00 98.56 382 GLY A C 1
ATOM 2895 O O . GLY A 1 382 ? 17.259 5.100 -14.831 1.00 98.56 382 GLY A O 1
ATOM 2896 N N . ALA A 1 383 ? 16.009 6.197 -13.310 1.00 98.38 383 ALA A N 1
ATOM 2897 C CA . ALA A 1 383 ? 15.389 5.044 -12.664 1.00 98.38 383 ALA A CA 1
ATOM 2898 C C . ALA A 1 383 ? 14.458 4.275 -13.614 1.00 98.38 383 ALA A C 1
ATOM 2900 O O . ALA A 1 383 ? 14.571 3.059 -13.754 1.00 98.38 383 ALA A O 1
ATOM 2901 N N . LEU A 1 384 ? 13.609 4.990 -14.362 1.00 98.50 384 LEU A N 1
ATOM 2902 C CA . LEU A 1 384 ? 12.785 4.391 -15.417 1.00 98.50 384 LEU A CA 1
ATOM 2903 C C . LEU A 1 384 ? 13.650 3.714 -16.494 1.00 98.50 384 LEU A C 1
ATOM 2905 O O . LEU A 1 384 ? 13.340 2.605 -16.926 1.00 98.50 384 LEU A O 1
ATOM 2909 N N . ARG A 1 385 ? 14.769 4.333 -16.903 1.00 98.31 385 ARG A N 1
ATOM 2910 C CA . ARG A 1 385 ? 15.712 3.727 -17.864 1.00 98.31 385 ARG A CA 1
ATOM 2911 C C . ARG A 1 385 ? 16.407 2.477 -17.313 1.00 98.31 385 ARG A C 1
ATOM 2913 O O . ARG A 1 385 ? 16.578 1.525 -18.071 1.00 98.31 385 ARG A O 1
ATOM 2920 N N . TYR A 1 386 ? 16.723 2.432 -16.017 1.00 97.81 386 TYR A N 1
ATOM 2921 C CA . TYR A 1 386 ? 17.251 1.230 -15.362 1.00 97.81 386 TYR A CA 1
ATOM 2922 C C . TYR A 1 386 ? 16.269 0.051 -15.441 1.00 97.81 386 TYR A C 1
ATOM 2924 O O . TYR A 1 386 ? 16.632 -1.037 -15.888 1.00 97.81 386 TYR A O 1
ATOM 2932 N N . GLU A 1 387 ? 14.997 0.270 -15.093 1.00 96.25 387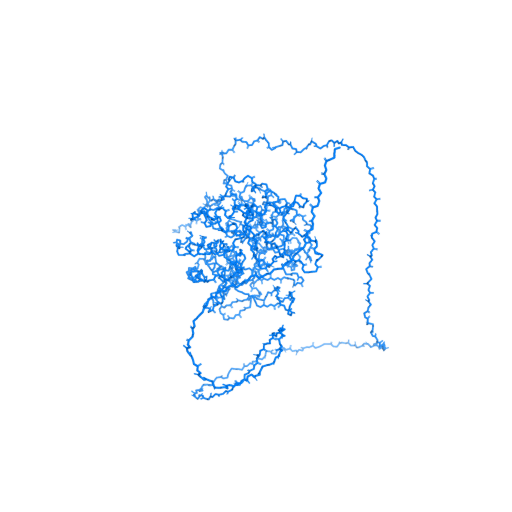 GLU A N 1
ATOM 2933 C CA . GLU A 1 387 ? 13.986 -0.793 -15.174 1.00 96.25 387 GLU A CA 1
ATOM 2934 C C . GLU A 1 387 ? 13.690 -1.218 -16.620 1.00 96.25 387 GLU A C 1
ATOM 2936 O O . GLU A 1 387 ? 13.494 -2.404 -16.882 1.00 96.25 387 GLU A O 1
ATOM 2941 N N . ARG A 1 388 ? 13.719 -0.282 -17.579 1.00 96.81 388 ARG A N 1
ATOM 2942 C CA . ARG A 1 388 ? 13.595 -0.580 -19.020 1.00 96.81 388 ARG A CA 1
ATOM 2943 C C . ARG A 1 388 ? 14.739 -1.458 -19.525 1.00 96.81 388 ARG A C 1
ATOM 2945 O O . ARG A 1 388 ? 14.480 -2.426 -20.234 1.00 96.81 388 ARG A O 1
ATOM 2952 N N . GLN A 1 389 ? 15.982 -1.177 -19.125 1.00 96.31 389 GLN A N 1
ATOM 2953 C CA . GLN A 1 389 ? 17.152 -1.989 -19.491 1.00 96.31 389 GLN A CA 1
ATOM 2954 C C . GLN A 1 389 ? 17.061 -3.435 -18.965 1.00 96.31 389 GLN A C 1
ATOM 2956 O O . GLN A 1 389 ? 17.661 -4.341 -19.545 1.00 96.31 389 GLN A O 1
ATOM 2961 N N . HIS A 1 390 ? 16.311 -3.664 -17.885 1.00 94.44 390 HIS A N 1
ATOM 2962 C CA . HIS A 1 390 ? 16.146 -4.979 -17.266 1.00 94.44 390 HIS A CA 1
ATOM 2963 C C . HIS A 1 390 ? 14.831 -5.698 -17.615 1.00 94.44 390 HIS A C 1
ATOM 2965 O O . HIS A 1 390 ? 14.605 -6.809 -17.132 1.00 94.44 390 HIS A O 1
ATOM 2971 N N . PHE A 1 391 ? 13.989 -5.133 -18.485 1.00 96.50 391 PHE A N 1
ATOM 2972 C CA . PHE A 1 391 ? 12.798 -5.815 -18.992 1.00 96.50 391 PHE A CA 1
ATOM 2973 C C . PHE A 1 391 ? 13.161 -7.041 -19.849 1.00 96.50 391 PHE A C 1
ATOM 2975 O O . PHE A 1 391 ? 13.983 -6.953 -20.763 1.00 96.50 391 PHE A O 1
ATOM 2982 N N . ASN A 1 392 ? 12.522 -8.189 -19.599 1.00 96.25 392 ASN A N 1
ATOM 2983 C CA . ASN A 1 392 ? 12.732 -9.402 -20.386 1.00 96.25 392 ASN A CA 1
ATOM 2984 C C . ASN A 1 392 ? 11.572 -9.622 -21.368 1.00 96.25 392 ASN A C 1
ATOM 2986 O O . ASN A 1 392 ? 10.490 -10.069 -20.987 1.00 96.25 392 ASN A O 1
ATOM 2990 N N . ALA A 1 393 ? 11.828 -9.369 -22.654 1.00 95.19 393 ALA A N 1
ATOM 2991 C CA . ALA A 1 393 ? 10.836 -9.498 -23.721 1.00 95.19 393 ALA A CA 1
ATOM 2992 C C . ALA A 1 393 ? 10.354 -10.942 -23.987 1.00 95.19 393 ALA A C 1
ATOM 2994 O O . ALA A 1 393 ? 9.267 -11.115 -24.528 1.00 95.19 393 ALA A O 1
ATOM 2995 N N . LEU A 1 394 ? 11.115 -11.977 -23.600 1.00 94.56 394 LEU A N 1
ATOM 2996 C CA . LEU A 1 394 ? 10.678 -13.379 -23.724 1.00 94.56 394 LEU A CA 1
ATOM 2997 C C . LEU A 1 394 ? 9.706 -13.777 -22.604 1.00 94.56 394 LEU A C 1
ATOM 2999 O O . LEU A 1 394 ? 8.808 -14.581 -22.828 1.00 94.56 394 LEU A O 1
ATOM 3003 N N . GLN A 1 395 ? 9.882 -13.205 -21.410 1.00 94.75 395 GLN A N 1
ATOM 3004 C CA . GLN A 1 395 ? 9.022 -13.435 -20.240 1.00 94.75 395 GLN A CA 1
ATOM 3005 C C . GLN A 1 395 ? 7.878 -12.411 -20.127 1.00 94.75 395 GLN A C 1
ATOM 3007 O O . GLN A 1 395 ? 6.992 -12.561 -19.287 1.00 94.75 395 GLN A O 1
ATOM 3012 N N . ASN A 1 396 ? 7.912 -11.355 -20.950 1.00 95.31 396 ASN A N 1
ATOM 3013 C CA . ASN A 1 396 ? 7.021 -10.195 -20.897 1.00 95.31 396 ASN A CA 1
ATOM 3014 C C . ASN A 1 396 ? 6.890 -9.611 -19.472 1.00 95.31 396 ASN A C 1
ATOM 3016 O O . ASN A 1 396 ? 5.796 -9.291 -19.004 1.00 95.31 396 ASN A O 1
ATOM 3020 N N . ASN A 1 397 ? 8.004 -9.557 -18.734 1.00 96.19 397 ASN A N 1
ATOM 3021 C CA . ASN A 1 397 ? 8.038 -9.160 -17.326 1.00 96.19 397 ASN A CA 1
ATOM 3022 C C . ASN A 1 397 ? 9.454 -8.715 -16.905 1.00 96.19 397 ASN A C 1
ATOM 3024 O O . ASN A 1 397 ? 10.433 -8.916 -17.629 1.00 96.19 397 ASN A O 1
ATOM 3028 N N . TRP A 1 398 ? 9.564 -8.145 -15.709 1.00 94.88 398 TRP A N 1
ATOM 3029 C CA . TRP A 1 398 ? 10.824 -7.785 -15.061 1.00 94.88 398 TRP A CA 1
ATOM 3030 C C . TRP A 1 398 ? 11.293 -8.895 -14.106 1.00 94.88 398 TRP A C 1
ATOM 3032 O O . TRP A 1 398 ? 10.453 -9.537 -13.468 1.00 94.88 398 TRP A O 1
ATOM 3042 N N . PRO A 1 399 ? 12.611 -9.139 -14.005 1.00 93.06 399 PRO A N 1
ATOM 3043 C CA . PRO A 1 399 ? 13.174 -10.136 -13.103 1.00 93.06 399 PRO A CA 1
ATOM 3044 C C . PRO A 1 399 ? 13.172 -9.664 -11.644 1.00 93.06 399 PRO A C 1
ATOM 3046 O O . PRO A 1 399 ? 13.323 -8.476 -11.360 1.00 93.06 399 PRO A O 1
ATOM 3049 N N . ASP A 1 400 ? 13.098 -10.611 -10.714 1.00 90.00 400 ASP A N 1
ATOM 3050 C CA . ASP A 1 400 ? 13.511 -10.397 -9.326 1.00 90.00 400 ASP A CA 1
ATOM 3051 C C . ASP A 1 400 ? 15.011 -10.721 -9.175 1.00 90.00 400 ASP A C 1
ATOM 3053 O O . ASP A 1 400 ? 15.481 -11.747 -9.671 1.00 90.00 400 ASP A O 1
ATOM 3057 N N . TYR A 1 401 ? 15.763 -9.839 -8.509 1.00 86.81 401 TYR A N 1
ATOM 3058 C CA . TYR A 1 401 ? 17.210 -9.973 -8.260 1.00 86.81 401 TYR A CA 1
ATOM 3059 C C . TYR A 1 401 ? 17.550 -10.303 -6.795 1.00 86.81 401 TYR A C 1
ATOM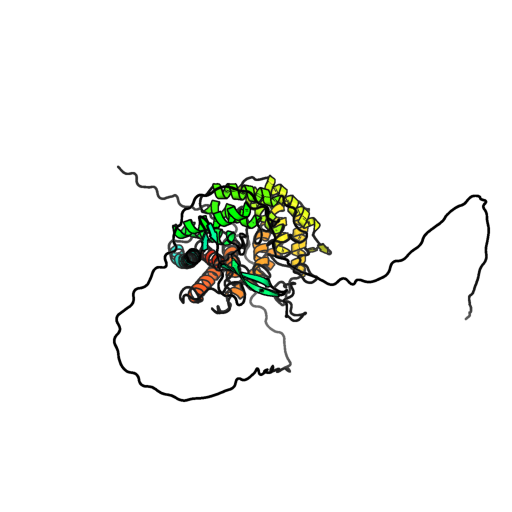 3061 O O . TYR A 1 401 ? 18.713 -10.240 -6.390 1.00 86.81 401 TYR A O 1
ATOM 3069 N N . ARG A 1 402 ? 16.549 -10.667 -5.988 1.00 80.06 402 ARG A N 1
ATOM 3070 C CA . ARG A 1 402 ? 16.760 -11.298 -4.680 1.00 80.06 402 ARG A CA 1
ATOM 3071 C C . ARG A 1 402 ? 17.119 -12.772 -4.867 1.00 80.06 402 ARG A C 1
ATOM 3073 O O . ARG A 1 402 ? 16.486 -13.462 -5.667 1.00 80.06 402 ARG A O 1
ATOM 3080 N N . ALA A 1 403 ? 18.061 -13.286 -4.079 1.00 59.25 403 ALA A N 1
ATOM 3081 C CA . ALA A 1 403 ? 18.282 -14.726 -4.015 1.00 59.25 403 ALA A CA 1
ATOM 3082 C C . ALA A 1 403 ? 17.083 -15.439 -3.382 1.00 59.25 403 ALA A C 1
ATOM 3084 O O . ALA A 1 403 ? 16.760 -15.246 -2.209 1.00 59.25 403 ALA A O 1
ATOM 3085 N N . LEU A 1 404 ? 16.463 -16.333 -4.148 1.00 53.72 404 LEU A N 1
ATOM 3086 C CA . LEU A 1 404 ? 15.588 -17.358 -3.599 1.00 53.72 404 LEU A CA 1
ATOM 3087 C C . LEU A 1 404 ? 16.476 -18.415 -2.928 1.00 53.72 404 LEU A C 1
ATOM 3089 O O . LEU A 1 404 ? 17.097 -19.229 -3.609 1.00 53.72 404 LEU A O 1
ATOM 3093 N N . HIS A 1 405 ? 16.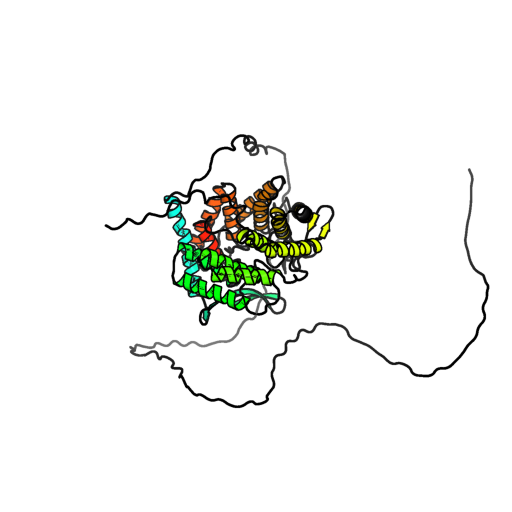568 -18.397 -1.595 1.00 45.22 405 HIS A N 1
ATOM 3094 C CA . HIS A 1 405 ? 17.353 -19.381 -0.844 1.00 45.22 405 HIS A CA 1
ATOM 3095 C C . HIS A 1 405 ? 16.927 -20.817 -1.203 1.00 45.22 405 HIS A C 1
ATOM 3097 O O . HIS A 1 405 ? 15.816 -21.238 -0.887 1.00 45.22 405 HIS A O 1
ATOM 3103 N N . GLY A 1 406 ? 17.825 -21.570 -1.847 1.00 42.97 406 GLY A N 1
ATOM 3104 C CA . GLY A 1 406 ? 17.577 -22.942 -2.304 1.00 42.97 406 GLY A CA 1
ATOM 3105 C C . GLY A 1 406 ? 17.154 -23.084 -3.773 1.00 42.97 406 GLY A C 1
ATOM 3106 O O . GLY A 1 406 ? 17.023 -24.214 -4.240 1.00 42.97 406 GLY A O 1
ATOM 3107 N N . ALA A 1 407 ? 16.981 -21.989 -4.518 1.00 48.62 407 ALA A N 1
ATOM 3108 C CA . ALA A 1 407 ? 16.854 -22.049 -5.973 1.00 48.62 407 ALA A CA 1
ATOM 3109 C C . ALA A 1 407 ? 18.225 -22.281 -6.650 1.00 48.62 407 ALA A C 1
ATOM 3111 O O . ALA A 1 407 ? 19.259 -21.897 -6.092 1.00 48.62 407 ALA A O 1
ATOM 3112 N N . PRO A 1 408 ? 18.259 -22.866 -7.862 1.00 47.97 408 PRO A N 1
ATOM 3113 C CA . PRO A 1 408 ? 19.442 -22.848 -8.720 1.00 47.97 408 PRO A CA 1
ATOM 3114 C C . PRO A 1 408 ? 19.933 -21.415 -8.982 1.00 47.97 408 PRO A C 1
ATOM 3116 O O . PRO A 1 408 ? 19.130 -20.495 -9.140 1.00 47.97 408 PRO A O 1
ATOM 3119 N N . HIS A 1 409 ? 21.255 -21.225 -9.042 1.00 47.97 409 HIS A N 1
ATOM 3120 C CA . HIS A 1 409 ? 21.912 -19.904 -9.107 1.00 47.97 409 HIS A CA 1
ATOM 3121 C C . HIS A 1 409 ? 21.612 -19.116 -10.409 1.00 47.97 409 HIS A C 1
ATOM 3123 O O . HIS A 1 409 ? 21.934 -17.934 -10.530 1.00 47.97 409 HIS A O 1
ATOM 3129 N N . ASP A 1 410 ? 20.995 -19.782 -11.380 1.00 53.53 410 ASP A N 1
ATOM 3130 C CA . ASP A 1 410 ? 20.584 -19.332 -12.707 1.00 53.53 410 ASP A CA 1
ATOM 3131 C C . ASP A 1 410 ? 19.053 -19.164 -12.863 1.00 53.53 410 ASP A C 1
ATOM 3133 O O . ASP A 1 410 ? 18.593 -18.542 -13.827 1.00 53.53 410 ASP A O 1
ATOM 3137 N N . ALA A 1 411 ? 18.248 -19.636 -11.902 1.00 63.16 411 ALA A N 1
ATOM 3138 C CA . ALA A 1 411 ? 16.782 -19.613 -11.942 1.00 63.16 411 ALA A CA 1
ATOM 3139 C C . ALA A 1 411 ? 16.185 -18.221 -11.629 1.00 63.16 411 ALA A C 1
ATOM 3141 O O . ALA A 1 411 ? 15.547 -17.998 -10.600 1.00 63.16 411 ALA A O 1
ATOM 3142 N N . THR A 1 412 ? 16.373 -17.268 -12.547 1.00 79.69 412 THR A N 1
ATOM 3143 C CA . THR A 1 412 ? 15.800 -15.912 -12.447 1.00 79.69 412 THR A CA 1
ATOM 3144 C C . THR A 1 412 ? 14.268 -15.965 -12.445 1.00 79.69 412 THR A C 1
ATOM 3146 O O . THR A 1 412 ? 13.664 -16.442 -13.408 1.00 79.69 412 THR A O 1
ATOM 3149 N N . SER A 1 413 ? 13.628 -15.447 -11.392 1.00 89.00 413 SER A N 1
ATOM 3150 C CA . SER A 1 413 ? 12.162 -15.443 -11.266 1.00 89.00 413 SER A CA 1
ATOM 3151 C C . SER A 1 413 ? 11.520 -14.160 -11.809 1.00 89.00 413 SER A C 1
ATOM 3153 O O . SER A 1 413 ? 12.144 -13.100 -11.831 1.00 89.00 413 SER A O 1
ATOM 3155 N N . PHE A 1 414 ? 10.261 -14.261 -12.248 1.00 92.81 414 PHE A N 1
ATOM 3156 C CA . PHE A 1 414 ? 9.498 -13.179 -12.887 1.00 92.81 414 PHE A CA 1
ATOM 3157 C C . PHE A 1 414 ? 8.107 -13.029 -12.232 1.00 92.81 414 PHE A C 1
ATOM 3159 O O . PHE A 1 414 ? 7.101 -13.425 -12.829 1.00 92.81 414 PHE A O 1
ATOM 3166 N N . PRO A 1 415 ? 8.028 -12.512 -10.989 1.00 93.12 415 PRO A N 1
ATOM 3167 C CA . PRO A 1 415 ? 6.793 -12.478 -10.200 1.00 93.12 415 PRO A CA 1
ATOM 3168 C C . PRO A 1 415 ? 5.724 -11.492 -10.716 1.00 93.12 415 PRO A C 1
ATOM 3170 O O . PRO A 1 415 ? 5.984 -10.596 -11.527 1.00 93.12 415 PRO A O 1
ATOM 3173 N N . ILE A 1 416 ? 4.495 -11.665 -10.219 1.00 95.81 416 ILE A N 1
ATOM 3174 C CA . ILE A 1 416 ? 3.313 -10.834 -10.513 1.00 95.81 416 ILE A CA 1
ATOM 3175 C C . ILE A 1 416 ? 2.685 -10.404 -9.174 1.00 95.81 416 ILE A C 1
ATOM 3177 O O . ILE A 1 416 ? 1.607 -10.851 -8.794 1.00 95.81 416 ILE A O 1
ATOM 3181 N N . ALA A 1 417 ? 3.424 -9.595 -8.412 1.00 96.00 417 ALA A N 1
ATOM 3182 C CA . ALA A 1 417 ? 3.054 -9.138 -7.074 1.00 96.00 417 ALA A CA 1
ATOM 3183 C C . ALA A 1 417 ? 3.264 -7.621 -6.916 1.00 96.00 417 ALA A C 1
ATOM 3185 O O . ALA A 1 417 ? 3.946 -6.984 -7.727 1.00 96.00 417 ALA A O 1
ATOM 3186 N N . TRP A 1 418 ? 2.663 -7.034 -5.875 1.00 96.88 418 TRP A N 1
ATOM 3187 C CA . TRP A 1 418 ? 2.841 -5.619 -5.534 1.00 96.88 418 TRP A CA 1
ATOM 3188 C C . TRP A 1 418 ? 4.265 -5.343 -5.044 1.00 96.88 418 TRP A C 1
ATOM 3190 O O . TRP A 1 418 ? 4.897 -4.380 -5.478 1.00 96.88 418 TRP A O 1
ATOM 3200 N N . CYS A 1 419 ? 4.803 -6.204 -4.176 1.00 92.69 419 CYS A N 1
ATOM 3201 C CA . CYS A 1 419 ? 6.127 -5.978 -3.604 1.00 92.69 419 CYS A CA 1
ATOM 3202 C C . CYS A 1 419 ? 7.250 -6.109 -4.641 1.00 92.69 419 CYS A C 1
ATOM 3204 O O . CYS A 1 419 ? 8.122 -5.241 -4.721 1.00 92.69 419 CYS A O 1
ATOM 3206 N N . HIS A 1 420 ? 7.198 -7.171 -5.448 1.00 86.38 420 HIS A N 1
ATOM 3207 C CA . HIS A 1 420 ? 8.192 -7.512 -6.460 1.00 86.38 420 HIS A CA 1
ATOM 3208 C C . HIS A 1 420 ? 7.491 -8.028 -7.722 1.00 86.38 420 HIS A C 1
ATOM 3210 O O . HIS A 1 420 ? 6.669 -8.941 -7.652 1.00 86.38 420 HIS A O 1
ATOM 3216 N N . GLY A 1 421 ? 7.839 -7.474 -8.885 1.00 90.25 421 GLY A N 1
ATOM 3217 C CA . GLY A 1 421 ? 7.281 -7.881 -10.177 1.00 90.25 421 GLY A CA 1
ATOM 3218 C C . GLY A 1 421 ? 6.308 -6.880 -10.801 1.00 90.25 421 GLY A C 1
ATOM 3219 O O . GLY A 1 421 ? 6.217 -5.718 -10.398 1.00 90.25 421 GLY A O 1
ATOM 3220 N N . SER A 1 422 ? 5.607 -7.333 -11.843 1.00 96.69 422 SER A N 1
ATOM 3221 C CA . SER A 1 422 ? 4.880 -6.437 -12.758 1.00 96.69 422 SER A CA 1
ATOM 3222 C C . SER A 1 422 ? 3.712 -5.671 -12.138 1.00 96.69 422 SER A C 1
ATOM 3224 O O . SER A 1 422 ? 3.468 -4.556 -12.581 1.00 96.69 422 SER A O 1
ATOM 3226 N N . THR A 1 423 ? 3.016 -6.190 -11.124 1.00 96.94 423 THR A N 1
ATOM 3227 C CA . THR A 1 423 ? 1.874 -5.481 -10.512 1.00 96.94 423 THR A CA 1
ATOM 3228 C C . THR A 1 423 ? 2.331 -4.218 -9.775 1.00 96.94 423 THR A C 1
ATOM 3230 O O . THR A 1 423 ? 1.773 -3.144 -9.992 1.00 96.94 423 THR A O 1
ATOM 3233 N N . GLY A 1 424 ? 3.408 -4.299 -8.983 1.00 97.06 424 GLY A N 1
ATOM 3234 C CA . GLY A 1 424 ? 4.025 -3.124 -8.355 1.00 97.06 424 GLY A CA 1
ATOM 3235 C C . GLY A 1 424 ? 4.582 -2.122 -9.372 1.00 97.06 424 GLY A C 1
ATOM 3236 O O . GLY A 1 424 ? 4.379 -0.914 -9.242 1.00 97.06 424 GLY A O 1
ATOM 3237 N N . ILE A 1 425 ? 5.237 -2.612 -10.431 1.00 97.00 425 ILE A N 1
ATOM 3238 C CA . ILE A 1 425 ? 5.723 -1.752 -11.523 1.00 97.00 425 ILE A CA 1
ATOM 3239 C C . ILE A 1 425 ? 4.540 -1.053 -12.209 1.00 97.00 425 ILE A C 1
ATOM 3241 O O . ILE A 1 425 ? 4.572 0.167 -12.364 1.00 97.00 425 ILE A O 1
ATOM 3245 N N . GLY A 1 426 ? 3.464 -1.776 -12.524 1.00 97.00 426 GLY A N 1
ATOM 3246 C CA . GLY A 1 426 ? 2.229 -1.241 -13.102 1.00 97.00 426 GLY A CA 1
ATOM 3247 C C . GLY A 1 426 ? 1.592 -0.146 -12.252 1.00 97.00 426 GLY A C 1
ATOM 3248 O O . GLY A 1 426 ? 1.273 0.916 -12.777 1.00 97.00 426 GLY A O 1
ATOM 3249 N N . LEU A 1 427 ? 1.494 -0.345 -10.935 1.00 96.56 427 LEU A N 1
ATOM 3250 C CA . LEU A 1 427 ? 1.013 0.678 -9.998 1.00 96.56 427 LEU A CA 1
ATOM 3251 C C . LEU A 1 427 ? 1.896 1.936 -10.004 1.00 96.56 427 LEU A C 1
ATOM 3253 O O . LEU A 1 427 ? 1.369 3.047 -10.027 1.00 96.56 427 LEU A O 1
ATOM 3257 N N . SER A 1 428 ? 3.226 1.792 -10.086 1.00 96.38 428 SER A N 1
ATOM 3258 C CA . SER A 1 428 ? 4.104 2.957 -10.278 1.00 96.38 428 SER A CA 1
ATOM 3259 C C . SER A 1 428 ? 3.826 3.663 -11.612 1.00 96.38 428 SER A C 1
ATOM 3261 O O . SER A 1 428 ? 3.718 4.885 -11.648 1.00 96.38 428 SER A O 1
ATOM 3263 N N . ARG A 1 429 ? 3.641 2.917 -12.714 1.00 96.62 429 ARG A N 1
ATOM 3264 C CA . ARG A 1 429 ? 3.406 3.483 -14.054 1.00 96.62 429 ARG A CA 1
ATOM 3265 C C . ARG A 1 429 ? 2.051 4.167 -14.176 1.00 96.62 429 ARG A C 1
ATOM 3267 O O . ARG A 1 429 ? 1.966 5.205 -14.824 1.00 96.62 429 ARG A O 1
ATOM 3274 N N . LEU A 1 430 ? 1.036 3.645 -13.494 1.00 94.06 430 LEU A N 1
ATOM 3275 C CA . LEU A 1 430 ? -0.301 4.224 -13.396 1.00 94.06 430 LEU A CA 1
ATOM 3276 C C . LEU A 1 430 ? -0.252 5.678 -12.899 1.00 94.06 430 LEU A C 1
ATOM 3278 O O . LEU A 1 430 ? -0.827 6.562 -13.532 1.00 94.06 430 LEU A O 1
ATOM 3282 N N . ARG A 1 431 ? 0.504 5.948 -11.826 1.00 94.00 431 ARG A N 1
ATOM 3283 C CA . ARG A 1 431 ? 0.706 7.314 -11.317 1.00 94.00 431 ARG A CA 1
ATOM 3284 C C . ARG A 1 431 ? 1.757 8.095 -12.099 1.00 94.00 431 ARG A C 1
ATOM 3286 O O . ARG A 1 431 ? 1.519 9.251 -12.437 1.00 94.00 431 ARG A O 1
ATOM 3293 N N . ILE A 1 432 ? 2.887 7.484 -12.457 1.00 95.44 432 ILE A N 1
ATOM 3294 C CA . ILE A 1 432 ? 3.952 8.165 -13.212 1.00 95.44 432 ILE A CA 1
ATOM 3295 C C . ILE A 1 432 ? 3.441 8.643 -14.585 1.00 95.44 432 ILE A C 1
ATOM 3297 O O . ILE A 1 432 ? 3.896 9.679 -15.059 1.00 95.44 432 ILE A O 1
ATOM 3301 N N . ARG A 1 433 ? 2.411 8.014 -15.177 1.00 94.69 433 ARG A N 1
ATOM 3302 C CA . ARG A 1 433 ? 1.720 8.529 -16.376 1.00 94.69 433 ARG A CA 1
ATOM 3303 C C . ARG A 1 433 ? 1.035 9.886 -16.163 1.00 94.69 433 ARG A C 1
ATOM 3305 O O . ARG A 1 433 ? 0.881 10.630 -17.131 1.00 94.69 433 ARG A O 1
ATOM 3312 N N . GLN A 1 434 ? 0.612 10.211 -14.943 1.00 92.62 434 GLN A N 1
ATOM 3313 C CA . GLN A 1 434 ? 0.059 11.526 -14.596 1.00 92.62 434 GLN A CA 1
ATOM 3314 C C . GLN A 1 434 ? 1.176 12.563 -14.373 1.00 92.62 434 GLN A C 1
ATOM 3316 O O . GLN A 1 434 ? 1.008 13.723 -14.733 1.00 92.62 434 GLN A O 1
ATOM 3321 N N . LEU A 1 435 ? 2.320 12.142 -13.818 1.00 94.44 435 LEU A N 1
ATOM 3322 C CA . LEU A 1 435 ? 3.455 13.018 -13.482 1.00 94.44 435 LEU A CA 1
ATOM 3323 C C . LEU A 1 435 ? 4.398 13.294 -14.669 1.00 94.44 435 LEU A C 1
ATOM 3325 O O . LEU A 1 435 ? 5.040 14.339 -14.724 1.00 94.44 435 LEU A O 1
ATOM 3329 N N . LEU A 1 436 ? 4.497 12.352 -15.610 1.00 95.62 436 LEU A N 1
ATOM 3330 C CA . LEU A 1 436 ? 5.329 12.401 -16.815 1.00 95.62 436 LEU A CA 1
ATOM 3331 C C . LEU A 1 436 ? 4.481 12.047 -18.053 1.00 95.62 436 LEU A C 1
ATOM 3333 O O . LEU A 1 436 ? 4.665 10.978 -18.639 1.00 95.62 436 LEU A O 1
ATOM 3337 N N . PRO A 1 437 ? 3.533 12.909 -18.468 1.00 93.75 437 PRO A N 1
ATOM 3338 C CA . PRO A 1 437 ? 2.599 12.590 -19.549 1.00 93.75 437 PRO A CA 1
ATOM 3339 C C . PRO A 1 437 ? 3.268 12.371 -20.916 1.00 93.75 437 PRO A C 1
ATOM 3341 O O . PRO A 1 437 ? 2.695 11.675 -21.755 1.00 93.75 437 PRO A O 1
ATOM 3344 N N . ASP A 1 438 ? 4.468 12.925 -21.117 1.00 94.25 438 ASP A N 1
ATOM 3345 C CA . ASP A 1 438 ? 5.197 12.927 -22.392 1.00 94.25 438 ASP A CA 1
ATOM 3346 C C . ASP A 1 438 ? 6.119 11.713 -22.610 1.00 94.25 438 ASP A C 1
ATOM 3348 O O . ASP A 1 438 ? 6.704 11.582 -23.684 1.00 94.25 438 ASP A O 1
ATOM 3352 N N . ASP A 1 439 ? 6.308 10.834 -21.616 1.00 96.62 439 ASP A N 1
ATOM 3353 C CA . ASP A 1 439 ? 7.161 9.647 -21.776 1.00 96.62 439 ASP A CA 1
ATOM 3354 C C . ASP A 1 439 ? 6.378 8.521 -22.491 1.00 96.62 439 ASP A C 1
ATOM 3356 O O . ASP A 1 439 ? 5.437 7.950 -21.925 1.00 96.62 439 ASP A O 1
ATOM 3360 N N . PRO A 1 440 ? 6.754 8.160 -23.736 1.00 96.19 440 PRO A N 1
ATOM 3361 C CA . PRO A 1 440 ? 5.951 7.285 -24.586 1.00 96.19 440 PRO A CA 1
ATOM 3362 C C . PRO A 1 440 ? 6.065 5.798 -24.221 1.00 96.19 440 PRO A C 1
ATOM 3364 O O . PRO A 1 440 ? 5.440 4.968 -24.878 1.00 96.19 440 PRO A O 1
ATOM 3367 N N . GLN A 1 441 ? 6.891 5.423 -23.239 1.00 97.31 441 GLN A N 1
ATOM 3368 C CA . GLN A 1 441 ? 7.069 4.025 -22.831 1.00 97.31 441 GLN A CA 1
ATOM 3369 C C . GLN A 1 441 ? 6.176 3.640 -21.643 1.00 97.31 441 GLN A C 1
ATOM 3371 O O . GLN A 1 441 ? 5.860 2.463 -21.489 1.00 97.31 441 GLN A O 1
ATOM 3376 N N . ILE A 1 442 ? 5.683 4.611 -20.860 1.00 97.31 442 ILE A N 1
ATOM 3377 C CA . ILE A 1 442 ? 4.873 4.333 -19.661 1.00 97.31 442 ILE A CA 1
ATOM 3378 C C . ILE A 1 442 ? 3.597 3.542 -19.993 1.00 97.31 442 ILE A C 1
ATOM 3380 O O . ILE A 1 442 ? 3.256 2.619 -19.259 1.00 97.31 442 ILE A O 1
ATOM 3384 N N . LEU A 1 443 ? 2.896 3.879 -21.083 1.00 95.81 443 LEU A N 1
ATOM 3385 C CA . LEU A 1 443 ? 1.665 3.175 -21.470 1.00 95.81 443 LEU A CA 1
ATOM 3386 C C . LEU A 1 443 ? 1.940 1.720 -21.915 1.00 95.81 443 LEU A C 1
ATOM 3388 O O . LEU A 1 443 ? 1.341 0.831 -21.318 1.00 95.81 443 LEU A O 1
ATOM 3392 N N . PRO A 1 444 ? 2.895 1.429 -22.825 1.00 97.19 444 PRO A N 1
ATOM 3393 C CA . PRO A 1 444 ? 3.331 0.053 -23.095 1.00 97.19 444 PRO A CA 1
ATOM 3394 C C . PRO A 1 444 ? 3.768 -0.743 -21.852 1.00 97.19 444 PRO A C 1
ATOM 3396 O O . PRO A 1 444 ? 3.425 -1.916 -21.722 1.00 97.19 444 PRO A O 1
ATOM 3399 N N . GLU A 1 445 ? 4.502 -0.125 -20.919 1.00 97.88 445 GLU A N 1
ATOM 3400 C CA . GLU A 1 445 ? 4.904 -0.769 -19.657 1.00 97.88 445 GLU A CA 1
ATOM 3401 C C . GLU A 1 445 ? 3.693 -1.091 -18.760 1.00 97.88 445 GLU A C 1
ATOM 3403 O O . GLU A 1 445 ? 3.652 -2.141 -18.113 1.00 97.88 445 GLU A O 1
ATOM 3408 N N . LEU A 1 446 ? 2.692 -0.207 -18.743 1.00 96.31 446 LEU A N 1
ATOM 3409 C CA . LEU A 1 446 ? 1.442 -0.388 -18.012 1.00 96.31 446 LEU A CA 1
ATOM 3410 C C . LEU A 1 446 ? 0.560 -1.480 -18.641 1.00 96.31 446 LEU A C 1
ATOM 3412 O O . LEU A 1 446 ? 0.038 -2.316 -17.909 1.00 96.31 446 LEU A O 1
ATOM 3416 N N . ASP A 1 447 ? 0.444 -1.534 -19.972 1.00 96.31 447 ASP A N 1
ATOM 3417 C CA . ASP A 1 447 ? -0.286 -2.588 -20.694 1.00 96.31 447 ASP A CA 1
ATOM 3418 C C . ASP A 1 447 ? 0.308 -3.982 -20.419 1.00 96.31 447 ASP A C 1
ATOM 3420 O O . ASP A 1 447 ? -0.427 -4.949 -20.199 1.00 96.31 447 ASP A O 1
ATOM 3424 N N . VAL A 1 448 ? 1.641 -4.089 -20.351 1.00 97.69 448 VAL A N 1
ATOM 3425 C CA . VAL A 1 448 ? 2.340 -5.320 -19.943 1.00 97.69 448 VAL A CA 1
ATOM 3426 C C . VAL A 1 448 ? 1.981 -5.721 -18.509 1.00 97.69 448 VAL A C 1
ATOM 3428 O O . VAL A 1 448 ? 1.694 -6.894 -18.250 1.00 97.69 448 VAL A O 1
ATOM 3431 N N . ALA A 1 449 ? 1.952 -4.765 -17.577 1.00 97.62 449 ALA A N 1
ATOM 3432 C CA . ALA A 1 449 ? 1.542 -5.030 -16.202 1.00 97.62 449 ALA A CA 1
ATOM 3433 C C . ALA A 1 449 ? 0.069 -5.463 -16.105 1.00 97.62 449 ALA A C 1
ATOM 3435 O O . ALA A 1 449 ? -0.231 -6.430 -15.405 1.00 97.62 449 ALA A O 1
ATOM 3436 N N . ILE A 1 450 ? -0.835 -4.813 -16.845 1.00 97.44 450 ILE A N 1
ATOM 3437 C CA . ILE A 1 450 ? -2.261 -5.167 -16.934 1.00 97.44 450 ILE A CA 1
ATOM 3438 C C . ILE A 1 450 ? -2.423 -6.601 -17.457 1.00 97.44 450 ILE A C 1
ATOM 3440 O O . ILE A 1 450 ? -3.110 -7.409 -16.834 1.00 97.44 450 ILE A O 1
ATOM 3444 N N . ALA A 1 451 ? -1.743 -6.960 -18.550 1.00 96.94 451 ALA A N 1
ATOM 3445 C CA . ALA A 1 451 ? -1.794 -8.309 -19.116 1.00 96.94 451 ALA A CA 1
ATOM 3446 C C . ALA A 1 451 ? -1.260 -9.384 -18.147 1.00 96.94 451 ALA A C 1
ATOM 3448 O O . ALA A 1 451 ? -1.802 -10.492 -18.078 1.00 96.94 451 ALA A O 1
ATOM 3449 N N . ASN A 1 452 ? -0.221 -9.066 -17.369 1.00 97.62 452 ASN A N 1
ATOM 3450 C CA . ASN A 1 452 ? 0.305 -9.963 -16.340 1.00 97.62 452 ASN A CA 1
ATOM 3451 C C . ASN A 1 452 ? -0.658 -10.102 -15.147 1.00 97.62 452 ASN A C 1
ATOM 3453 O O . ASN A 1 452 ? -0.910 -11.226 -14.714 1.00 97.62 452 ASN A O 1
ATOM 3457 N N . ALA A 1 453 ? -1.256 -9.009 -14.669 1.00 97.69 453 ALA A N 1
ATOM 3458 C CA . ALA A 1 453 ? -2.257 -9.039 -13.604 1.00 97.69 453 ALA A CA 1
ATOM 3459 C C . ALA A 1 453 ? -3.512 -9.833 -14.011 1.00 97.69 453 ALA A C 1
ATOM 3461 O O . ALA A 1 453 ? -3.958 -10.691 -13.252 1.00 97.69 453 ALA A O 1
ATOM 3462 N N . ILE A 1 454 ? -4.020 -9.639 -15.238 1.00 96.81 454 ILE A N 1
ATOM 3463 C CA . ILE A 1 454 ? -5.136 -10.422 -15.801 1.00 96.81 454 ILE A CA 1
ATOM 3464 C C . ILE A 1 454 ? -4.784 -11.917 -15.843 1.00 96.81 454 ILE A C 1
ATOM 3466 O O . ILE A 1 454 ? -5.607 -12.752 -15.471 1.00 96.81 454 ILE A O 1
ATOM 3470 N N . ARG A 1 455 ? -3.552 -12.276 -16.239 1.00 95.19 455 ARG A N 1
ATOM 3471 C CA . ARG A 1 455 ? -3.079 -13.672 -16.208 1.00 95.19 455 ARG A CA 1
ATOM 3472 C C . ARG A 1 455 ? -3.060 -14.250 -14.788 1.00 95.19 455 ARG A C 1
ATOM 3474 O O . ARG A 1 455 ? -3.398 -15.418 -14.631 1.00 95.19 455 ARG A O 1
ATOM 3481 N N . ALA A 1 456 ? -2.679 -13.464 -13.782 1.00 95.06 456 ALA A N 1
ATOM 3482 C CA . ALA A 1 456 ? -2.636 -13.916 -12.392 1.00 95.06 456 ALA A CA 1
ATOM 3483 C C . ALA A 1 456 ? -4.037 -14.161 -11.805 1.00 95.06 456 ALA A C 1
ATOM 3485 O O . ALA A 1 456 ? -4.257 -15.201 -11.192 1.00 95.06 456 ALA A O 1
ATOM 3486 N N . ILE A 1 457 ? -4.996 -13.251 -12.022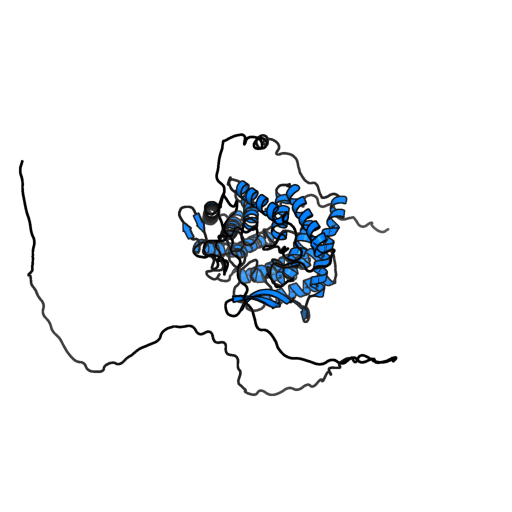 1.00 96.06 457 ILE A N 1
ATOM 3487 C CA . ILE A 1 457 ? -6.348 -13.382 -11.442 1.00 96.06 457 ILE A CA 1
ATOM 3488 C C . ILE A 1 457 ? -7.254 -14.371 -12.194 1.00 96.06 457 ILE A C 1
ATOM 3490 O O . ILE A 1 457 ? -8.224 -14.856 -11.622 1.00 96.06 457 ILE A O 1
ATOM 3494 N N . ASN A 1 458 ? -6.933 -14.696 -13.452 1.00 94.62 458 ASN A N 1
ATOM 3495 C CA . ASN A 1 458 ? -7.620 -15.736 -14.229 1.00 94.62 458 ASN A CA 1
ATOM 3496 C C . ASN A 1 458 ? -7.056 -17.152 -13.984 1.00 94.62 458 ASN A C 1
ATOM 3498 O O . ASN A 1 458 ? -7.533 -18.111 -14.595 1.00 94.62 458 ASN A O 1
ATOM 3502 N N . ALA A 1 459 ? -6.031 -17.308 -13.139 1.00 93.06 459 ALA A N 1
ATOM 3503 C CA . ALA A 1 459 ? -5.557 -18.626 -12.728 1.00 93.06 459 ALA A CA 1
ATOM 3504 C C . ALA A 1 459 ? -6.606 -19.321 -11.830 1.00 93.06 459 ALA A C 1
ATOM 3506 O O . ALA A 1 459 ? -7.276 -18.639 -11.051 1.00 93.06 459 ALA A O 1
ATOM 3507 N N . PRO A 1 460 ? -6.762 -20.659 -11.891 1.00 92.31 460 PRO A N 1
ATOM 3508 C CA . PRO A 1 460 ? -7.704 -21.368 -11.029 1.00 92.31 460 PRO A CA 1
ATOM 3509 C C . PRO A 1 460 ? -7.436 -21.112 -9.541 1.00 92.31 460 PRO A C 1
ATOM 3511 O O . PRO A 1 460 ? -6.317 -21.287 -9.056 1.00 92.31 460 PRO A O 1
ATOM 3514 N N . ILE A 1 461 ? -8.480 -20.718 -8.809 1.00 92.38 461 ILE A N 1
ATOM 3515 C CA . ILE A 1 461 ? -8.404 -20.521 -7.361 1.00 92.38 461 ILE A CA 1
ATOM 3516 C C . ILE A 1 461 ? -8.480 -21.882 -6.670 1.00 92.38 461 ILE A C 1
ATOM 3518 O O . ILE A 1 461 ? -9.467 -22.610 -6.778 1.00 92.38 461 ILE A O 1
ATOM 3522 N N . HIS A 1 462 ? -7.423 -22.206 -5.936 1.00 89.00 462 HIS A N 1
ATOM 3523 C CA . HIS A 1 462 ? -7.290 -23.413 -5.141 1.00 89.00 462 HIS A CA 1
ATOM 3524 C C . HIS A 1 462 ? -7.323 -23.028 -3.651 1.00 89.00 462 HIS A C 1
ATOM 3526 O O . HIS A 1 462 ? -6.362 -22.413 -3.177 1.00 89.00 462 HIS A O 1
ATOM 3532 N N . PRO A 1 463 ? -8.364 -23.414 -2.879 1.00 83.94 463 PRO A N 1
ATOM 3533 C CA . PRO A 1 463 ? -8.534 -23.012 -1.472 1.00 83.94 463 PRO A CA 1
ATOM 3534 C C . PRO A 1 463 ? -7.422 -23.427 -0.491 1.00 83.94 463 PRO A C 1
ATOM 3536 O O . PRO A 1 463 ? -7.497 -23.099 0.687 1.00 83.94 463 PRO A O 1
ATOM 3539 N N . LEU A 1 464 ? -6.405 -24.164 -0.953 1.00 85.62 464 LEU A N 1
ATOM 3540 C CA . LEU A 1 464 ? -5.258 -24.623 -0.163 1.00 85.62 464 LEU A CA 1
ATOM 3541 C C . LEU A 1 464 ? -3.926 -23.959 -0.563 1.00 85.62 464 LEU A C 1
ATOM 3543 O O . LEU A 1 464 ? -2.919 -24.210 0.092 1.00 85.62 464 LEU A O 1
ATOM 3547 N N . SER A 1 465 ? -3.883 -23.164 -1.641 1.00 88.38 465 SER A N 1
ATOM 3548 C CA . SER A 1 465 ? -2.616 -22.641 -2.189 1.00 88.38 465 SER A CA 1
ATOM 3549 C C . SER A 1 465 ? -2.690 -21.280 -2.891 1.00 88.38 465 SER A C 1
ATOM 3551 O O . SER A 1 465 ? -1.650 -20.642 -3.052 1.00 88.38 465 SER A O 1
ATOM 3553 N N . THR A 1 466 ? -3.868 -20.792 -3.290 1.00 93.06 466 THR A N 1
ATOM 3554 C CA . THR A 1 466 ? -3.996 -19.439 -3.856 1.00 93.06 466 THR A CA 1
ATOM 3555 C C . THR A 1 466 ? -3.982 -18.402 -2.736 1.00 93.06 466 THR A C 1
ATOM 3557 O O . THR A 1 466 ? -4.997 -18.202 -2.076 1.00 93.06 466 THR A O 1
ATOM 3560 N N . ASP A 1 467 ? -2.848 -17.727 -2.531 1.00 94.88 467 ASP A N 1
ATOM 3561 C CA . ASP A 1 467 ? -2.752 -16.591 -1.607 1.00 94.88 467 ASP A CA 1
ATOM 3562 C C . ASP A 1 467 ? -3.680 -15.447 -2.045 1.00 94.88 467 ASP A C 1
ATOM 3564 O O . ASP A 1 467 ? -3.610 -14.975 -3.182 1.00 94.88 467 ASP A O 1
ATOM 3568 N N . PHE A 1 468 ? -4.537 -14.990 -1.131 1.00 96.38 468 PHE A N 1
ATOM 3569 C CA . PHE A 1 468 ? -5.442 -13.857 -1.329 1.00 96.38 468 PHE A CA 1
ATOM 3570 C C . PHE A 1 468 ? -4.890 -12.538 -0.763 1.00 96.38 468 PHE A C 1
ATOM 3572 O O . PHE A 1 468 ? -5.597 -11.535 -0.774 1.00 96.38 468 PHE A O 1
ATOM 3579 N N . SER A 1 469 ? -3.640 -12.489 -0.295 1.00 97.25 469 SER A N 1
ATOM 3580 C CA . SER A 1 469 ? -3.033 -11.267 0.241 1.00 97.25 469 SER A CA 1
ATOM 3581 C C . SER A 1 469 ? -2.839 -10.132 -0.777 1.00 97.25 469 SER A C 1
ATOM 3583 O O . SER A 1 469 ? -2.740 -10.354 -1.984 1.00 97.25 469 SER A O 1
ATOM 3585 N N . LEU A 1 470 ? -2.731 -8.898 -0.273 1.00 97.81 470 LEU A N 1
ATOM 3586 C CA . LEU A 1 470 ? -2.518 -7.705 -1.098 1.00 97.81 470 LEU A CA 1
ATOM 3587 C C . LEU A 1 470 ? -1.064 -7.544 -1.572 1.00 97.81 470 LEU A C 1
ATOM 3589 O O . LEU A 1 470 ? -0.818 -7.016 -2.654 1.00 97.81 470 LEU A O 1
ATOM 3593 N N . CYS A 1 471 ? -0.088 -7.983 -0.774 1.00 97.44 471 CYS A N 1
ATOM 3594 C CA . CYS A 1 471 ? 1.331 -7.796 -1.077 1.00 97.44 471 CYS A CA 1
ATOM 3595 C C . CYS A 1 471 ? 1.816 -8.675 -2.243 1.00 97.44 471 CYS A C 1
ATOM 3597 O O . CYS A 1 471 ? 2.562 -8.212 -3.113 1.00 97.44 471 CYS A O 1
ATOM 3599 N N . HIS A 1 472 ? 1.398 -9.944 -2.263 1.00 95.12 472 HIS A N 1
ATOM 3600 C CA . HIS A 1 472 ? 1.841 -10.932 -3.257 1.00 95.12 472 HIS A CA 1
ATOM 3601 C C . HIS A 1 472 ? 0.817 -12.024 -3.593 1.00 95.12 472 HIS A C 1
ATOM 3603 O O . HIS A 1 472 ? 1.137 -12.930 -4.360 1.00 95.12 472 HIS A O 1
ATOM 3609 N N . GLY A 1 473 ? -0.412 -11.908 -3.090 1.00 95.50 473 GLY A N 1
ATOM 3610 C CA . GLY A 1 473 ? -1.549 -12.720 -3.506 1.00 95.50 473 GLY A CA 1
ATOM 3611 C C . GLY A 1 473 ? -2.353 -12.101 -4.655 1.00 95.50 473 GLY A C 1
ATOM 3612 O O . GLY A 1 473 ? -2.033 -11.036 -5.196 1.00 95.50 473 GLY A O 1
ATOM 3613 N N . VAL A 1 474 ? -3.435 -12.780 -5.040 1.00 96.94 474 VAL A N 1
ATOM 3614 C CA . VAL A 1 474 ? -4.255 -12.404 -6.206 1.00 96.94 474 VAL A CA 1
ATOM 3615 C C . VAL A 1 474 ? -4.999 -11.076 -6.032 1.00 96.94 474 VAL A C 1
ATOM 3617 O O . VAL A 1 474 ? -5.181 -10.360 -7.018 1.00 96.94 474 VAL A O 1
ATOM 3620 N N . THR A 1 475 ? -5.377 -10.690 -4.806 1.00 97.50 475 THR A N 1
ATOM 3621 C CA . THR A 1 475 ? -6.107 -9.429 -4.562 1.00 97.50 475 THR A CA 1
ATOM 3622 C C . THR A 1 475 ? -5.247 -8.199 -4.828 1.00 97.50 475 THR A C 1
ATOM 3624 O O . THR A 1 475 ? -5.779 -7.197 -5.294 1.00 97.50 475 THR A O 1
ATOM 3627 N N . GLY A 1 476 ? -3.920 -8.282 -4.668 1.00 97.75 476 GLY A N 1
ATOM 3628 C CA . GLY A 1 476 ? -3.009 -7.206 -5.072 1.00 97.75 476 GLY A CA 1
ATOM 3629 C C . GLY A 1 476 ? -3.032 -6.926 -6.579 1.00 97.75 476 GLY A C 1
ATOM 3630 O O . GLY A 1 476 ? -2.959 -5.775 -7.009 1.00 97.75 476 GLY A O 1
ATOM 3631 N N . SER A 1 477 ? -3.204 -7.972 -7.394 1.00 98.00 477 SER A N 1
ATOM 3632 C CA . SER A 1 477 ? -3.394 -7.832 -8.846 1.00 98.00 477 SER A CA 1
ATOM 3633 C C . SER A 1 477 ? -4.828 -7.434 -9.215 1.00 98.00 477 SER A C 1
ATOM 3635 O O . SER A 1 477 ? -5.017 -6.672 -10.162 1.00 98.00 477 SER A O 1
ATOM 3637 N N . GLY A 1 478 ? -5.830 -7.875 -8.447 1.00 98.19 478 GLY A N 1
ATOM 3638 C CA . GLY A 1 478 ? -7.218 -7.422 -8.584 1.00 98.19 478 GLY A CA 1
ATOM 3639 C C . GLY A 1 478 ? -7.392 -5.927 -8.298 1.00 98.19 478 GLY A C 1
ATOM 3640 O O . GLY A 1 478 ? -8.027 -5.227 -9.080 1.00 98.19 478 GLY A O 1
ATOM 3641 N N . ASP A 1 479 ? -6.785 -5.413 -7.227 1.00 97.81 479 ASP A N 1
ATOM 3642 C CA . ASP A 1 479 ? -6.859 -3.997 -6.852 1.00 97.81 479 ASP A CA 1
ATOM 3643 C C . ASP A 1 479 ? -6.166 -3.078 -7.871 1.00 97.81 479 ASP A C 1
ATOM 3645 O O . ASP A 1 479 ? -6.686 -2.021 -8.228 1.00 97.81 479 ASP A O 1
ATOM 3649 N N . PHE A 1 480 ? -5.029 -3.508 -8.423 1.00 97.62 480 PHE A N 1
ATOM 3650 C CA . PHE A 1 480 ? -4.388 -2.803 -9.532 1.00 97.62 480 PHE A CA 1
ATOM 3651 C C . PHE A 1 480 ? -5.301 -2.713 -10.769 1.00 97.62 480 PHE A C 1
ATOM 3653 O O . PHE A 1 480 ? -5.418 -1.640 -11.364 1.00 97.62 480 PHE A O 1
ATOM 3660 N N . LEU A 1 481 ? -6.001 -3.795 -11.130 1.00 97.56 481 LEU A N 1
ATOM 3661 C CA . LEU A 1 481 ? -6.958 -3.785 -12.244 1.00 97.56 481 LEU A CA 1
ATOM 3662 C C . LEU A 1 481 ? -8.207 -2.940 -11.950 1.00 97.56 481 LEU A C 1
ATOM 3664 O O . LEU A 1 481 ? -8.728 -2.296 -12.861 1.00 97.56 481 LEU A O 1
ATOM 3668 N N . LEU A 1 482 ? -8.640 -2.874 -10.689 1.00 96.44 482 LEU A N 1
ATOM 3669 C CA . LEU A 1 482 ? -9.703 -1.980 -10.229 1.00 96.44 482 LEU A CA 1
ATOM 3670 C C . LEU A 1 482 ? -9.295 -0.503 -10.368 1.00 96.44 482 LEU A C 1
ATOM 3672 O O . LEU A 1 482 ? -10.049 0.286 -10.934 1.00 96.44 482 LEU A O 1
ATOM 3676 N N . LEU A 1 483 ? -8.081 -0.134 -9.938 1.00 94.44 483 LEU A N 1
ATOM 3677 C CA . LEU A 1 483 ? -7.533 1.222 -10.100 1.00 94.44 483 LEU A CA 1
ATOM 3678 C C . LEU A 1 483 ? -7.367 1.622 -11.575 1.00 94.44 483 LEU A C 1
ATOM 3680 O O . LEU A 1 483 ? -7.741 2.732 -11.953 1.00 94.44 483 LEU A O 1
ATOM 3684 N N . VAL A 1 484 ? -6.843 0.724 -12.417 1.00 92.81 484 VAL A N 1
ATOM 3685 C CA . VAL A 1 484 ? -6.783 0.918 -13.879 1.00 92.81 484 VAL A CA 1
ATOM 3686 C C . VAL A 1 484 ? -8.191 1.107 -14.453 1.00 92.81 484 VAL A C 1
ATOM 3688 O O . VAL A 1 484 ? -8.405 1.991 -15.284 1.00 92.81 484 VAL A O 1
ATOM 3691 N N . GLY A 1 485 ? -9.155 0.317 -13.975 1.00 92.56 485 GLY A N 1
ATOM 3692 C CA . GLY A 1 485 ? -10.564 0.419 -14.335 1.00 92.56 485 GLY A CA 1
ATOM 3693 C C . GLY A 1 485 ? -11.146 1.805 -14.067 1.00 92.56 485 GLY A C 1
ATOM 3694 O O . GLY A 1 485 ? -11.693 2.426 -14.977 1.00 92.56 485 GLY A O 1
ATOM 3695 N N . MET A 1 486 ? -10.958 2.321 -12.851 1.00 89.81 486 MET A N 1
ATOM 3696 C CA . MET A 1 486 ? -11.415 3.658 -12.458 1.00 89.81 486 MET A CA 1
ATOM 3697 C C . MET A 1 486 ? -10.731 4.779 -13.250 1.00 89.81 486 MET A C 1
ATOM 3699 O O . MET A 1 486 ? -11.404 5.667 -13.764 1.00 89.81 486 MET A O 1
ATOM 3703 N N . LEU A 1 487 ? -9.396 4.761 -13.339 1.00 87.62 487 LEU A N 1
ATOM 3704 C CA . LEU A 1 487 ? -8.619 5.902 -13.842 1.00 87.62 487 LEU A CA 1
ATOM 3705 C C . LEU A 1 487 ? -8.601 6.021 -15.375 1.00 87.62 487 LEU A C 1
ATOM 3707 O O . LEU A 1 487 ? -8.292 7.096 -15.886 1.00 87.62 487 LEU A O 1
ATOM 3711 N N . PHE A 1 488 ? -8.952 4.958 -16.106 1.00 86.31 488 PHE A N 1
ATOM 3712 C CA . PHE A 1 488 ? -9.048 4.962 -17.574 1.00 86.31 488 PHE A CA 1
ATOM 3713 C C . PHE A 1 488 ? -10.455 4.642 -18.115 1.00 86.31 488 PHE A C 1
ATOM 3715 O O . PHE A 1 488 ? -10.602 4.425 -19.316 1.00 86.31 488 PHE A O 1
ATOM 3722 N N . GLY A 1 489 ? -11.485 4.559 -17.262 1.00 85.88 489 GLY A N 1
ATOM 3723 C CA . GLY A 1 489 ? -12.835 4.142 -17.679 1.00 85.88 489 GLY A CA 1
ATOM 3724 C C . GLY A 1 489 ? -12.903 2.696 -18.200 1.00 85.88 489 GLY A C 1
ATOM 3725 O O . GLY A 1 489 ? -13.778 2.341 -18.990 1.00 85.88 489 GLY A O 1
ATOM 3726 N N . ARG A 1 490 ? -11.950 1.849 -17.793 1.00 84.62 490 ARG A N 1
ATOM 3727 C CA . ARG A 1 490 ? -11.760 0.478 -18.285 1.00 84.62 490 ARG A CA 1
ATOM 3728 C C . ARG A 1 490 ? -12.647 -0.504 -17.521 1.00 84.62 490 ARG A C 1
ATOM 3730 O O . ARG A 1 490 ? -12.205 -1.199 -16.606 1.00 84.62 490 ARG A O 1
ATOM 3737 N N . ALA A 1 491 ? -13.921 -0.559 -17.911 1.00 89.56 491 ALA A N 1
ATOM 3738 C CA . ALA A 1 491 ? -14.929 -1.437 -17.310 1.00 89.56 491 ALA A CA 1
ATOM 3739 C C . ALA A 1 491 ? -14.498 -2.918 -17.249 1.00 89.56 491 ALA A C 1
ATOM 3741 O O . ALA A 1 491 ? -14.829 -3.617 -16.295 1.00 89.56 491 ALA A O 1
ATOM 3742 N N . ASP A 1 492 ? -13.696 -3.390 -18.208 1.00 89.44 492 ASP A N 1
ATOM 3743 C CA . ASP A 1 492 ? -13.127 -4.740 -18.216 1.00 89.44 492 ASP A CA 1
ATOM 3744 C C . ASP A 1 492 ? -12.200 -5.020 -17.019 1.00 89.44 492 ASP A C 1
ATOM 3746 O O . ASP A 1 492 ? -12.215 -6.137 -16.500 1.00 89.44 492 ASP A O 1
ATOM 3750 N N . GLY A 1 493 ? -11.458 -4.013 -16.541 1.00 90.81 493 GLY A N 1
ATOM 3751 C CA . GLY A 1 493 ? -10.633 -4.093 -15.330 1.00 90.81 493 GLY A CA 1
ATOM 3752 C C . GLY A 1 493 ? -11.472 -4.169 -14.052 1.00 90.81 493 GLY A C 1
ATOM 3753 O O . GLY A 1 493 ? -11.227 -5.034 -13.210 1.00 90.81 493 GLY A O 1
ATOM 3754 N N . VAL A 1 494 ? -12.522 -3.343 -13.953 1.00 93.62 494 VAL A N 1
ATOM 3755 C CA . VAL A 1 494 ? -13.479 -3.367 -12.828 1.00 93.62 494 VAL A CA 1
ATOM 3756 C C . VAL A 1 494 ? -14.181 -4.726 -12.753 1.00 93.62 494 VAL A C 1
ATOM 3758 O O . VAL A 1 494 ? -14.104 -5.407 -11.733 1.00 93.62 494 VAL A O 1
ATOM 3761 N N . MET A 1 495 ? -14.764 -5.188 -13.864 1.00 94.12 495 MET A N 1
ATOM 3762 C CA . MET A 1 495 ? -15.428 -6.493 -13.943 1.00 94.12 495 MET A CA 1
ATOM 3763 C C . MET A 1 495 ? -14.475 -7.666 -13.663 1.00 94.12 495 MET A C 1
ATOM 3765 O O . MET A 1 495 ? -14.920 -8.732 -13.243 1.00 94.12 495 MET A O 1
ATOM 3769 N N . ALA A 1 496 ? -13.171 -7.524 -13.924 1.00 95.19 496 ALA A N 1
ATOM 3770 C CA . ALA A 1 496 ? -12.190 -8.558 -13.604 1.00 95.19 496 ALA A CA 1
ATOM 3771 C C . ALA A 1 496 ? -11.880 -8.617 -12.099 1.00 95.19 496 ALA A C 1
ATOM 3773 O O . ALA A 1 496 ? -11.798 -9.712 -11.544 1.00 95.19 496 ALA A O 1
ATOM 3774 N N . ALA A 1 497 ? -11.790 -7.464 -11.431 1.00 97.00 497 ALA A N 1
ATOM 3775 C CA . ALA A 1 497 ? -11.669 -7.392 -9.977 1.00 97.00 497 ALA A CA 1
ATOM 3776 C C . ALA A 1 497 ? -12.939 -7.912 -9.269 1.00 97.00 497 ALA A C 1
ATOM 3778 O O . ALA A 1 497 ? -12.836 -8.687 -8.319 1.00 97.00 497 ALA A O 1
ATOM 3779 N N . GLU A 1 498 ? -14.132 -7.576 -9.773 1.00 96.81 498 GLU A N 1
ATOM 3780 C CA . GLU A 1 498 ? -15.408 -8.099 -9.260 1.00 96.81 498 GLU A CA 1
ATOM 3781 C C . GLU A 1 498 ? -15.495 -9.630 -9.392 1.00 96.81 498 GLU A C 1
ATOM 3783 O O . GLU A 1 498 ? -15.811 -10.307 -8.414 1.00 96.81 498 GLU A O 1
ATOM 3788 N N . ARG A 1 499 ? -15.124 -10.199 -10.554 1.00 96.56 499 ARG A N 1
ATOM 3789 C CA . ARG A 1 499 ? -15.063 -11.663 -10.750 1.00 96.56 499 ARG A CA 1
ATOM 3790 C C . ARG A 1 499 ? -14.079 -12.355 -9.804 1.00 96.56 499 ARG A C 1
ATOM 3792 O O . ARG A 1 499 ? -14.351 -13.475 -9.379 1.00 96.56 499 ARG A O 1
ATOM 3799 N N . LEU A 1 500 ? -12.956 -11.713 -9.465 1.00 97.88 500 LEU A N 1
ATOM 3800 C CA . LEU A 1 500 ? -12.023 -12.234 -8.461 1.00 97.88 500 LEU A CA 1
ATOM 3801 C C . LEU A 1 500 ? -12.669 -12.274 -7.066 1.00 97.88 500 LEU A C 1
ATOM 3803 O O . LEU A 1 500 ? -12.507 -13.260 -6.347 1.00 97.88 500 LEU A O 1
ATOM 3807 N N . GLY A 1 501 ? -13.422 -11.232 -6.700 1.00 97.69 501 GLY A N 1
ATOM 3808 C CA . GLY A 1 501 ? -14.202 -11.202 -5.463 1.00 97.69 501 GLY A CA 1
ATOM 3809 C C . GLY A 1 501 ? -15.275 -12.291 -5.417 1.00 97.69 501 GLY A C 1
ATOM 3810 O O . GLY A 1 501 ? -15.385 -13.002 -4.423 1.00 97.69 501 GLY A O 1
ATOM 3811 N N . ASP A 1 502 ? -16.020 -12.486 -6.506 1.00 97.44 502 ASP A N 1
ATOM 3812 C CA . ASP A 1 502 ? -17.024 -13.553 -6.599 1.00 97.44 502 ASP A CA 1
ATOM 3813 C C . ASP A 1 502 ? -16.395 -14.945 -6.469 1.00 97.44 502 ASP A C 1
ATOM 3815 O O . ASP A 1 502 ? -16.857 -15.771 -5.684 1.00 97.44 502 ASP A O 1
ATOM 3819 N N . ALA A 1 503 ? -15.286 -15.200 -7.165 1.00 96.88 503 ALA A N 1
ATOM 3820 C CA . ALA A 1 503 ? -14.588 -16.475 -7.056 1.00 96.88 503 ALA A CA 1
ATOM 3821 C C . ALA A 1 503 ? -13.986 -16.702 -5.652 1.00 96.88 503 ALA A C 1
ATOM 3823 O O . ALA A 1 503 ? -13.961 -17.836 -5.176 1.00 96.88 503 ALA A O 1
ATOM 3824 N N . GLY A 1 504 ? -13.567 -15.641 -4.952 1.00 97.06 504 GLY A N 1
ATOM 3825 C CA . GLY A 1 504 ? -13.182 -15.703 -3.539 1.00 97.06 504 GLY A CA 1
ATOM 3826 C C . GLY A 1 504 ? -14.358 -15.992 -2.592 1.00 97.06 504 GLY A C 1
ATOM 3827 O O . GLY A 1 504 ? -14.193 -16.736 -1.624 1.00 97.06 504 GLY A O 1
ATOM 3828 N N . ILE A 1 505 ? -15.556 -15.477 -2.889 1.00 97.31 505 ILE A N 1
ATOM 3829 C CA . ILE A 1 505 ? -16.796 -15.794 -2.160 1.00 97.31 505 ILE A CA 1
ATOM 3830 C C . ILE A 1 505 ? -17.150 -17.282 -2.292 1.00 97.31 505 ILE A C 1
ATOM 3832 O O . ILE A 1 505 ? -17.444 -17.924 -1.280 1.00 97.31 505 ILE A O 1
ATOM 3836 N N . GLU A 1 506 ? -17.097 -17.845 -3.505 1.00 96.88 506 GLU A N 1
ATOM 3837 C CA . GLU A 1 506 ? -17.343 -19.281 -3.722 1.00 96.88 506 GLU A CA 1
ATOM 3838 C C . GLU A 1 506 ? -16.261 -20.160 -3.066 1.00 96.88 506 GLU A C 1
ATOM 3840 O O . GLU A 1 506 ? -16.576 -21.207 -2.500 1.00 96.88 506 GLU A O 1
ATOM 3845 N N . ALA A 1 507 ? -14.990 -19.744 -3.129 1.00 95.81 507 ALA A N 1
ATOM 3846 C CA . ALA A 1 507 ? -13.851 -20.535 -2.661 1.00 95.81 507 ALA A CA 1
ATOM 3847 C C . ALA A 1 507 ? -13.645 -20.520 -1.136 1.00 95.81 507 ALA A C 1
ATOM 3849 O O . ALA A 1 507 ? -13.165 -21.515 -0.592 1.00 95.81 507 ALA A O 1
ATOM 3850 N N . PHE A 1 508 ? -13.986 -19.422 -0.449 1.00 95.81 508 PHE A N 1
ATOM 3851 C CA . PHE A 1 508 ? -13.668 -19.228 0.973 1.00 95.81 508 PHE A CA 1
ATOM 3852 C C . PHE A 1 508 ? -14.875 -18.830 1.828 1.00 95.81 508 PHE A C 1
ATOM 3854 O O . PHE A 1 508 ? -15.171 -19.527 2.801 1.00 95.81 508 PHE A O 1
ATOM 3861 N N . ASP A 1 509 ? -15.596 -17.753 1.485 1.00 95.62 509 ASP A N 1
ATOM 3862 C CA . ASP A 1 509 ? -16.636 -17.208 2.376 1.00 95.62 509 ASP A CA 1
ATOM 3863 C C . ASP A 1 509 ? -17.831 -18.157 2.550 1.00 95.62 509 ASP A C 1
ATOM 3865 O O . ASP A 1 509 ? -18.169 -18.516 3.683 1.00 95.62 509 ASP A O 1
ATOM 3869 N N . LYS A 1 510 ? -18.427 -18.624 1.442 1.00 95.50 510 LYS A N 1
ATOM 3870 C CA . LYS A 1 510 ? -19.559 -19.566 1.462 1.00 95.50 510 LYS A CA 1
ATOM 3871 C C . LYS A 1 510 ? -19.237 -20.899 2.150 1.00 95.50 510 LYS A C 1
ATOM 3873 O O . LYS A 1 510 ? -20.018 -21.292 3.017 1.00 95.50 510 LYS A O 1
ATOM 3878 N N . PRO A 1 511 ? -18.129 -21.605 1.831 1.00 95.69 511 PRO A N 1
ATOM 3879 C CA . PRO A 1 511 ? -17.765 -22.840 2.527 1.00 95.69 511 PRO A CA 1
ATOM 3880 C C . PRO A 1 511 ? -17.157 -22.599 3.921 1.00 95.69 511 PRO A C 1
ATOM 3882 O O . PRO A 1 511 ? -16.823 -23.567 4.602 1.00 95.69 511 PRO A O 1
ATOM 3885 N N . ARG A 1 512 ? -17.021 -21.335 4.360 1.00 93.94 512 ARG A N 1
ATOM 3886 C CA . ARG A 1 512 ? -16.433 -20.922 5.648 1.00 93.94 512 ARG A CA 1
ATOM 3887 C C . ARG A 1 512 ? -15.011 -21.463 5.864 1.00 93.94 512 ARG A C 1
ATOM 3889 O O . ARG A 1 512 ? -14.632 -21.808 6.984 1.00 93.94 512 ARG A O 1
ATOM 3896 N N . LEU A 1 513 ? -14.220 -21.520 4.791 1.00 93.94 513 LEU A N 1
ATOM 3897 C CA . LEU A 1 513 ? -12.812 -21.920 4.848 1.00 93.94 513 LEU A CA 1
ATOM 3898 C C . LEU A 1 513 ? -11.923 -20.738 5.276 1.00 93.94 513 LEU A C 1
ATOM 3900 O O . LEU A 1 513 ? -12.221 -19.597 4.918 1.00 93.94 513 LEU A O 1
ATOM 3904 N N . PRO A 1 514 ? -10.817 -20.979 6.008 1.00 93.25 514 PRO A N 1
ATOM 3905 C CA . PRO A 1 514 ? -9.830 -19.942 6.292 1.00 93.25 514 PRO A CA 1
ATOM 3906 C C . PRO A 1 514 ? -9.224 -19.391 4.999 1.00 93.25 514 PRO A C 1
ATOM 3908 O O . PRO A 1 514 ? -8.864 -20.157 4.105 1.00 93.25 514 PRO A O 1
ATOM 3911 N N . TRP A 1 515 ? -9.059 -18.074 4.919 1.00 94.62 515 TRP A N 1
ATOM 3912 C CA . TRP A 1 515 ? -8.396 -17.443 3.782 1.00 94.62 515 TRP A CA 1
ATOM 3913 C C . TRP A 1 515 ? -6.904 -17.792 3.780 1.00 94.62 515 TRP A C 1
ATOM 3915 O O . TRP A 1 515 ? -6.228 -17.652 4.805 1.00 94.62 515 TRP A O 1
ATOM 3925 N N . ILE A 1 516 ? -6.370 -18.201 2.626 1.00 94.50 516 ILE A N 1
ATOM 3926 C CA . ILE A 1 516 ? -4.920 -18.328 2.454 1.00 94.50 516 ILE A CA 1
ATOM 3927 C C . ILE A 1 516 ? -4.317 -16.921 2.427 1.00 94.50 516 ILE A C 1
ATOM 3929 O O . ILE A 1 516 ? -4.765 -16.043 1.686 1.00 94.50 516 ILE A O 1
ATOM 3933 N N . CYS A 1 517 ? -3.318 -16.717 3.279 1.00 94.50 517 CYS A N 1
ATOM 3934 C CA . CYS A 1 517 ? -2.666 -15.438 3.522 1.00 94.50 517 CYS A CA 1
ATOM 3935 C C . CYS A 1 517 ? -1.174 -15.500 3.168 1.00 94.50 517 CYS A C 1
ATOM 3937 O O . CYS A 1 517 ? -0.586 -16.575 3.043 1.00 94.50 517 CYS A O 1
ATOM 3939 N N . GLY A 1 518 ? -0.532 -14.334 3.094 1.00 91.31 518 GLY A N 1
ATOM 3940 C CA . GLY A 1 518 ? 0.810 -14.157 2.537 1.00 91.31 518 GLY A CA 1
ATOM 3941 C C . GLY A 1 518 ? 1.971 -14.656 3.404 1.00 91.31 518 GLY A C 1
ATOM 3942 O O . GLY A 1 518 ? 3.105 -14.229 3.181 1.00 91.31 518 GLY A O 1
ATOM 3943 N N . VAL A 1 519 ? 1.724 -15.540 4.378 1.00 90.88 519 VAL A N 1
ATOM 3944 C CA . VAL A 1 519 ? 2.759 -16.256 5.140 1.00 90.88 519 VAL A CA 1
ATOM 3945 C C . VAL A 1 519 ? 2.727 -17.740 4.749 1.00 90.88 519 VAL A C 1
ATOM 3947 O O . VAL A 1 519 ? 1.860 -18.472 5.232 1.00 90.88 519 VAL A O 1
ATOM 3950 N N . PRO A 1 520 ? 3.684 -18.216 3.927 1.00 83.50 520 PRO A N 1
ATOM 3951 C CA . PRO A 1 520 ? 3.753 -19.620 3.535 1.00 83.50 520 PRO A CA 1
ATOM 3952 C C . PRO A 1 520 ? 3.733 -20.576 4.731 1.00 83.50 520 PRO A C 1
ATOM 3954 O O . PRO A 1 520 ? 4.464 -20.369 5.712 1.00 83.50 520 PRO A O 1
ATOM 3957 N N . ASP A 1 521 ? 2.885 -21.599 4.607 1.00 81.75 521 ASP A N 1
ATOM 3958 C CA . ASP A 1 521 ? 2.710 -22.742 5.515 1.00 81.75 521 ASP A CA 1
ATOM 3959 C C . ASP A 1 521 ? 2.238 -22.399 6.941 1.00 81.75 521 ASP A C 1
ATOM 3961 O O . ASP A 1 521 ? 2.298 -23.237 7.838 1.00 81.75 521 ASP A O 1
ATOM 3965 N N . ALA A 1 522 ? 1.757 -21.171 7.164 1.00 83.44 522 ALA A N 1
ATOM 3966 C CA . ALA A 1 522 ? 1.317 -20.691 8.478 1.00 83.44 522 ALA A CA 1
ATOM 3967 C C . ALA A 1 522 ? -0.213 -20.562 8.630 1.00 83.44 522 ALA A C 1
ATOM 3969 O O . ALA A 1 522 ? -0.725 -20.540 9.747 1.00 83.44 522 ALA A O 1
ATOM 3970 N N . GLY A 1 523 ? -0.951 -20.494 7.518 1.00 83.94 523 GLY A N 1
ATOM 3971 C CA . GLY A 1 523 ? -2.401 -20.289 7.512 1.00 83.94 523 GLY A CA 1
ATOM 3972 C C . GLY A 1 523 ? -2.815 -18.818 7.634 1.00 83.94 523 GLY A C 1
ATOM 3973 O O . GLY A 1 523 ? -2.080 -17.909 7.245 1.00 83.94 523 GLY A O 1
ATOM 3974 N N . GLN A 1 524 ? -4.029 -18.586 8.134 1.00 91.56 524 GLN A N 1
ATOM 3975 C CA . GLN A 1 524 ? -4.651 -17.260 8.172 1.00 91.56 524 GLN A CA 1
ATOM 3976 C C . GLN A 1 524 ? -3.967 -16.327 9.190 1.00 91.56 524 GLN A C 1
ATOM 3978 O O . GLN A 1 524 ? -3.634 -16.740 10.300 1.00 91.56 524 GLN A O 1
ATOM 3983 N N . THR A 1 525 ? -3.798 -15.048 8.843 1.00 95.25 525 THR A N 1
ATOM 3984 C CA . THR A 1 525 ? -3.234 -14.013 9.731 1.00 95.25 525 THR A CA 1
ATOM 3985 C C . THR A 1 525 ? -3.998 -12.694 9.590 1.00 95.25 525 THR A C 1
ATOM 3987 O O . THR A 1 525 ? -4.460 -12.367 8.501 1.00 95.25 525 THR A O 1
ATOM 3990 N N . SER A 1 526 ? -4.140 -11.930 10.677 1.00 96.94 526 SER A N 1
ATOM 3991 C CA . SER A 1 526 ? -5.024 -10.750 10.757 1.00 96.94 526 SER A CA 1
ATOM 3992 C C . SER A 1 526 ? -4.513 -9.485 10.055 1.00 96.94 526 SER A C 1
ATOM 3994 O O . SER A 1 526 ? -5.257 -8.520 9.919 1.00 96.94 526 SER A O 1
ATOM 3996 N N . SER A 1 527 ? -3.240 -9.463 9.650 1.00 97.00 527 SER A N 1
ATOM 3997 C CA . SER A 1 527 ? -2.553 -8.266 9.132 1.00 97.00 527 SER A CA 1
ATOM 3998 C C . SER A 1 527 ? -3.174 -7.629 7.878 1.00 97.00 527 SER A C 1
ATOM 4000 O O . SER A 1 527 ? -3.932 -8.266 7.148 1.00 97.00 527 SER A O 1
ATOM 4002 N N . LEU A 1 528 ? -2.801 -6.375 7.594 1.00 97.81 528 LEU A N 1
ATOM 4003 C CA . LEU A 1 528 ? -3.257 -5.649 6.408 1.00 97.81 528 LEU A CA 1
ATOM 4004 C C . LEU A 1 528 ? -2.605 -6.186 5.125 1.00 97.81 528 LEU A C 1
ATOM 4006 O O . LEU A 1 528 ? -3.268 -6.813 4.311 1.00 97.81 528 LEU A O 1
ATOM 4010 N N . MET A 1 529 ? -1.300 -6.008 4.933 1.00 97.81 529 MET A N 1
ATOM 4011 C CA . MET A 1 529 ? -0.687 -6.263 3.621 1.00 97.81 529 MET A CA 1
ATOM 4012 C C . MET A 1 529 ? -0.517 -7.751 3.287 1.00 97.81 529 MET A C 1
ATOM 4014 O O . MET A 1 529 ? -0.504 -8.107 2.108 1.00 97.81 529 MET A O 1
ATOM 4018 N N . ILE A 1 530 ? -0.415 -8.629 4.294 1.00 96.81 530 ILE A N 1
ATOM 4019 C CA . ILE A 1 530 ? -0.275 -10.083 4.092 1.00 96.81 530 ILE A CA 1
ATOM 4020 C C . ILE A 1 530 ? -1.396 -10.927 4.718 1.00 96.81 530 ILE A C 1
ATOM 4022 O O . ILE A 1 530 ? -1.222 -12.135 4.861 1.00 96.81 530 ILE A O 1
ATOM 4026 N N . GLY A 1 531 ? -2.530 -10.330 5.096 1.00 97.25 531 GLY A N 1
ATOM 4027 C CA . GLY A 1 531 ? -3.562 -11.001 5.892 1.00 97.25 531 GLY A CA 1
ATOM 4028 C C . GLY A 1 531 ? -5.001 -10.584 5.591 1.00 97.25 531 GLY A C 1
ATOM 4029 O O . GLY A 1 531 ? -5.295 -9.926 4.591 1.00 97.25 531 GLY A O 1
ATOM 4030 N N . THR A 1 532 ? -5.921 -10.996 6.465 1.00 98.12 532 THR A N 1
ATOM 4031 C CA . THR A 1 532 ? -7.364 -10.837 6.253 1.00 98.12 532 THR A CA 1
ATOM 4032 C C . THR A 1 532 ? -7.845 -9.396 6.295 1.00 98.12 532 THR A C 1
ATOM 4034 O O . THR A 1 532 ? -8.786 -9.096 5.571 1.00 98.12 532 THR A O 1
ATOM 4037 N N . ALA A 1 533 ? -7.208 -8.482 7.036 1.00 98.62 533 ALA A N 1
ATOM 4038 C CA . ALA A 1 533 ? -7.573 -7.064 6.963 1.00 98.62 533 ALA A CA 1
ATOM 4039 C C . ALA A 1 533 ? -7.347 -6.492 5.547 1.00 98.62 533 ALA A C 1
ATOM 4041 O O . ALA A 1 533 ? -8.135 -5.671 5.087 1.00 98.62 533 ALA A O 1
ATOM 4042 N N . GLY A 1 534 ? -6.346 -6.985 4.804 1.00 98.44 534 GLY A N 1
ATOM 4043 C CA . GLY A 1 534 ? -6.155 -6.642 3.389 1.00 98.44 534 GLY A CA 1
ATOM 4044 C C . GLY A 1 534 ? -7.194 -7.255 2.459 1.00 98.44 534 GLY A C 1
ATOM 4045 O O . GLY A 1 534 ? -7.671 -6.599 1.536 1.00 98.44 534 GLY A O 1
ATOM 4046 N N . ILE A 1 535 ? -7.596 -8.496 2.730 1.00 98.56 535 ILE A N 1
ATOM 4047 C CA . ILE A 1 535 ? -8.679 -9.161 1.993 1.00 98.56 535 ILE A CA 1
ATOM 4048 C C . ILE A 1 535 ? -9.992 -8.390 2.204 1.00 98.56 535 ILE A C 1
ATOM 4050 O O . ILE A 1 535 ? -10.673 -8.055 1.239 1.00 98.56 535 ILE A O 1
ATOM 4054 N N . GLY A 1 536 ? -10.305 -8.021 3.449 1.00 98.69 536 GLY A N 1
ATOM 4055 C CA . GLY A 1 536 ? -11.446 -7.172 3.790 1.00 98.69 536 GLY A CA 1
ATOM 4056 C C . GLY A 1 536 ? -11.378 -5.795 3.126 1.00 98.69 536 GLY A C 1
ATOM 4057 O O . GLY A 1 536 ? -12.376 -5.347 2.568 1.00 98.69 536 GLY A O 1
ATOM 4058 N N . HIS A 1 537 ? -10.205 -5.153 3.110 1.00 98.62 537 HIS A N 1
ATOM 4059 C CA . HIS A 1 537 ? -9.972 -3.891 2.401 1.00 98.62 537 HIS A CA 1
ATOM 4060 C C . HIS A 1 537 ? -10.254 -4.011 0.891 1.00 98.62 537 HIS A C 1
ATOM 4062 O O . HIS A 1 537 ? -10.931 -3.152 0.326 1.00 98.62 537 HIS A O 1
ATOM 4068 N N . PHE A 1 538 ? -9.817 -5.096 0.240 1.00 98.62 538 PHE A N 1
ATOM 4069 C CA . PHE A 1 538 ? -10.149 -5.364 -1.164 1.00 98.62 538 PHE A CA 1
ATOM 4070 C C . PHE A 1 538 ? -11.661 -5.531 -1.377 1.00 98.62 538 PHE A C 1
ATOM 4072 O O . PHE A 1 538 ? -12.211 -4.926 -2.293 1.00 98.62 538 PHE A O 1
ATOM 4079 N N . TYR A 1 539 ? -12.361 -6.268 -0.509 1.00 98.75 539 TYR A N 1
ATOM 4080 C CA . TYR A 1 539 ? -13.821 -6.399 -0.598 1.00 98.75 539 TYR A CA 1
ATOM 4081 C C . TYR A 1 539 ? -14.570 -5.082 -0.336 1.00 98.75 539 TYR A C 1
ATOM 4083 O O . TYR A 1 539 ? -15.563 -4.815 -1.011 1.00 98.75 539 TYR A O 1
ATOM 4091 N N . LEU A 1 540 ? -14.082 -4.214 0.558 1.00 98.19 540 LEU A N 1
ATOM 4092 C CA . LEU A 1 540 ? -14.614 -2.852 0.687 1.00 98.19 540 LEU A CA 1
ATOM 4093 C C . LEU A 1 540 ? -14.399 -2.031 -0.587 1.00 98.19 540 LEU A C 1
ATOM 4095 O O . LEU A 1 540 ? -15.294 -1.297 -0.990 1.00 98.19 540 LEU A O 1
ATOM 4099 N N . ARG A 1 541 ? -13.260 -2.192 -1.267 1.00 97.25 541 ARG A N 1
ATOM 4100 C CA . ARG A 1 541 ? -13.000 -1.529 -2.553 1.00 97.25 541 ARG A CA 1
ATOM 4101 C C . ARG A 1 541 ? -13.834 -2.092 -3.703 1.00 97.25 541 ARG A C 1
ATOM 4103 O O . ARG A 1 541 ? -14.217 -1.334 -4.582 1.00 97.25 541 ARG A O 1
ATOM 4110 N N . LEU A 1 542 ? -14.198 -3.373 -3.691 1.00 97.56 542 LEU A N 1
ATOM 4111 C CA . LEU A 1 542 ? -15.196 -3.905 -4.630 1.00 97.56 542 LEU A CA 1
ATOM 4112 C C . LEU A 1 542 ? -16.621 -3.386 -4.352 1.00 97.56 542 LEU A C 1
ATOM 4114 O O . LEU A 1 542 ? -17.454 -3.387 -5.259 1.00 97.56 542 LEU A O 1
ATOM 4118 N N . TYR A 1 543 ? -16.907 -2.946 -3.122 1.00 97.38 543 TYR A N 1
ATOM 4119 C CA . TYR A 1 543 ? -18.171 -2.305 -2.759 1.00 97.38 543 TYR A CA 1
ATOM 4120 C C . TYR A 1 543 ? -18.202 -0.816 -3.146 1.00 97.38 543 TYR A C 1
ATOM 4122 O O . TYR A 1 543 ? -19.067 -0.409 -3.919 1.00 97.38 543 TYR A O 1
ATOM 4130 N N . ASP A 1 544 ? -17.246 -0.024 -2.651 1.00 94.62 544 ASP A N 1
ATOM 4131 C CA . ASP A 1 544 ? -17.069 1.395 -2.982 1.00 94.62 544 ASP A CA 1
ATOM 4132 C C . ASP A 1 544 ? -15.566 1.754 -3.063 1.00 94.62 544 ASP A C 1
ATOM 4134 O O . ASP A 1 544 ? -14.923 2.043 -2.046 1.00 94.62 544 ASP A O 1
ATOM 4138 N N . PRO A 1 545 ? -14.973 1.762 -4.272 1.00 91.94 545 PRO A N 1
ATOM 4139 C CA . PRO A 1 545 ? -13.561 2.081 -4.455 1.00 91.94 545 PRO A CA 1
ATOM 4140 C C . PRO A 1 545 ? -13.267 3.588 -4.479 1.00 91.94 545 PRO A C 1
ATOM 4142 O O . PRO A 1 545 ? -12.099 3.958 -4.621 1.00 91.94 545 PRO A O 1
ATOM 4145 N N . VAL A 1 546 ? -14.293 4.447 -4.393 1.00 89.69 546 VAL A N 1
ATOM 4146 C CA . VAL A 1 546 ? -14.158 5.912 -4.342 1.00 89.69 546 VAL A CA 1
ATOM 4147 C C . VAL A 1 546 ? -14.046 6.366 -2.889 1.00 89.69 546 VAL A C 1
ATOM 4149 O O . VAL A 1 546 ? -13.145 7.135 -2.560 1.00 89.69 546 VAL A O 1
ATOM 4152 N N . ALA A 1 547 ? -14.912 5.853 -2.011 1.00 90.75 547 ALA A N 1
ATOM 4153 C CA . ALA A 1 547 ? -14.842 6.101 -0.573 1.00 90.75 547 ALA A CA 1
ATOM 4154 C C . ALA A 1 547 ? -13.662 5.376 0.100 1.00 90.75 547 ALA A C 1
ATOM 4156 O O . ALA A 1 547 ? -13.123 5.872 1.090 1.00 90.75 547 ALA A O 1
ATOM 4157 N N . VAL A 1 548 ? -13.226 4.228 -0.436 1.00 94.06 548 VAL A N 1
ATOM 4158 C CA . VAL A 1 548 ? -12.079 3.469 0.088 1.00 94.06 548 VAL A CA 1
ATOM 4159 C C . VAL A 1 548 ? -10.900 3.551 -0.887 1.00 94.06 548 VAL A C 1
ATOM 4161 O O . VAL A 1 548 ? -10.854 2.776 -1.840 1.00 94.06 548 VAL A O 1
ATOM 4164 N N . PRO A 1 549 ? -9.917 4.449 -0.694 1.00 91.62 549 PRO A N 1
ATOM 4165 C CA . PRO A 1 549 ? -8.743 4.531 -1.567 1.00 91.62 549 PRO A CA 1
ATOM 4166 C C . PRO A 1 549 ? -7.829 3.306 -1.407 1.00 91.62 549 PRO A C 1
ATOM 4168 O O . PRO A 1 549 ? -7.765 2.705 -0.335 1.00 91.62 549 PRO A O 1
ATOM 4171 N N . SER A 1 550 ? -7.093 2.939 -2.461 1.00 93.81 550 SER A N 1
ATOM 4172 C CA . SER A 1 550 ? -6.130 1.827 -2.407 1.00 93.81 550 SER A CA 1
ATOM 4173 C C . SER A 1 550 ? -4.928 2.151 -1.521 1.00 93.81 550 SER A C 1
ATOM 4175 O O . SER A 1 550 ? -4.279 3.185 -1.679 1.00 93.81 550 SER A O 1
ATOM 4177 N N . ILE A 1 551 ? -4.563 1.208 -0.652 1.00 94.38 551 ILE A N 1
ATOM 4178 C CA . ILE A 1 551 ? -3.316 1.258 0.127 1.00 94.38 551 ILE A CA 1
ATOM 4179 C C . ILE A 1 551 ? -2.074 0.805 -0.659 1.00 94.38 551 ILE A C 1
ATOM 4181 O O . ILE A 1 551 ? -0.960 0.902 -0.145 1.00 94.38 551 ILE A O 1
ATOM 4185 N N . LEU A 1 552 ? -2.237 0.275 -1.876 1.00 94.94 552 LEU A N 1
ATOM 4186 C CA . LEU A 1 552 ? -1.134 -0.218 -2.713 1.00 94.94 552 LEU A CA 1
ATOM 4187 C C . LEU A 1 552 ? -0.453 0.892 -3.518 1.00 94.94 552 LEU A C 1
ATOM 4189 O O . LEU A 1 552 ? 0.687 0.726 -3.958 1.00 94.94 552 LEU A O 1
ATOM 4193 N N . LEU A 1 553 ? -1.139 2.023 -3.675 1.00 87.50 553 LEU A N 1
ATOM 4194 C CA . LEU A 1 553 ? -0.646 3.245 -4.298 1.00 87.50 553 LEU A CA 1
ATOM 4195 C C . LEU A 1 553 ? -0.968 4.424 -3.354 1.00 87.50 553 LEU A C 1
ATOM 4197 O O . LEU A 1 553 ? -1.954 5.127 -3.569 1.00 87.50 553 LEU A O 1
ATOM 4201 N N . PRO A 1 554 ? -0.192 4.599 -2.264 1.00 71.50 554 PRO A N 1
ATOM 4202 C CA . PRO A 1 554 ? -0.569 5.400 -1.095 1.00 71.50 554 PRO A CA 1
ATOM 4203 C C . PRO A 1 554 ? -0.364 6.903 -1.349 1.00 71.50 554 PRO A C 1
ATOM 4205 O O . PRO A 1 554 ? 0.596 7.492 -0.862 1.00 71.50 554 PRO A O 1
ATOM 4208 N N . ILE A 1 555 ? -1.211 7.500 -2.191 1.00 66.56 555 ILE A N 1
ATOM 4209 C CA . ILE A 1 555 ? -0.940 8.797 -2.826 1.00 66.56 555 ILE A CA 1
ATOM 4210 C C . ILE A 1 555 ? -2.151 9.730 -2.736 1.00 66.56 555 ILE A C 1
ATOM 4212 O O . ILE A 1 555 ? -3.260 9.398 -3.152 1.00 66.56 555 ILE A O 1
ATOM 4216 N N . GLY A 1 556 ? -1.929 10.931 -2.200 1.00 52.97 556 GLY A N 1
ATOM 4217 C CA . GLY A 1 556 ? -2.989 11.886 -1.891 1.00 52.97 556 GLY A CA 1
ATOM 4218 C C . GLY A 1 556 ? -3.512 12.703 -3.075 1.00 52.97 556 GLY A C 1
ATOM 4219 O O . GLY A 1 556 ? -2.797 13.538 -3.615 1.00 52.97 556 GLY A O 1
ATOM 4220 N N . ALA A 1 557 ? -4.806 12.546 -3.371 1.00 38.19 557 ALA A N 1
ATOM 4221 C CA . ALA A 1 557 ? -5.805 13.611 -3.601 1.00 38.19 557 ALA A CA 1
ATOM 4222 C C . ALA A 1 557 ? -5.568 14.760 -4.625 1.00 38.19 557 ALA A C 1
ATOM 4224 O O . ALA A 1 557 ? -6.454 15.590 -4.799 1.00 38.19 557 ALA A O 1
ATOM 4225 N N . LYS A 1 558 ? -4.446 14.819 -5.354 1.00 37.44 558 LYS A N 1
ATOM 4226 C CA . LYS A 1 558 ? -4.248 15.664 -6.560 1.00 37.44 558 LYS A CA 1
ATOM 4227 C C . LYS A 1 558 ? -3.996 14.833 -7.828 1.00 37.44 558 LYS A C 1
ATOM 4229 O O . LYS A 1 558 ? -3.397 15.292 -8.796 1.00 37.44 558 LYS A O 1
ATOM 4234 N N . GLY A 1 559 ? -4.428 13.575 -7.794 1.00 34.91 559 GLY A N 1
ATOM 4235 C CA . GLY A 1 559 ? -4.379 12.609 -8.901 1.00 34.91 559 GLY A CA 1
ATOM 4236 C C . GLY A 1 559 ? -5.571 11.654 -8.952 1.00 34.91 559 GLY A C 1
ATOM 4237 O O . GLY A 1 559 ? -5.763 10.965 -9.954 1.00 34.91 559 GLY A O 1
ATOM 4238 N N . SER A 1 560 ? -6.392 11.639 -7.899 1.00 34.72 560 SER A N 1
ATOM 4239 C CA . SER A 1 560 ? -7.782 11.216 -7.990 1.00 34.72 560 SER A CA 1
ATOM 4240 C C . SER A 1 560 ? -8.498 12.125 -8.984 1.00 34.72 560 SER A C 1
ATOM 4242 O O . SER A 1 560 ? -8.497 13.345 -8.815 1.00 34.72 560 SER A O 1
ATOM 4244 N N . VAL A 1 561 ? -9.126 11.527 -9.996 1.00 34.31 561 VAL A N 1
ATOM 4245 C CA . VAL A 1 561 ? -10.193 12.194 -10.753 1.00 34.31 561 VAL A CA 1
ATOM 4246 C C . VAL A 1 561 ? -11.228 12.694 -9.743 1.00 34.31 561 VAL A C 1
ATOM 4248 O O . VAL A 1 561 ? -11.528 11.976 -8.784 1.00 34.31 561 VAL A O 1
ATOM 4251 N N . ASP A 1 562 ? -11.771 13.898 -9.932 1.00 32.78 562 ASP A N 1
ATOM 4252 C CA . ASP A 1 562 ? -12.877 14.369 -9.098 1.00 32.78 562 ASP A CA 1
ATOM 4253 C C . ASP A 1 562 ? -14.166 13.612 -9.453 1.00 32.78 562 ASP A C 1
ATOM 4255 O O . ASP A 1 562 ? -14.994 14.043 -10.251 1.00 32.78 562 ASP A O 1
ATOM 4259 N N . LEU A 1 563 ? -14.308 12.439 -8.840 1.00 39.47 563 LEU A N 1
ATOM 4260 C CA . LEU A 1 563 ? -15.518 11.622 -8.852 1.00 39.47 563 LEU A CA 1
ATOM 4261 C C . LEU A 1 563 ? -16.551 12.124 -7.820 1.00 39.47 563 LEU A C 1
ATOM 4263 O O . LEU A 1 563 ? -17.632 11.551 -7.707 1.00 39.47 563 LEU A O 1
ATOM 4267 N N . SER A 1 564 ? -16.234 13.179 -7.055 1.00 31.59 564 SER A N 1
ATOM 4268 C CA . SER A 1 564 ? -17.073 13.715 -5.974 1.00 31.59 564 SER A CA 1
ATOM 4269 C C . SER A 1 564 ? -18.037 14.817 -6.429 1.00 31.59 564 SER A C 1
ATOM 4271 O O . SER A 1 564 ? -19.016 15.089 -5.729 1.00 31.59 564 SER A O 1
ATOM 4273 N N . ALA A 1 565 ? -17.844 15.356 -7.640 1.00 29.47 565 ALA A N 1
ATOM 4274 C CA . ALA A 1 565 ? -18.718 16.306 -8.340 1.00 29.47 565 ALA A CA 1
ATOM 4275 C C . ALA A 1 565 ? -20.112 15.746 -8.738 1.00 29.47 565 ALA A C 1
ATOM 4277 O O . ALA A 1 565 ? -20.664 16.092 -9.781 1.00 29.47 565 ALA A O 1
ATOM 4278 N N . SER A 1 566 ? -20.686 14.849 -7.927 1.00 32.22 566 SER A N 1
ATOM 4279 C CA . SER A 1 566 ? -22.061 14.342 -8.060 1.00 32.22 566 SER A CA 1
ATOM 4280 C C . SER A 1 566 ? -22.652 13.760 -6.758 1.00 32.22 566 SER A C 1
ATOM 4282 O O . SER A 1 566 ? -23.533 12.903 -6.813 1.00 32.22 566 SER A O 1
ATOM 4284 N N . LYS A 1 567 ? -22.226 14.210 -5.563 1.00 28.33 567 LYS A N 1
ATOM 4285 C CA . LYS A 1 567 ? -22.961 13.863 -4.327 1.00 28.33 567 LYS A CA 1
ATOM 4286 C C . LYS A 1 567 ? -24.399 14.420 -4.384 1.00 28.33 567 LYS A C 1
ATOM 4288 O O . LYS A 1 567 ? -24.546 15.619 -4.612 1.00 28.33 567 LYS A O 1
ATOM 4293 N N . PRO A 1 568 ? -25.446 13.607 -4.148 1.00 29.98 568 PRO A N 1
ATOM 4294 C CA . PRO A 1 568 ? -26.793 14.121 -3.923 1.00 29.98 568 PRO A CA 1
ATOM 4295 C C . PRO A 1 568 ? -26.893 14.771 -2.536 1.00 29.98 568 PRO A C 1
ATOM 4297 O O . PRO A 1 568 ? -26.228 14.333 -1.592 1.00 29.98 568 PRO A O 1
ATOM 4300 N N . ASP A 1 569 ? -27.751 15.783 -2.405 1.00 29.64 569 ASP A N 1
ATOM 4301 C CA . ASP A 1 569 ? -28.026 16.436 -1.124 1.00 29.64 569 ASP A CA 1
ATOM 4302 C C . ASP A 1 569 ? -28.588 15.464 -0.075 1.00 29.64 569 ASP A C 1
ATOM 4304 O O . ASP A 1 569 ? -29.300 14.500 -0.380 1.00 29.64 569 ASP A O 1
ATOM 4308 N N . ALA A 1 570 ? -28.284 15.743 1.194 1.00 30.05 570 ALA A N 1
ATOM 4309 C CA . ALA A 1 570 ? -28.805 14.968 2.313 1.00 30.05 570 ALA A CA 1
ATOM 4310 C C . ALA A 1 570 ? -30.343 15.082 2.396 1.00 30.05 570 ALA A C 1
ATOM 4312 O O . ALA A 1 570 ? -30.891 16.170 2.197 1.00 30.05 570 ALA A O 1
ATOM 4313 N N . PRO A 1 571 ? -31.067 13.996 2.733 1.00 30.91 571 PRO A N 1
ATOM 4314 C CA . PRO A 1 571 ? -32.522 14.025 2.804 1.00 30.91 571 PRO A CA 1
ATOM 4315 C C . PRO A 1 571 ? -32.997 14.990 3.896 1.00 30.91 571 PRO A C 1
ATOM 4317 O O . PRO A 1 571 ? -32.791 14.761 5.091 1.00 30.91 571 PRO A O 1
ATOM 4320 N N . VAL A 1 572 ? -33.661 16.066 3.469 1.00 32.53 572 VAL A N 1
ATOM 4321 C CA . VAL A 1 572 ? -34.275 17.066 4.349 1.00 32.53 572 VAL A CA 1
ATOM 4322 C C . VAL A 1 572 ? -35.256 16.370 5.294 1.00 32.53 572 VAL A C 1
ATOM 4324 O O . VAL A 1 572 ? -36.199 15.710 4.854 1.00 32.53 572 VAL A O 1
ATOM 4327 N N . ARG A 1 573 ? -35.045 16.518 6.608 1.00 33.84 573 ARG A N 1
ATOM 4328 C CA . ARG A 1 573 ? -36.001 16.033 7.612 1.00 33.84 573 ARG A CA 1
ATOM 4329 C C . ARG A 1 573 ? -37.323 16.796 7.452 1.00 33.84 573 ARG A C 1
ATOM 4331 O O . ARG A 1 573 ? -37.274 18.025 7.407 1.00 33.84 573 ARG A O 1
ATOM 4338 N N . PRO A 1 574 ? -38.489 16.126 7.428 1.00 32.81 574 PRO A N 1
ATOM 4339 C CA . PRO A 1 574 ? -39.763 16.830 7.457 1.00 32.81 574 PRO A CA 1
ATOM 4340 C C . PRO A 1 574 ? -39.882 17.619 8.767 1.00 32.81 574 PRO A C 1
ATOM 4342 O O . PRO A 1 574 ? -39.690 17.071 9.855 1.00 32.81 574 PRO A O 1
ATOM 4345 N N . SER A 1 575 ? -40.183 18.911 8.659 1.00 33.03 575 SER A N 1
ATOM 4346 C CA . SER A 1 575 ? -40.505 19.765 9.801 1.00 33.03 575 SER A CA 1
ATOM 4347 C C . SER A 1 575 ? -41.830 19.323 10.418 1.00 33.03 575 SER A C 1
ATOM 4349 O O . SER A 1 575 ? -42.839 19.266 9.714 1.00 33.03 575 SER A O 1
ATOM 4351 N N . ALA A 1 576 ? -41.837 19.047 11.721 1.00 37.69 576 ALA A N 1
ATOM 4352 C CA . ALA A 1 576 ? -43.075 18.826 12.455 1.00 37.69 576 ALA A CA 1
ATOM 4353 C C . ALA A 1 576 ? -43.815 20.156 12.677 1.00 37.69 576 ALA A C 1
ATOM 4355 O O . ALA A 1 576 ? -43.206 21.125 13.132 1.00 37.69 576 ALA A O 1
ATOM 4356 N N . ASN A 1 577 ? -45.115 20.142 12.383 1.00 40.25 577 ASN A N 1
ATOM 4357 C CA . ASN A 1 577 ? -46.160 21.053 12.855 1.00 40.25 577 ASN A CA 1
ATOM 4358 C C . ASN A 1 577 ? -47.322 20.170 13.330 1.00 40.25 577 ASN A C 1
ATOM 4360 O O . ASN A 1 577 ? -47.561 19.149 12.642 1.00 40.25 577 ASN A O 1
#